Protein 2Q8C (pdb70)

Structure (mmCIF, N/CA/C/O backbone):
data_2Q8C
#
_entry.id   2Q8C
#
_cell.length_a   100.887
_cell.length_b   149.121
_cell.length_c   57.056
_cell.angle_alpha   90.00
_cell.angle_beta   90.00
_cell.angle_gamma   90.00
#
_symmetry.space_group_name_H-M   'P 21 21 2'
#
loop_
_entity.id
_entity.type
_entity.pdbx_description
1 polymer 'JmjC domain-containing histone demethylation protein 3A'
2 polymer 'HISTONE 3 PEPTIDE'
3 non-polymer 'NICKEL (II) ION'
4 non-polymer 'ZINC ION'
5 non-polymer '2-OXOGLUTARIC ACID'
6 water water
#
loop_
_atom_site.group_PDB
_atom_site.id
_atom_site.type_symbol
_atom_site.label_atom_id
_atom_site.label_alt_id
_atom_site.label_comp_id
_atom_site.label_asym_id
_atom_site.label_entity_id
_atom_site.label_seq_id
_atom_site.pdbx_PDB_ins_code
_atom_site.Cartn_x
_atom_site.Cartn_y
_atom_site.Cartn_z
_atom_site.occupancy
_atom_site.B_iso_or_equiv
_atom_site.auth_seq_id
_atom_site.auth_comp_id
_atom_site.auth_asym_id
_atom_site.auth_atom_id
_atom_site.pdbx_PDB_model_num
ATOM 1 N N . SER A 1 5 ? 6.891 39.221 -11.769 1.00 62.20 3 SER A N 1
ATOM 2 C CA . SER A 1 5 ? 6.279 40.523 -11.380 1.00 62.17 3 SER A CA 1
ATOM 3 C C . SER A 1 5 ? 5.562 40.422 -10.030 1.00 62.10 3 SER A C 1
ATOM 4 O O . SER A 1 5 ? 4.658 39.597 -9.854 1.00 62.05 3 SER A O 1
ATOM 7 N N . GLU A 1 6 ? 5.979 41.279 -9.096 1.00 61.96 4 GLU A N 1
ATOM 8 C CA . GLU A 1 6 ? 5.530 41.258 -7.700 1.00 62.03 4 GLU A CA 1
ATOM 9 C C . GLU A 1 6 ? 4.039 41.574 -7.496 1.00 61.95 4 GLU A C 1
ATOM 10 O O . GLU A 1 6 ? 3.371 40.923 -6.680 1.00 62.16 4 GLU A O 1
ATOM 16 N N . SER A 1 7 ? 3.530 42.568 -8.226 1.00 61.43 5 SER A N 1
ATOM 17 C CA . SER A 1 7 ? 2.117 42.952 -8.147 1.00 61.00 5 SER A CA 1
ATOM 18 C C . SER A 1 7 ? 1.177 41.857 -8.653 1.00 60.43 5 SER A C 1
ATOM 19 O O . SER A 1 7 ? 0.073 41.693 -8.126 1.00 60.42 5 SER A O 1
ATOM 22 N N . GLU A 1 8 ? 1.624 41.111 -9.664 1.00 59.72 6 GLU A N 1
ATOM 23 C CA . GLU A 1 8 ? 0.799 40.072 -10.294 1.00 59.06 6 GLU A CA 1
ATOM 24 C C . GLU A 1 8 ? 0.576 38.851 -9.390 1.00 58.24 6 GLU A C 1
ATOM 25 O O . GLU A 1 8 ? -0.438 38.152 -9.527 1.00 57.89 6 GLU A O 1
ATOM 31 N N . THR A 1 9 ? 1.519 38.611 -8.473 1.00 56.71 7 THR A N 1
ATOM 32 C CA . THR A 1 9 ? 1.431 37.507 -7.509 1.00 55.33 7 THR A CA 1
ATOM 33 C C . THR A 1 9 ? 0.418 37.778 -6.378 1.00 53.88 7 THR A C 1
ATOM 34 O O . THR A 1 9 ? -0.124 36.841 -5.790 1.00 54.02 7 THR A O 1
ATOM 38 N N . LEU A 1 10 ? 0.173 39.053 -6.078 1.00 51.82 8 LEU A N 1
ATOM 39 C CA . LEU A 1 10 ? -0.706 39.440 -4.975 1.00 50.07 8 LEU A CA 1
ATOM 40 C C . LEU A 1 10 ? -2.166 39.393 -5.428 1.00 48.65 8 LEU A C 1
ATOM 41 O O . LEU A 1 10 ? -2.491 39.916 -6.493 1.00 48.06 8 LEU A O 1
ATOM 46 N N . ASN A 1 11 ? -3.027 38.780 -4.612 1.00 46.87 9 ASN A N 1
ATOM 47 C CA . ASN A 1 11 ? -4.429 38.531 -4.959 1.00 46.08 9 ASN A CA 1
ATOM 48 C C . ASN A 1 11 ? -4.558 38.051 -6.414 1.00 46.17 9 ASN A C 1
ATOM 49 O O . ASN A 1 11 ? -5.158 38.745 -7.247 1.00 46.22 9 ASN A O 1
ATOM 54 N N . PRO A 1 12 ? -3.990 36.864 -6.723 1.00 46.18 10 PRO A N 1
ATOM 55 C CA . PRO A 1 12 ? -3.907 36.406 -8.110 1.00 46.51 10 PRO A CA 1
ATOM 56 C C . PRO A 1 12 ? -5.266 35.981 -8.677 1.00 46.59 10 PRO A C 1
ATOM 57 O O . PRO A 1 12 ? -5.450 35.971 -9.895 1.00 47.11 10 PRO A O 1
ATOM 61 N N . SER A 1 13 ? -6.197 35.630 -7.793 1.00 46.41 11 SER A N 1
ATOM 62 C CA . SER A 1 13 ? -7.560 35.266 -8.183 1.00 46.00 11 SER A CA 1
ATOM 63 C C . SER A 1 13 ? -8.472 36.490 -8.261 1.00 45.22 11 SER A C 1
ATOM 64 O O . SER A 1 13 ? -9.662 36.366 -8.583 1.00 45.41 11 SER A O 1
ATOM 67 N N . ALA A 1 14 ? -7.911 37.666 -7.967 1.00 44.08 12 ALA A N 1
ATOM 68 C CA . ALA A 1 14 ? -8.640 38.941 -7.985 1.00 42.88 12 ALA A CA 1
ATOM 69 C C . ALA A 1 14 ? -9.945 38.869 -7.186 1.00 42.55 12 ALA A C 1
ATOM 70 O O . ALA A 1 14 ? -11.002 39.375 -7.605 1.00 42.14 12 ALA A O 1
ATOM 72 N N . ARG A 1 15 ? -9.864 38.208 -6.038 1.00 41.75 13 ARG A N 1
ATOM 73 C CA . ARG A 1 15 ? -11.008 38.037 -5.158 1.00 41.22 13 ARG A CA 1
ATOM 74 C C . ARG A 1 15 ? -11.152 39.288 -4.295 1.00 40.17 13 ARG A C 1
ATO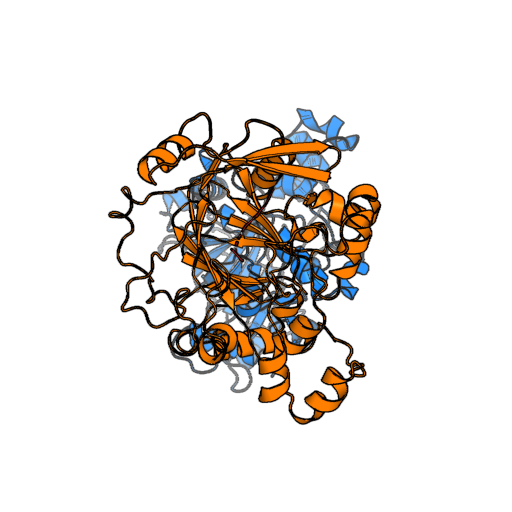M 75 O O . ARG A 1 15 ? -10.148 39.947 -3.981 1.00 39.02 13 ARG A O 1
ATOM 83 N N . ILE A 1 16 ? -12.394 39.617 -3.933 1.00 38.74 14 ILE A N 1
ATOM 84 C CA . ILE A 1 16 ? -12.685 40.742 -3.032 1.00 38.13 14 ILE A CA 1
ATOM 85 C C . ILE A 1 16 ? -12.064 40.462 -1.656 1.00 37.80 14 ILE A C 1
ATOM 86 O O . ILE A 1 16 ? -12.362 39.448 -1.037 1.00 38.06 14 ILE A O 1
ATOM 91 N N . MET A 1 17 ? -11.219 41.374 -1.196 1.00 37.48 15 MET A N 1
ATOM 92 C CA . MET A 1 17 ? -10.526 41.235 0.093 1.00 37.49 15 MET A CA 1
ATOM 93 C C . MET A 1 17 ? -11.243 42.063 1.161 1.00 37.01 15 MET A C 1
ATOM 94 O O . MET A 1 17 ? -11.865 43.080 0.840 1.00 36.09 15 MET A O 1
ATOM 99 N N . THR A 1 18 ? -11.161 41.614 2.413 1.00 35.75 16 THR A N 1
ATOM 100 C CA . THR A 1 18 ? -11.740 42.321 3.566 1.00 35.36 16 THR A CA 1
ATOM 101 C C . THR A 1 18 ? -10.625 42.658 4.570 1.00 35.39 16 THR A C 1
ATOM 102 O O . THR A 1 18 ? -9.825 41.784 4.915 1.00 34.86 16 THR A O 1
ATOM 106 N N . PHE A 1 19 ? -10.576 43.912 5.023 1.00 35.17 17 PHE A N 1
ATOM 107 C CA . PHE A 1 19 ? -9.521 44.386 5.942 1.00 35.52 17 PHE A CA 1
ATOM 108 C C . PHE A 1 19 ? -10.100 44.864 7.268 1.00 35.41 17 PHE A C 1
ATOM 109 O O . PHE A 1 19 ? -11.212 45.403 7.329 1.00 35.69 17 PHE A O 1
ATOM 117 N N . TYR A 1 20 ? -9.331 44.662 8.326 1.00 35.63 18 TYR A N 1
ATOM 118 C CA . TYR A 1 20 ? -9.723 45.054 9.674 1.00 35.90 18 TYR A CA 1
ATOM 119 C C . TYR A 1 20 ? -8.599 45.900 10.261 1.00 35.82 18 TYR A C 1
ATOM 120 O O . TYR A 1 20 ? -7.785 45.376 11.019 1.00 35.48 18 TYR A O 1
ATOM 129 N N . PRO A 1 21 ? -8.535 47.198 9.901 1.00 36.15 19 PRO A N 1
ATOM 130 C CA . PRO A 1 21 ? -7.472 48.042 10.443 1.00 36.26 19 PRO A CA 1
ATOM 131 C C . PRO A 1 21 ? -7.621 48.254 11.942 1.00 37.03 19 PRO A C 1
ATOM 132 O O . PRO A 1 21 ? -8.736 48.279 12.461 1.00 36.70 19 PRO A O 1
ATOM 136 N N . THR A 1 22 ? -6.493 48.393 12.628 1.00 37.68 20 THR A N 1
ATOM 137 C CA . THR A 1 22 ? -6.491 48.960 13.972 1.00 39.07 20 THR A CA 1
ATOM 138 C C . THR A 1 22 ? -6.745 50.475 13.854 1.00 39.77 20 THR A C 1
ATOM 139 O O . THR A 1 22 ? -6.646 51.038 12.764 1.00 39.75 20 THR A O 1
ATOM 143 N N . MET A 1 23 ? -7.058 51.123 14.975 1.00 41.37 21 MET A N 1
ATOM 144 C CA . MET A 1 23 ? -7.303 52.564 15.004 1.00 42.74 21 MET A CA 1
ATOM 145 C C . MET A 1 23 ? -6.113 53.366 14.479 1.00 43.47 21 MET A C 1
ATOM 146 O O . MET A 1 23 ? -6.302 54.392 13.830 1.00 43.77 21 MET A O 1
ATOM 151 N N . GLU A 1 24 ? -4.898 52.897 14.771 1.00 44.11 22 GLU A N 1
ATOM 152 C CA . GLU A 1 24 ? -3.673 53.549 14.308 1.00 44.99 22 GLU A CA 1
ATOM 153 C C . GLU A 1 24 ? -3.559 53.501 12.781 1.00 44.80 22 GLU A C 1
ATOM 154 O O . GLU A 1 24 ? -3.261 54.512 12.148 1.00 44.99 22 GLU A O 1
ATOM 160 N N . GLU A 1 25 ? -3.827 52.333 12.198 1.00 44.52 23 GLU A N 1
ATOM 161 C CA . GLU A 1 25 ? -3.822 52.157 10.743 1.00 44.04 23 GLU A CA 1
ATOM 162 C C . GLU A 1 25 ? -4.938 52.951 10.061 1.00 43.84 23 GLU A C 1
ATOM 163 O O . GLU A 1 25 ? -4.771 53.448 8.952 1.00 43.26 23 GLU A O 1
ATOM 169 N N . PHE A 1 26 ? -6.056 53.084 10.766 1.00 43.73 24 PHE A N 1
ATOM 170 C CA . PHE A 1 26 ? -7.283 53.681 10.250 1.00 43.54 24 PHE A CA 1
ATOM 171 C C . PHE A 1 26 ? -7.205 55.200 10.075 1.00 43.88 24 PHE A C 1
ATOM 172 O O . PHE A 1 26 ? -7.869 55.756 9.200 1.00 43.72 24 PHE A O 1
ATOM 180 N N . ARG A 1 27 ? -6.388 55.862 10.896 1.00 43.93 25 ARG A N 1
ATOM 181 C CA . ARG A 1 27 ? -6.316 57.331 10.919 1.00 44.20 25 ARG A CA 1
ATOM 182 C C . ARG A 1 27 ? -5.883 57.999 9.605 1.00 43.84 25 ARG A C 1
ATOM 183 O O . ARG A 1 27 ? -6.358 59.092 9.279 1.00 43.86 25 ARG A O 1
ATOM 191 N N . ASN A 1 28 ? -4.983 57.353 8.867 1.00 43.52 26 ASN A N 1
ATOM 192 C CA . ASN A 1 28 ? -4.461 57.908 7.614 1.00 43.22 26 ASN A CA 1
ATOM 193 C C . ASN A 1 28 ? -5.133 57.213 6.452 1.00 42.99 26 ASN A C 1
ATOM 194 O O . ASN A 1 28 ? -4.799 56.070 6.120 1.00 42.84 26 ASN A O 1
ATOM 199 N N . PHE A 1 29 ? -6.083 57.911 5.833 1.00 42.64 27 PHE A N 1
ATOM 200 C CA . PHE A 1 29 ? -6.910 57.325 4.801 1.00 42.15 27 PHE A CA 1
ATOM 201 C C . PHE A 1 29 ? -6.105 56.963 3.561 1.00 42.60 27 PHE A C 1
ATOM 202 O O . PHE A 1 29 ? -6.110 55.812 3.124 1.00 42.72 27 PHE A O 1
ATOM 210 N N . SER A 1 30 ? -5.417 57.957 3.001 1.00 43.11 28 SER A N 1
ATOM 211 C CA . SER A 1 30 ? -4.618 57.759 1.798 1.00 43.37 28 SER A CA 1
ATOM 212 C C . SER A 1 30 ? -3.547 56.692 2.036 1.00 43.01 28 SER A C 1
ATOM 213 O O . SER A 1 30 ? -3.277 55.873 1.164 1.00 42.83 28 SER A O 1
ATOM 216 N N . ARG A 1 31 ? -2.961 56.682 3.232 1.00 42.88 29 ARG A N 1
ATOM 217 C CA . ARG A 1 31 ? -1.968 55.665 3.570 1.00 42.75 29 ARG A CA 1
ATOM 218 C C . ARG A 1 31 ? -2.613 54.284 3.559 1.00 42.03 29 ARG A C 1
ATOM 219 O O . ARG A 1 31 ? -2.042 53.336 3.013 1.00 41.93 29 ARG A O 1
ATOM 227 N N . TYR A 1 32 ? -3.796 54.159 4.160 1.00 40.98 30 TYR A N 1
ATOM 228 C CA . TYR A 1 32 ? -4.415 52.840 4.234 1.00 40.08 30 TYR A CA 1
ATOM 229 C C . TYR A 1 32 ? -4.868 52.337 2.867 1.00 39.70 30 TYR A C 1
ATOM 230 O O . TYR A 1 32 ? -4.776 51.140 2.601 1.00 39.26 30 TYR A O 1
ATOM 239 N N . ILE A 1 33 ? -5.342 53.243 2.007 1.00 39.77 31 ILE A N 1
ATOM 240 C CA . ILE A 1 33 ? -5.681 52.869 0.630 1.00 39.63 31 ILE A CA 1
ATOM 241 C C . ILE A 1 33 ? -4.430 52.351 -0.081 1.00 38.97 31 ILE A C 1
ATOM 242 O O . ILE A 1 33 ? -4.474 51.313 -0.733 1.00 38.57 31 ILE A O 1
ATOM 247 N N . ALA A 1 34 ? -3.313 53.059 0.064 1.00 39.11 32 ALA A N 1
ATOM 248 C CA . ALA A 1 34 ? -2.033 52.566 -0.472 1.00 38.81 32 ALA A CA 1
ATOM 249 C C . ALA A 1 34 ? -1.662 51.168 0.074 1.00 38.76 32 ALA A C 1
ATOM 250 O O . ALA A 1 34 ? -1.168 50.312 -0.673 1.00 39.30 32 ALA A O 1
ATOM 252 N N . TYR A 1 35 ? -1.904 50.939 1.369 1.00 37.93 33 TYR A N 1
ATOM 253 C CA . TYR A 1 35 ? -1.650 49.625 1.977 1.00 36.76 33 TYR A CA 1
ATOM 254 C C . TYR A 1 35 ? -2.506 48.508 1.370 1.00 35.89 33 TYR A C 1
ATOM 255 O O . TYR A 1 35 ? -1.996 47.437 1.044 1.00 35.17 33 TYR A O 1
ATOM 264 N N . ILE A 1 36 ? -3.809 48.742 1.228 1.00 35.49 34 ILE A N 1
ATOM 265 C CA . ILE A 1 36 ? -4.668 47.681 0.718 1.00 34.62 34 ILE A CA 1
ATOM 266 C C . ILE A 1 36 ? -4.314 47.364 -0.748 1.00 34.47 34 ILE A C 1
ATOM 267 O O . ILE A 1 36 ? -4.390 46.211 -1.168 1.00 33.92 34 ILE A O 1
ATOM 272 N N . GLU A 1 37 ? -3.868 48.376 -1.490 1.00 34.32 35 GLU A N 1
ATOM 273 C CA . GLU A 1 37 ? -3.312 48.172 -2.844 1.00 35.33 35 GLU A CA 1
ATOM 274 C C . GLU A 1 37 ? -2.002 47.369 -2.863 1.00 35.74 35 GLU A C 1
ATOM 275 O O . GLU A 1 37 ? -1.790 46.544 -3.759 1.00 35.84 35 GLU A O 1
ATOM 281 N N . SER A 1 38 ? -1.141 47.589 -1.867 1.00 36.36 36 SER A N 1
ATOM 282 C CA . SER A 1 38 ? 0.050 46.744 -1.693 1.00 36.59 36 SER A CA 1
ATOM 283 C C . SER A 1 38 ? -0.319 45.268 -1.469 1.00 37.01 36 SER A C 1
ATOM 284 O O . SER A 1 38 ? 0.470 44.391 -1.774 1.00 37.66 36 SER A O 1
ATOM 287 N N . GLN A 1 39 ? -1.520 44.995 -0.953 1.00 37.48 37 GLN A N 1
ATOM 288 C CA . GLN A 1 39 ? -1.994 43.612 -0.785 1.00 37.68 37 GLN A CA 1
ATOM 289 C C . GLN A 1 39 ? -2.785 43.073 -1.992 1.00 37.41 37 GLN A C 1
ATOM 290 O O . GLN A 1 39 ? -3.227 41.926 -1.987 1.00 37.32 37 GLN A O 1
ATOM 296 N N . GLY A 1 40 ? -2.952 43.904 -3.018 1.00 37.69 38 GLY A N 1
ATOM 297 C CA . GLY A 1 40 ? -3.579 43.488 -4.277 1.00 37.16 38 GLY A CA 1
ATOM 298 C C . GLY A 1 40 ? -5.090 43.619 -4.297 1.00 37.25 38 GLY A C 1
ATOM 299 O O . GLY A 1 40 ? -5.755 43.019 -5.156 1.00 36.69 38 GLY A O 1
ATOM 300 N N . ALA A 1 41 ? -5.635 44.395 -3.354 1.00 36.99 39 ALA A N 1
ATOM 301 C CA . ALA A 1 41 ? -7.097 44.519 -3.180 1.00 37.08 39 ALA A CA 1
ATOM 302 C C . ALA A 1 41 ? -7.753 45.136 -4.405 1.00 37.57 39 ALA A C 1
ATOM 303 O O . ALA A 1 41 ? -8.855 44.750 -4.784 1.00 37.84 39 ALA A O 1
ATOM 305 N N . HIS A 1 42 ? -7.063 46.087 -5.024 1.00 37.79 40 HIS A N 1
ATOM 306 C CA . HIS A 1 42 ? -7.576 46.773 -6.210 1.00 38.71 40 HIS A CA 1
ATOM 307 C C . HIS A 1 42 ? -7.840 45.831 -7.376 1.00 39.02 40 HIS A C 1
ATOM 308 O O . HIS A 1 42 ? -8.643 46.150 -8.259 1.00 40.90 40 HIS A O 1
ATOM 315 N N . ARG A 1 43 ? -7.200 44.665 -7.373 1.00 39.03 41 ARG A N 1
ATOM 316 C CA . ARG A 1 43 ? -7.419 43.677 -8.428 1.00 38.78 41 ARG A CA 1
ATOM 317 C C . ARG A 1 43 ? -8.854 43.184 -8.509 1.00 38.97 41 ARG A C 1
ATOM 318 O O . ARG A 1 43 ? -9.309 42.853 -9.599 1.00 39.23 41 ARG A O 1
ATOM 326 N N . ALA A 1 44 ? -9.561 43.144 -7.372 1.00 38.47 42 ALA A N 1
ATOM 327 C CA . ALA A 1 44 ? -10.987 42.799 -7.353 1.00 38.16 42 ALA A CA 1
ATOM 328 C C . ALA A 1 44 ? -11.916 43.867 -7.932 1.00 38.20 42 ALA A C 1
ATOM 329 O O . ALA A 1 44 ? -12.995 43.525 -8.413 1.00 38.55 42 ALA A O 1
ATOM 331 N N . GLY A 1 45 ? -11.513 45.141 -7.859 1.00 38.14 43 GLY A N 1
ATOM 332 C CA . GLY A 1 45 ? -12.408 46.259 -8.173 1.00 37.89 43 GLY A CA 1
ATOM 333 C C . GLY A 1 45 ? -13.185 46.759 -6.949 1.00 37.84 43 GLY A C 1
ATOM 334 O O . GLY A 1 45 ? -13.722 47.858 -6.967 1.00 37.59 43 GLY A O 1
ATOM 335 N N . LEU A 1 46 ? -13.200 45.955 -5.887 1.00 37.11 44 LEU A N 1
ATOM 336 C CA . LEU A 1 46 ? -13.968 46.211 -4.671 1.00 37.85 44 LEU A CA 1
ATOM 337 C C . LEU A 1 46 ? -13.225 45.629 -3.475 1.00 36.85 44 LEU A C 1
ATOM 338 O O . LEU A 1 46 ? -12.725 44.508 -3.550 1.00 36.48 44 LEU A O 1
ATOM 343 N N . ALA A 1 47 ? -13.214 46.364 -2.362 1.00 36.76 45 ALA A N 1
ATOM 344 C CA . ALA A 1 47 ? -12.712 45.844 -1.083 1.00 37.38 45 ALA A CA 1
ATOM 345 C C . ALA A 1 47 ? -13.597 46.319 0.078 1.00 37.58 45 ALA A C 1
ATOM 346 O O . ALA A 1 47 ? -14.193 47.402 0.019 1.00 38.07 45 ALA A O 1
ATOM 348 N N . LYS A 1 48 ? -13.689 45.494 1.112 1.00 36.75 46 LYS A N 1
ATOM 349 C CA . LYS A 1 48 ? -14.398 45.850 2.329 1.00 37.17 46 LYS A CA 1
ATOM 350 C C . LYS A 1 48 ? -13.380 46.250 3.381 1.00 36.98 46 LYS A C 1
ATOM 351 O O . LYS A 1 48 ? -12.373 45.573 3.556 1.00 36.12 46 LYS A O 1
ATOM 357 N N . VAL A 1 49 ? -13.654 47.354 4.068 1.00 37.09 47 VAL A N 1
ATOM 358 C CA . VAL A 1 49 ? -12.849 47.762 5.210 1.00 36.92 47 VAL A CA 1
ATOM 359 C C . VAL A 1 49 ? -13.740 47.861 6.437 1.00 37.13 47 VAL A C 1
ATOM 360 O O . VAL A 1 49 ? -14.671 48.675 6.481 1.00 37.11 47 VAL A O 1
ATOM 364 N N . VAL A 1 50 ? -13.465 47.008 7.424 1.00 37.53 48 VAL A N 1
ATOM 365 C CA . VAL A 1 50 ? -14.212 47.016 8.669 1.00 37.65 48 VAL A CA 1
ATOM 366 C C . VAL A 1 50 ? -13.440 47.889 9.666 1.00 38.38 48 VAL A C 1
ATOM 367 O O . VAL A 1 50 ? -12.302 47.577 10.020 1.00 38.14 48 VAL A O 1
ATOM 371 N N . PRO A 1 51 ? -14.044 49.007 10.097 1.00 39.15 49 PRO A N 1
ATOM 372 C CA . PRO A 1 51 ? -13.320 49.949 10.942 1.00 39.48 49 PRO A CA 1
ATOM 373 C C . PRO A 1 51 ? -13.209 49.427 12.368 1.00 40.07 49 PRO A C 1
ATOM 374 O O . PRO A 1 51 ? -13.943 48.493 12.733 1.00 39.82 49 PRO A O 1
ATOM 378 N N . PRO A 1 52 ? -12.289 50.003 13.172 1.00 40.62 50 PRO A N 1
ATOM 379 C CA . PRO A 1 52 ? -12.160 49.585 14.574 1.00 41.22 50 PRO A CA 1
ATOM 380 C C . PRO A 1 52 ? -13.487 49.735 15.308 1.00 42.05 50 PRO A C 1
ATOM 381 O O . PRO A 1 52 ? -14.202 50.712 15.086 1.00 41.59 50 PRO A O 1
ATOM 385 N N . LYS A 1 53 ? -13.807 48.773 16.175 1.00 43.40 51 LYS A N 1
ATOM 386 C CA . LYS A 1 53 ? -15.082 48.755 16.903 1.00 44.68 51 LYS A CA 1
ATOM 387 C C . LYS A 1 53 ? -15.295 50.031 17.732 1.00 45.66 51 LYS A C 1
ATOM 388 O O . LYS A 1 53 ? -16.428 50.455 17.967 1.00 46.39 51 LYS A O 1
ATOM 390 N N . GLU A 1 54 ? -14.192 50.637 18.154 1.00 46.16 52 GLU A N 1
ATOM 391 C CA . GLU A 1 54 ? -14.203 51.859 18.950 1.00 46.89 52 GLU A CA 1
ATOM 392 C C . GLU A 1 54 ? -14.462 53.131 18.122 1.00 46.69 52 GLU A C 1
ATOM 393 O O . GLU A 1 54 ? -14.540 54.235 18.676 1.00 47.03 52 GLU A O 1
ATOM 399 N N . TRP A 1 55 ? -14.591 52.983 16.807 1.00 46.29 53 TRP A N 1
ATOM 400 C CA . TRP A 1 55 ? -14.844 54.131 15.942 1.00 45.83 53 TRP A CA 1
ATOM 401 C C . TRP A 1 55 ? -16.322 54.267 15.584 1.00 45.61 53 TRP A C 1
ATOM 402 O O . TRP A 1 55 ? -16.994 53.281 15.290 1.00 45.78 53 TRP A O 1
ATOM 413 N N . LYS A 1 56 ? -16.815 55.503 15.622 1.00 45.27 54 LYS A N 1
ATOM 414 C CA . LYS A 1 56 ? -18.199 55.826 15.279 1.00 44.87 54 LYS A CA 1
ATOM 415 C C . LYS A 1 56 ? -18.250 57.209 14.615 1.00 44.48 54 LYS A C 1
ATOM 416 O O . LYS A 1 56 ? -17.632 58.152 15.102 1.00 44.59 54 LYS A O 1
ATOM 418 N N . PRO A 1 57 ? -18.981 57.332 13.493 1.00 44.18 55 PRO A N 1
ATOM 419 C CA . PRO A 1 57 ? -19.092 58.614 12.791 1.00 43.75 55 PRO A CA 1
ATOM 420 C C . PRO A 1 57 ? -20.183 59.535 13.333 1.00 43.48 55 PRO A C 1
ATOM 421 O O . PRO A 1 57 ? -20.209 60.718 12.993 1.00 43.18 55 PRO A O 1
ATOM 425 N N . ARG A 1 58 ? -21.071 58.986 14.162 1.00 43.25 56 ARG A N 1
ATOM 426 C CA . ARG A 1 58 ? -22.233 59.700 14.689 1.00 43.28 56 ARG A CA 1
ATOM 427 C C . ARG A 1 58 ? -22.699 59.013 15.971 1.00 43.00 56 ARG A C 1
ATOM 428 O O . ARG A 1 58 ? -22.691 57.783 16.058 1.00 42.86 56 ARG A O 1
ATOM 436 N N . ALA A 1 59 ? -23.096 59.813 16.958 1.00 43.04 57 ALA A N 1
ATOM 437 C CA . ALA A 1 59 ? -23.582 59.305 18.241 1.00 43.37 57 ALA A CA 1
ATOM 438 C C . ALA A 1 59 ? -24.837 58.439 18.101 1.00 43.49 57 ALA A C 1
ATOM 439 O O . ALA A 1 59 ? -24.877 57.313 18.607 1.00 43.85 57 ALA A O 1
ATOM 441 N N . SER A 1 60 ? -25.854 58.972 17.423 1.00 43.27 58 SER A N 1
ATOM 442 C CA . SER A 1 60 ? -27.091 58.239 17.135 1.00 42.72 58 SER A CA 1
ATOM 443 C C . SER A 1 60 ? -27.786 58.823 15.911 1.00 42.38 58 SER A C 1
ATOM 444 O O . SER A 1 60 ? -27.612 59.998 15.572 1.00 42.28 58 SER A O 1
ATOM 447 N N . TYR A 1 61 ? -28.592 57.989 15.272 1.00 41.76 59 TYR A N 1
ATOM 448 C CA . TYR A 1 61 ? -29.323 58.369 14.072 1.00 41.33 59 TYR A CA 1
ATOM 449 C C . TYR A 1 61 ? -30.809 58.582 14.404 1.00 41.78 59 TYR A C 1
ATOM 450 O O . TYR A 1 61 ? -31.687 58.370 13.567 1.00 41.50 59 TYR A O 1
ATOM 459 N N . ASP A 1 62 ? -31.080 59.021 15.632 1.00 41.60 60 ASP A N 1
ATOM 460 C CA . ASP A 1 62 ? -32.454 59.188 16.100 1.00 41.95 60 ASP A CA 1
ATOM 461 C C . ASP A 1 62 ? -33.016 60.585 15.829 1.00 41.73 60 ASP A C 1
ATOM 462 O O . ASP A 1 62 ? -34.198 60.845 16.061 1.00 41.72 60 ASP A O 1
ATOM 467 N N . ASP A 1 63 ? -32.170 61.463 15.300 1.00 41.43 61 ASP A N 1
ATOM 468 C CA . ASP A 1 63 ? -32.551 62.848 15.029 1.00 41.25 61 ASP A CA 1
ATOM 469 C C . ASP A 1 63 ? -32.780 63.177 13.536 1.00 40.92 61 ASP A C 1
ATOM 470 O O . ASP A 1 63 ? -32.787 64.350 13.151 1.00 41.01 61 ASP A O 1
ATOM 475 N N . ILE A 1 64 ? -32.984 62.163 12.698 1.00 40.31 62 ILE A N 1
ATOM 476 C CA . ILE A 1 64 ? -32.991 62.414 11.244 1.00 39.88 62 ILE A CA 1
ATOM 477 C C . ILE A 1 64 ? -34.334 62.221 10.535 1.00 39.63 62 ILE A C 1
ATOM 478 O O . ILE A 1 64 ? -34.423 62.368 9.308 1.00 38.69 62 ILE A O 1
ATOM 483 N N . ASP A 1 65 ? -35.367 61.894 11.312 1.00 38.95 63 ASP A N 1
ATOM 484 C CA . ASP A 1 65 ? -36.693 61.609 10.768 1.00 39.18 63 ASP A CA 1
ATOM 485 C C . ASP A 1 65 ? -37.237 62.697 9.831 1.00 38.87 63 ASP A C 1
ATOM 486 O O . ASP A 1 65 ? -37.916 62.388 8.843 1.00 38.78 63 ASP A O 1
ATOM 491 N N . ASP A 1 66 ? -36.911 63.956 10.141 1.00 38.58 64 ASP A N 1
ATOM 492 C CA . ASP A 1 66 ? -37.341 65.115 9.352 1.00 38.48 64 ASP A CA 1
ATOM 493 C C . ASP A 1 66 ? -36.424 65.452 8.149 1.00 38.33 64 ASP A C 1
ATOM 494 O O . ASP A 1 66 ? -36.738 66.349 7.363 1.00 38.30 64 ASP A O 1
ATOM 499 N N . LEU A 1 67 ? -35.299 64.754 8.008 1.00 38.04 65 LEU A N 1
ATOM 500 C CA . LEU A 1 67 ? -34.440 64.955 6.837 1.00 38.00 65 LEU A CA 1
ATOM 501 C C . LEU A 1 67 ? -35.227 64.691 5.536 1.00 37.49 65 LEU A C 1
ATOM 502 O O . LEU A 1 67 ? -35.897 63.667 5.392 1.00 37.16 65 LEU A O 1
ATOM 507 N N . VAL A 1 68 ? -35.173 65.653 4.622 1.00 37.34 66 VAL A N 1
ATOM 508 C CA . VAL A 1 68 ? -35.895 65.579 3.353 1.00 37.16 66 VAL A CA 1
ATOM 509 C C . VAL A 1 68 ? -35.084 64.782 2.324 1.00 36.81 66 VAL A C 1
ATOM 510 O O . VAL A 1 68 ? -33.864 64.958 2.199 1.00 36.76 66 VAL A O 1
ATOM 514 N N . ILE A 1 69 ? -35.774 63.874 1.636 1.00 36.42 67 ILE A N 1
ATOM 515 C CA . ILE A 1 69 ? -35.282 63.212 0.415 1.00 35.92 67 ILE A CA 1
ATOM 516 C C . ILE A 1 69 ? -36.034 63.894 -0.728 1.00 36.14 67 ILE A C 1
ATOM 517 O O . ILE A 1 69 ? -37.211 63.593 -0.958 1.00 35.87 67 ILE A O 1
ATOM 522 N N . PRO A 1 70 ? -35.385 64.865 -1.403 1.00 36.29 68 PRO A N 1
ATOM 523 C CA . PRO A 1 70 ? -36.066 65.740 -2.374 1.00 36.83 68 PRO A CA 1
ATOM 524 C C . PRO A 1 70 ? -36.509 65.102 -3.706 1.00 36.54 68 PRO A C 1
ATOM 525 O O . PRO A 1 70 ? -37.420 65.622 -4.365 1.00 36.58 68 PRO A O 1
ATOM 529 N N . ALA A 1 71 ? -35.887 63.991 -4.075 1.00 36.72 69 ALA A N 1
ATOM 530 C CA . ALA A 1 71 ? -36.117 63.351 -5.365 1.00 36.04 69 ALA A CA 1
ATOM 531 C C . ALA A 1 71 ? -36.122 61.832 -5.251 1.00 35.94 69 ALA A C 1
ATOM 532 O O . ALA A 1 71 ? -35.316 61.171 -5.889 1.00 34.54 69 ALA A O 1
ATOM 534 N N . PRO A 1 72 ? -37.068 61.256 -4.490 1.00 35.64 70 PRO A N 1
ATOM 535 C CA . PRO A 1 72 ? -37.068 59.788 -4.457 1.00 35.43 70 PRO A CA 1
ATOM 536 C C . PRO A 1 72 ? -37.389 59.211 -5.841 1.00 35.57 70 PRO A C 1
ATOM 537 O O . PRO A 1 72 ? -38.118 59.831 -6.623 1.00 35.35 70 PRO A O 1
ATOM 541 N N . ILE A 1 73 ? -36.859 58.034 -6.134 1.00 35.99 71 ILE A N 1
ATOM 542 C CA . ILE A 1 73 ? -37.041 57.429 -7.450 1.00 36.87 71 ILE A CA 1
ATOM 543 C C . ILE A 1 73 ? -37.680 56.062 -7.329 1.00 36.17 71 ILE A C 1
ATOM 544 O O . ILE A 1 73 ? -37.200 55.216 -6.570 1.00 36.43 71 ILE A O 1
ATOM 549 N N . GLN A 1 74 ? -38.760 55.846 -8.076 1.00 34.90 72 GLN A N 1
ATOM 550 C CA . GLN A 1 74 ? -39.350 54.527 -8.182 1.00 34.59 72 GLN A CA 1
ATOM 551 C C . GLN A 1 74 ? -38.664 53.742 -9.308 1.00 34.64 72 GLN A C 1
ATOM 552 O O . GLN A 1 74 ? -38.545 54.219 -10.438 1.00 34.58 72 GLN A O 1
ATOM 558 N N . GLN A 1 75 ? -38.190 52.547 -8.981 1.00 34.53 73 GLN A N 1
ATOM 559 C CA . GLN A 1 75 ? -37.332 51.798 -9.892 1.00 34.90 73 GLN A CA 1
ATOM 560 C C . GLN A 1 75 ? -38.128 50.776 -10.689 1.00 34.53 73 GLN A C 1
ATOM 561 O O . GLN A 1 75 ? -38.484 49.700 -10.204 1.00 34.96 73 GLN A O 1
ATOM 567 N N . LEU A 1 76 ? -38.429 51.129 -11.925 1.00 34.80 74 LEU A N 1
ATOM 568 C CA . LEU A 1 76 ? -39.159 50.229 -12.808 1.00 34.87 74 LEU A CA 1
ATOM 569 C C . LEU A 1 76 ? -38.158 49.405 -13.611 1.00 34.91 74 LEU A C 1
ATOM 570 O O . LEU A 1 76 ? -37.315 49.961 -14.303 1.00 35.79 74 LEU A O 1
ATOM 575 N N . VAL A 1 77 ? -38.219 48.084 -13.484 1.00 34.98 75 VAL A N 1
ATOM 576 C CA . VAL A 1 77 ? -37.242 47.204 -14.125 1.00 34.77 75 VAL A CA 1
ATOM 577 C C . VAL A 1 77 ? -37.955 46.361 -15.181 1.00 34.77 75 VAL A C 1
ATOM 578 O O . VAL A 1 77 ? -39.028 45.802 -14.915 1.00 33.22 75 VAL A O 1
ATOM 582 N N . THR A 1 78 ? -37.355 46.310 -16.377 1.00 33.90 76 THR A N 1
ATOM 583 C CA . THR A 1 78 ? -37.884 45.555 -17.491 1.00 33.81 76 THR A CA 1
ATOM 584 C C . THR A 1 78 ? -36.849 44.563 -18.009 1.00 34.84 76 THR A C 1
ATOM 585 O O . THR A 1 78 ? -35.655 44.904 -18.222 1.00 32.99 76 THR A O 1
ATOM 589 N N . GLY A 1 79 ? -37.294 43.328 -18.187 1.00 34.66 77 GLY A N 1
ATOM 590 C CA . GLY A 1 79 ? -36.433 42.325 -18.802 1.00 36.91 77 GLY A CA 1
ATOM 591 C C . GLY A 1 79 ? -36.723 40.917 -18.335 1.00 38.09 77 GLY A C 1
ATOM 592 O O . GLY A 1 79 ? -37.697 40.670 -17.624 1.00 37.20 77 GLY A O 1
ATOM 593 N N . GLN A 1 80 ? -35.849 39.999 -18.728 1.00 39.37 78 GLN A N 1
ATOM 594 C CA . GLN A 1 80 ? -35.942 38.602 -18.328 1.00 41.53 78 GLN A CA 1
ATOM 595 C C . GLN A 1 80 ? -34.609 37.899 -18.561 1.00 42.81 78 GLN A C 1
ATOM 596 O O . GLN A 1 80 ? -33.718 38.426 -19.252 1.00 43.02 78 GLN A O 1
ATOM 602 N N . SER A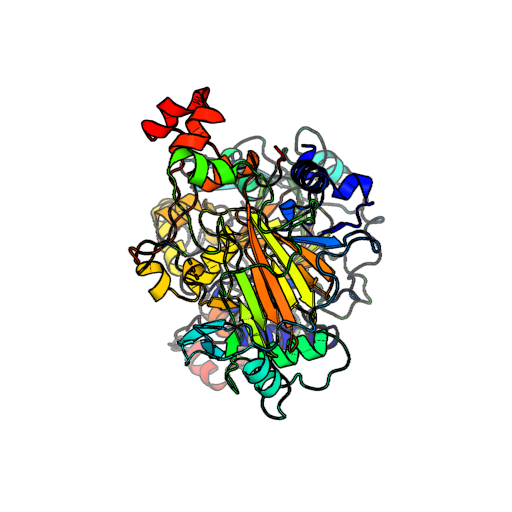 1 81 ? -34.500 36.696 -18.005 1.00 43.94 79 SER A N 1
ATOM 603 C CA . SER A 1 81 ? -33.388 35.787 -18.300 1.00 44.26 79 SER A CA 1
ATOM 604 C C . SER A 1 81 ? -32.056 36.388 -17.900 1.00 43.09 79 SER A C 1
ATOM 605 O O . SER A 1 81 ? -31.081 36.243 -18.627 1.00 44.13 79 SER A O 1
ATOM 608 N N . GLY A 1 82 ? -32.022 37.087 -16.772 1.00 41.82 80 GLY A N 1
ATOM 609 C CA . GLY A 1 82 ? -30.788 37.693 -16.266 1.00 40.53 80 GLY A CA 1
ATOM 610 C C . GLY A 1 82 ? -30.325 39.005 -16.885 1.00 39.19 80 GLY A C 1
ATOM 611 O O . GLY A 1 82 ? -29.250 39.490 -16.537 1.00 39.33 80 GLY A O 1
ATOM 612 N N . LEU A 1 83 ? -31.114 39.577 -17.796 1.00 37.80 81 LEU A N 1
ATOM 613 C CA . LEU A 1 83 ? -30.795 40.866 -18.431 1.00 37.30 81 LEU A CA 1
ATOM 614 C C . LEU A 1 83 ? -31.957 41.854 -18.346 1.00 36.42 81 LEU A C 1
ATOM 615 O O . LEU A 1 83 ? -33.059 41.573 -18.848 1.00 34.85 81 LEU A O 1
ATOM 620 N N . PHE A 1 84 ? -31.678 43.014 -17.760 1.00 35.48 82 PHE A N 1
ATOM 621 C CA . PHE A 1 84 ? -32.719 43.973 -17.368 1.00 35.10 82 PHE A CA 1
ATOM 622 C C . PHE A 1 84 ? -32.257 45.393 -17.648 1.00 35.04 82 PHE A C 1
ATOM 623 O O . PHE A 1 84 ? -31.057 45.681 -17.612 1.00 34.07 82 PHE A O 1
ATOM 631 N N . THR A 1 85 ? -33.223 46.269 -17.944 1.00 34.79 83 THR A N 1
ATOM 632 C CA . THR A 1 85 ? -32.998 47.698 -17.991 1.00 34.46 83 THR A CA 1
ATOM 633 C C . THR A 1 85 ? -33.851 48.353 -16.927 1.00 34.85 83 THR A C 1
ATOM 634 O O . THR A 1 85 ? -35.059 48.105 -16.855 1.00 34.47 83 THR A O 1
ATOM 638 N N . GLN A 1 86 ? -33.214 49.187 -16.105 1.00 34.93 84 GLN A N 1
ATOM 639 C CA . GLN A 1 86 ? -33.907 49.868 -15.018 1.00 36.32 84 GLN A CA 1
ATOM 640 C C . GLN A 1 86 ? -34.255 51.305 -15.382 1.00 36.84 84 GLN A C 1
ATOM 641 O O . GLN A 1 86 ? -33.364 52.091 -15.738 1.00 37.16 84 GLN A O 1
ATOM 647 N N . TYR A 1 87 ? -35.544 51.645 -15.282 1.00 37.16 85 TYR A N 1
ATOM 648 C CA . TYR A 1 87 ? -36.047 52.998 -15.558 1.00 38.63 85 TYR A CA 1
ATOM 649 C C . TYR A 1 87 ? -36.418 53.734 -14.256 1.00 40.32 85 TYR A C 1
ATOM 650 O O . TYR A 1 87 ? -37.036 53.152 -13.362 1.00 40.07 85 TYR A O 1
ATOM 659 N N . ASN A 1 88 ? -36.027 55.001 -14.150 1.00 41.85 86 ASN A N 1
ATOM 660 C CA . ASN A 1 88 ? -36.175 55.727 -12.887 1.00 44.10 86 ASN A CA 1
ATOM 661 C C . ASN A 1 88 ? -37.328 56.693 -12.933 1.00 44.23 86 ASN A C 1
ATOM 662 O O . ASN A 1 88 ? -37.285 57.651 -13.704 1.00 45.90 86 ASN A O 1
ATOM 667 N N . ILE A 1 89 ? -38.362 56.459 -12.130 1.00 43.80 87 ILE A N 1
ATOM 668 C CA . ILE A 1 89 ? -39.488 57.398 -12.085 1.00 43.24 87 ILE A CA 1
ATOM 669 C C . ILE A 1 89 ? -39.400 58.258 -10.822 1.00 43.09 87 ILE A C 1
ATOM 670 O O . ILE A 1 89 ? -39.538 57.757 -9.708 1.00 42.41 87 ILE A O 1
ATOM 675 N N . GLN A 1 90 ? -39.153 59.551 -11.000 1.00 43.18 88 GLN A N 1
ATOM 676 C CA . GLN A 1 90 ? -39.016 60.440 -9.858 1.00 43.33 88 GLN A CA 1
ATOM 677 C C . GLN A 1 90 ? -40.380 60.777 -9.254 1.00 42.80 88 GLN A C 1
ATOM 678 O O . GLN A 1 90 ? -41.323 61.124 -9.962 1.00 42.83 88 GLN A O 1
ATOM 684 N N . LYS A 1 91 ? -40.447 60.634 -7.937 1.00 42.37 89 LYS A N 1
ATOM 685 C CA . LYS A 1 91 ? -41.623 60.883 -7.138 1.00 42.33 89 LYS A CA 1
ATOM 686 C C . LYS A 1 91 ? -41.412 62.177 -6.353 1.00 41.41 89 LYS A C 1
ATOM 687 O O . LYS A 1 91 ? -40.313 62.741 -6.331 1.00 41.09 89 LYS A O 1
ATOM 693 N N . LYS A 1 92 ? -42.464 62.643 -5.699 1.00 40.65 90 LYS A N 1
ATOM 694 C CA . LYS A 1 92 ? -42.381 63.872 -4.911 1.00 39.99 90 LYS A CA 1
ATOM 695 C C . LYS A 1 92 ? -41.504 63.700 -3.672 1.00 39.43 90 LYS A C 1
ATOM 696 O O . LYS A 1 92 ? -41.369 62.596 -3.136 1.00 38.90 90 LYS A O 1
ATOM 699 N N . ALA A 1 93 ? -40.891 64.801 -3.248 1.00 39.56 91 ALA A N 1
ATOM 700 C CA . ALA A 1 93 ? -40.112 64.862 -2.016 1.00 39.65 91 ALA A CA 1
ATOM 701 C C . ALA A 1 93 ? -40.829 64.198 -0.849 1.00 39.73 91 ALA A C 1
ATOM 702 O O . ALA A 1 93 ? -42.052 64.274 -0.736 1.00 39.69 91 ALA A O 1
ATOM 704 N N . MET A 1 94 ? -40.061 63.520 -0.007 1.00 39.80 92 MET A N 1
ATOM 705 C CA . MET A 1 94 ? -40.581 62.925 1.215 1.00 40.42 92 MET A CA 1
ATOM 706 C C . MET A 1 94 ? -39.496 62.923 2.283 1.00 39.12 92 MET A C 1
ATOM 707 O O . MET A 1 94 ? -38.316 63.043 1.972 1.00 38.94 92 MET A O 1
ATOM 712 N N . THR A 1 95 ? -39.920 62.807 3.537 1.00 38.04 93 THR A N 1
ATOM 713 C CA . THR A 1 95 ? -39.031 62.808 4.692 1.00 36.88 93 THR A CA 1
ATOM 714 C C . THR A 1 95 ? -38.547 61.393 4.957 1.00 36.23 93 THR A C 1
ATOM 715 O O . THR A 1 95 ? -39.180 60.429 4.532 1.00 36.36 93 THR A O 1
ATOM 719 N N . VAL A 1 96 ? -37.439 61.261 5.682 1.00 35.84 94 VAL A N 1
ATOM 720 C CA . VAL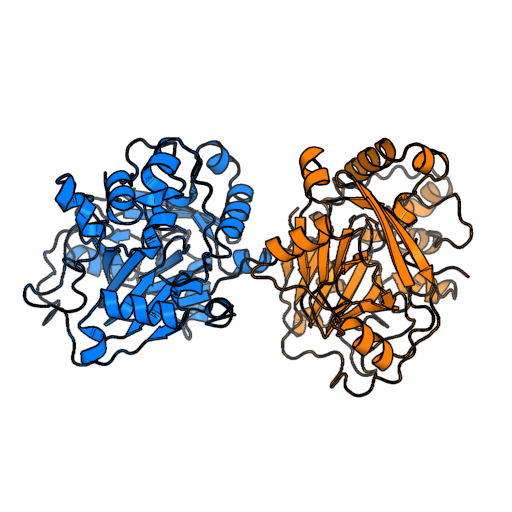 A 1 96 ? -36.969 59.937 6.120 1.00 35.65 94 VAL A CA 1
ATOM 721 C C . VAL A 1 96 ? -38.078 59.144 6.858 1.00 35.67 94 VAL A C 1
ATOM 722 O O . VAL A 1 96 ? -38.192 57.918 6.703 1.00 35.93 94 VAL A O 1
ATOM 726 N N . ARG A 1 97 ? -38.897 59.858 7.637 1.00 35.79 95 ARG A N 1
ATOM 727 C CA . ARG A 1 97 ? -40.009 59.245 8.369 1.00 35.70 95 ARG A CA 1
ATOM 728 C C . ARG A 1 97 ? -41.073 58.651 7.436 1.00 35.82 95 ARG A C 1
ATOM 729 O O . ARG A 1 97 ? -41.549 57.508 7.648 1.00 36.72 95 ARG A O 1
ATOM 730 N N . GLU A 1 98 ? -41.454 59.429 6.414 1.00 35.72 96 GLU A N 1
ATOM 731 C CA . GLU A 1 98 ? -42.370 58.949 5.356 1.00 35.62 96 GLU A CA 1
ATOM 732 C C . GLU A 1 98 ? -41.788 57.778 4.557 1.00 35.21 96 GLU A C 1
ATOM 733 O O . GLU A 1 98 ? -42.524 56.872 4.144 1.00 34.56 96 GLU A O 1
ATOM 739 N N . PHE A 1 99 ? -40.468 57.798 4.347 1.00 35.06 97 PHE A N 1
ATOM 740 C CA . PHE A 1 99 ? -39.786 56.761 3.559 1.00 34.63 97 PHE A CA 1
ATOM 741 C C . PHE A 1 99 ? -39.681 55.436 4.313 1.00 34.75 97 PHE A C 1
ATOM 742 O O . PHE A 1 99 ? -39.971 54.380 3.749 1.00 33.75 97 PHE A O 1
ATOM 750 N N . ARG A 1 100 ? -39.269 55.508 5.592 1.00 35.57 98 ARG A N 1
ATOM 751 C CA . ARG A 1 100 ? -39.104 54.322 6.436 1.00 36.45 98 ARG A CA 1
ATOM 752 C C . ARG A 1 100 ? -40.440 53.559 6.619 1.00 36.79 98 ARG A C 1
ATOM 753 O O . ARG A 1 100 ? -40.458 52.322 6.608 1.00 37.18 98 ARG A O 1
ATOM 761 N N . LYS A 1 101 ? -41.540 54.301 6.751 1.00 36.65 99 LYS A N 1
ATOM 762 C CA . LYS A 1 101 ? -42.892 53.715 6.849 1.00 37.03 99 LYS A CA 1
ATOM 763 C C . LYS A 1 101 ? -43.187 52.879 5.596 1.00 36.83 99 LYS A C 1
ATOM 764 O O . LYS A 1 101 ? -43.498 51.689 5.682 1.00 36.07 99 LYS A O 1
ATOM 770 N N . ILE A 1 102 ? -43.041 53.504 4.430 1.00 37.17 100 ILE A N 1
ATOM 771 C CA . ILE A 1 102 ? -43.135 52.785 3.153 1.00 37.91 100 ILE A CA 1
ATOM 772 C C . ILE A 1 102 ? -42.195 51.564 3.117 1.00 36.97 100 ILE A C 1
ATOM 773 O O . ILE A 1 102 ? -42.637 50.453 2.821 1.00 36.85 100 ILE A O 1
ATOM 778 N N . ALA A 1 103 ? -40.926 51.763 3.472 1.00 37.00 101 ALA A N 1
ATOM 779 C CA . ALA A 1 103 ? -39.907 50.696 3.433 1.00 36.37 101 ALA A CA 1
ATOM 780 C C . ALA A 1 103 ? -40.303 49.444 4.235 1.00 36.87 101 ALA A C 1
ATOM 781 O O . ALA A 1 103 ? -40.110 48.316 3.770 1.00 35.81 101 ALA A O 1
ATOM 783 N N . ASN A 1 104 ? -40.864 49.651 5.434 1.00 37.25 102 ASN A N 1
ATOM 784 C CA . ASN A 1 104 ? -41.232 48.550 6.330 1.00 37.89 102 ASN A CA 1
ATOM 785 C C . ASN A 1 104 ? -42.655 48.038 6.138 1.00 38.54 102 ASN A C 1
ATOM 786 O O . ASN A 1 104 ? -43.040 47.045 6.766 1.00 38.68 102 ASN A O 1
ATOM 791 N N . SER A 1 105 ? -43.436 48.717 5.291 1.00 38.92 103 SER A N 1
ATOM 792 C CA . SER A 1 105 ? -44.840 48.353 5.068 1.00 39.61 103 SER A CA 1
ATOM 793 C C . SER A 1 105 ? -44.929 46.948 4.495 1.00 39.95 103 SER A C 1
ATOM 794 O O . SER A 1 105 ? -43.982 46.477 3.868 1.00 39.79 103 SER A O 1
ATOM 797 N N . ASP A 1 106 ? -46.065 46.292 4.714 1.00 39.98 104 ASP A N 1
ATOM 798 C CA . ASP A 1 106 ? -46.301 44.931 4.224 1.00 40.49 104 ASP A CA 1
ATOM 799 C C . ASP A 1 106 ? -45.961 44.786 2.736 1.00 40.83 104 ASP A C 1
ATOM 800 O O . ASP A 1 106 ? -45.463 43.742 2.302 1.00 40.79 104 ASP A O 1
ATOM 802 N N . LYS A 1 107 ? -46.224 45.850 1.978 1.00 41.36 105 LYS A N 1
ATOM 803 C CA . LYS A 1 107 ? -46.044 45.871 0.529 1.00 42.30 105 LYS A CA 1
ATOM 804 C C . LYS A 1 107 ? -44.577 45.816 0.081 1.00 41.89 105 LYS A C 1
ATOM 805 O O . LYS A 1 107 ? -44.263 45.194 -0.928 1.00 41.81 105 LYS A O 1
ATOM 811 N N . TYR A 1 108 ? -43.683 46.460 0.826 1.00 42.44 106 TYR A N 1
ATOM 812 C CA . TYR A 1 108 ? -42.310 46.682 0.341 1.00 42.55 106 TYR A CA 1
ATOM 813 C C . TYR A 1 108 ? -41.204 45.990 1.145 1.00 42.69 106 TYR A C 1
ATOM 814 O O . TYR A 1 108 ? -40.043 46.001 0.723 1.00 41.94 106 TYR A O 1
ATOM 823 N N . CYS A 1 109 ? -41.546 45.401 2.292 1.00 42.52 107 CYS A N 1
ATOM 824 C CA . CYS A 1 109 ? -40.516 44.864 3.196 1.00 43.20 107 CYS A CA 1
ATOM 825 C C . CYS A 1 109 ? -39.854 43.575 2.689 1.00 42.86 107 CYS A C 1
ATOM 826 O O . CYS A 1 109 ? -40.420 42.862 1.849 1.00 42.43 107 CYS A O 1
ATOM 829 N N . THR A 1 110 ? -38.661 43.295 3.222 1.00 42.72 108 THR A N 1
ATOM 830 C CA . THR A 1 110 ? -37.874 42.094 2.914 1.00 42.97 108 THR A CA 1
ATOM 831 C C . THR A 1 110 ? -38.674 40.799 3.092 1.00 43.88 108 THR A C 1
ATOM 832 O O . THR A 1 110 ? -39.280 40.599 4.145 1.00 43.28 108 THR A O 1
ATOM 836 N N . PRO A 1 111 ? -38.683 39.918 2.065 1.00 44.79 109 PRO A N 1
ATOM 837 C CA . PRO A 1 111 ? -39.285 38.593 2.254 1.00 45.79 109 PRO A CA 1
ATOM 838 C C . PRO A 1 111 ? -38.539 37.783 3.315 1.00 46.89 109 PRO A C 1
ATOM 839 O O . PRO A 1 111 ? -37.363 38.053 3.584 1.00 46.35 109 PRO A O 1
ATOM 843 N N . ARG A 1 112 ? -39.224 36.822 3.935 1.00 47.87 110 ARG A N 1
ATOM 844 C CA . ARG A 1 112 ? -38.539 35.878 4.819 1.00 49.61 110 ARG A CA 1
ATOM 845 C C . ARG A 1 112 ? -37.603 34.996 3.994 1.00 50.18 110 ARG A C 1
ATOM 846 O O . ARG A 1 112 ? -37.917 34.641 2.853 1.00 50.52 110 ARG A O 1
ATOM 854 N N . TYR A 1 113 ? -36.443 34.684 4.566 1.00 51.00 111 TYR A N 1
ATOM 855 C CA . TYR A 1 113 ? -35.431 33.861 3.902 1.00 51.87 111 TYR A CA 1
ATOM 856 C C . TYR A 1 113 ? -34.493 33.213 4.926 1.00 52.58 111 TYR A C 1
ATOM 857 O O . TYR A 1 113 ? -34.342 33.712 6.050 1.00 52.84 111 TYR A O 1
ATOM 866 N N . SER A 1 114 ? -33.865 32.109 4.520 1.00 53.21 112 SER A N 1
ATOM 867 C CA . SER A 1 114 ? -32.924 31.376 5.365 1.00 53.95 112 SER A CA 1
ATOM 868 C C . SER A 1 114 ? -31.506 31.954 5.226 1.00 54.28 112 SER A C 1
ATOM 869 O O . SER A 1 114 ? -31.031 32.704 6.092 1.00 54.65 112 SER A O 1
ATOM 872 N N . GLU A 1 115 ? -30.846 31.613 4.125 1.00 54.20 113 GLU A N 1
ATOM 873 C CA . GLU A 1 115 ? -29.505 32.097 3.836 1.00 54.06 113 GLU A CA 1
ATOM 874 C C . GLU A 1 115 ? -29.574 33.178 2.768 1.00 53.40 113 GLU A C 1
ATOM 875 O O . GLU A 1 115 ? -30.591 33.306 2.084 1.00 53.44 113 GLU A O 1
ATOM 881 N N . PHE A 1 116 ? -28.498 33.954 2.642 1.00 52.35 114 PHE A N 1
ATOM 882 C CA . PHE A 1 116 ? -28.393 35.009 1.631 1.00 51.44 114 PHE A CA 1
ATOM 883 C C . PHE A 1 116 ? -28.667 34.508 0.209 1.00 50.66 114 PHE A C 1
ATOM 884 O O . PHE A 1 116 ? -29.244 35.224 -0.608 1.00 50.52 114 PHE A O 1
ATOM 892 N N . GLU A 1 117 ? -28.223 33.287 -0.070 1.00 49.67 115 GLU A N 1
ATOM 893 C CA . GLU A 1 117 ? -28.428 32.622 -1.347 1.00 49.34 115 GLU A CA 1
ATOM 894 C C . GLU A 1 117 ? -29.907 32.602 -1.743 1.00 47.95 115 GLU A C 1
ATOM 895 O O . GLU A 1 117 ? -30.245 32.814 -2.905 1.00 47.36 115 GLU A O 1
ATOM 901 N N . GLU A 1 118 ? -30.772 32.325 -0.764 1.00 46.57 116 GLU A N 1
ATOM 902 C CA . GLU A 1 118 ? -32.224 32.381 -0.931 1.00 45.25 116 GLU A CA 1
ATOM 903 C C . GLU A 1 118 ? -32.733 33.805 -1.208 1.00 43.80 116 GLU A C 1
ATOM 904 O O . GLU A 1 118 ? -33.601 34.004 -2.060 1.00 42.97 116 GLU A O 1
ATOM 910 N N . LEU A 1 119 ? -32.204 34.788 -0.485 1.00 42.70 117 LEU A N 1
ATOM 911 C CA . LEU A 1 119 ? -32.601 36.181 -0.697 1.00 42.06 117 LEU A CA 1
ATOM 912 C C . LEU A 1 119 ? -32.124 36.708 -2.050 1.00 41.88 117 LEU A C 1
ATOM 913 O O . LEU A 1 119 ? -32.799 37.526 -2.687 1.00 41.63 117 LEU A O 1
ATOM 918 N N . GLU A 1 120 ? -30.960 36.232 -2.480 1.00 41.07 118 GLU A N 1
ATOM 919 C CA . GLU A 1 120 ? -30.419 36.601 -3.774 1.00 41.05 118 GLU A CA 1
ATOM 920 C C . GLU A 1 120 ? -31.282 36.047 -4.907 1.00 40.22 118 GLU A C 1
ATOM 921 O O . GLU A 1 120 ? -31.545 36.753 -5.865 1.00 39.30 118 GLU A O 1
ATOM 927 N N . ARG A 1 121 ? -31.735 34.796 -4.771 1.00 40.47 119 ARG A N 1
ATOM 928 C CA . ARG A 1 121 ? -32.660 34.175 -5.725 1.00 40.23 119 ARG A CA 1
ATOM 929 C C . ARG A 1 121 ? -33.979 34.940 -5.816 1.00 39.63 119 ARG A C 1
ATOM 930 O O . ARG A 1 121 ? -34.486 35.159 -6.912 1.00 39.26 119 ARG A O 1
ATOM 938 N N . LYS A 1 122 ? -34.523 35.337 -4.665 1.00 39.06 120 LYS A N 1
ATOM 939 C CA . LYS A 1 122 ? -35.750 36.136 -4.611 1.00 38.49 120 LYS A CA 1
ATOM 940 C C . LYS A 1 122 ? -35.560 37.507 -5.253 1.00 38.04 120 LYS A C 1
ATOM 941 O O . LYS A 1 122 ? -36.450 37.986 -5.960 1.00 37.92 120 LYS A O 1
ATOM 947 N N . TYR A 1 123 ? -34.400 38.125 -5.034 1.00 36.83 121 TYR A N 1
ATOM 948 C CA . TYR A 1 123 ? -34.090 39.378 -5.721 1.00 36.82 121 TYR A CA 1
ATOM 949 C C . TYR A 1 123 ? -34.139 39.201 -7.246 1.00 36.65 121 TYR A C 1
ATOM 950 O O . TYR A 1 123 ? -34.830 39.947 -7.938 1.00 36.46 121 TYR A O 1
ATOM 959 N N . TRP A 1 124 ? -33.420 38.204 -7.763 1.00 36.73 122 TRP A N 1
ATOM 960 C CA . TRP A 1 124 ? -33.343 38.004 -9.207 1.00 36.85 122 TRP A CA 1
ATOM 961 C C . TRP A 1 124 ? -34.640 37.504 -9.828 1.00 37.51 122 TRP A C 1
ATOM 962 O O . TRP A 1 124 ? -34.840 37.656 -11.039 1.00 38.39 122 TRP A O 1
ATOM 973 N N . LYS A 1 125 ? -35.509 36.912 -9.002 1.00 37.17 123 LYS A N 1
ATOM 974 C CA . LYS A 1 125 ? -36.833 36.432 -9.438 1.00 37.16 123 LYS A CA 1
ATOM 975 C C . LYS A 1 125 ? -37.903 37.546 -9.474 1.00 36.34 123 LYS A C 1
ATOM 976 O O . LYS A 1 125 ? -38.776 37.568 -10.350 1.00 36.27 123 LYS A O 1
ATOM 982 N N . ASN A 1 126 ? -37.795 38.489 -8.549 1.00 36.32 124 ASN A N 1
ATOM 983 C CA . ASN A 1 126 ? -38.861 39.454 -8.309 1.00 36.75 124 ASN A CA 1
ATOM 984 C C . ASN A 1 126 ? -38.536 40.885 -8.689 1.00 36.14 124 ASN A C 1
ATOM 985 O O . ASN A 1 126 ? -39.354 41.768 -8.465 1.00 35.21 124 ASN A O 1
ATOM 990 N N . LEU A 1 127 ? -37.347 41.138 -9.239 1.00 36.16 125 LEU A N 1
ATOM 991 C CA . LEU A 1 127 ? -36.909 42.538 -9.388 1.00 36.06 125 LEU A CA 1
ATOM 992 C C . LEU A 1 127 ? -37.744 43.348 -10.407 1.00 35.44 125 LEU A C 1
ATOM 993 O O . LEU A 1 127 ? -37.770 44.568 -10.317 1.00 35.42 125 LEU A O 1
ATOM 998 N N . THR A 1 128 ? -38.442 42.687 -11.333 1.00 34.51 126 THR A N 1
ATOM 999 C CA . THR A 1 128 ? -39.352 43.399 -12.243 1.00 34.76 126 THR A CA 1
ATOM 1000 C C . THR A 1 128 ? -40.769 43.614 -11.658 1.00 35.48 126 THR A C 1
ATOM 1001 O O . THR A 1 128 ? -41.631 44.231 -12.315 1.00 35.50 126 THR A O 1
ATOM 1005 N N . PHE A 1 129 ? -41.006 43.130 -10.432 1.00 35.31 127 PHE A N 1
ATOM 1006 C CA . PHE A 1 129 ? -42.328 43.230 -9.798 1.00 36.07 127 PHE A CA 1
ATOM 1007 C C . PHE A 1 129 ? -42.299 44.192 -8.610 1.00 36.99 127 PHE A C 1
ATOM 1008 O O . PHE A 1 129 ? -41.241 44.416 -8.002 1.00 37.16 127 PHE A O 1
ATOM 1016 N N . ASN A 1 130 ? -43.450 44.775 -8.291 1.00 38.02 128 ASN A N 1
ATOM 1017 C CA . ASN A 1 130 ? -43.591 45.686 -7.142 1.00 39.36 128 ASN A CA 1
ATOM 1018 C C . ASN A 1 130 ? -42.494 46.770 -7.080 1.00 38.99 128 ASN A C 1
ATOM 1019 O O . ASN A 1 130 ? -41.680 46.794 -6.142 1.00 39.39 128 ASN A O 1
ATOM 1024 N N . PRO A 1 131 ? -42.469 47.681 -8.073 1.00 38.49 129 PRO A N 1
ATOM 1025 C CA . PRO A 1 131 ? -41.327 48.597 -8.137 1.00 37.93 129 PRO A CA 1
ATOM 1026 C C . PRO A 1 131 ? -41.104 49.381 -6.841 1.00 37.00 129 PRO A C 1
ATOM 1027 O O . PRO A 1 131 ? -42.006 50.065 -6.364 1.00 36.59 129 PRO A O 1
ATOM 1031 N N . PRO A 1 132 ? -39.893 49.252 -6.262 1.00 36.18 130 PRO A N 1
ATOM 1032 C CA . PRO A 1 132 ? -39.570 49.915 -5.011 1.00 35.79 130 PRO A CA 1
ATOM 1033 C C . PRO A 1 132 ? -39.193 51.386 -5.227 1.00 36.15 130 PRO A C 1
ATOM 1034 O O . PRO A 1 132 ? -39.001 51.840 -6.354 1.00 36.11 130 PRO A O 1
ATOM 1038 N N . ILE A 1 133 ? -39.073 52.117 -4.132 1.00 36.25 131 ILE A N 1
ATOM 1039 C CA . ILE A 1 133 ? -38.682 53.510 -4.166 1.00 36.01 131 ILE A CA 1
ATOM 1040 C C . ILE A 1 133 ? -37.308 53.594 -3.502 1.00 36.02 131 ILE A C 1
ATOM 1041 O O . ILE A 1 133 ? -37.122 53.056 -2.406 1.00 35.77 131 ILE A O 1
ATOM 1046 N N . TYR A 1 134 ? -36.357 54.243 -4.186 1.00 36.23 132 TYR A N 1
ATOM 1047 C CA . TYR A 1 134 ? -34.992 54.446 -3.694 1.00 36.24 132 TYR A CA 1
ATOM 1048 C C . TYR A 1 134 ? -34.815 55.915 -3.354 1.00 36.22 132 TYR A C 1
ATOM 1049 O O . TYR A 1 134 ? -35.024 56.773 -4.205 1.00 36.20 132 TYR A O 1
ATOM 1058 N N . GLY A 1 135 ? -34.464 56.210 -2.101 1.00 37.12 133 GLY A N 1
ATOM 1059 C CA . GLY A 1 135 ? -34.143 57.582 -1.668 1.00 37.64 133 GLY A CA 1
ATOM 1060 C C . GLY A 1 135 ? -32.697 57.923 -1.993 1.00 37.98 133 GLY A C 1
ATOM 1061 O O . GLY A 1 135 ? -31.886 58.162 -1.108 1.00 38.32 133 GLY A O 1
ATOM 1062 N N . ALA A 1 136 ? -32.382 57.935 -3.283 1.00 38.45 134 ALA A N 1
ATOM 1063 C CA . ALA A 1 136 ? -31.012 58.037 -3.763 1.00 38.56 134 ALA A CA 1
ATOM 1064 C C . ALA A 1 136 ? -30.554 59.481 -3.986 1.00 38.66 134 ALA A C 1
ATOM 1065 O O . ALA A 1 136 ? -31.372 60.379 -4.168 1.00 37.84 134 ALA A O 1
ATOM 1067 N N . ASP A 1 137 ? -29.231 59.684 -3.990 1.00 39.14 135 ASP A N 1
ATOM 1068 C CA . ASP A 1 137 ? -28.608 60.962 -4.404 1.00 39.21 135 ASP A CA 1
ATOM 1069 C C . ASP A 1 137 ? -29.017 62.142 -3.534 1.00 38.38 135 ASP A C 1
ATOM 1070 O O . ASP A 1 137 ? -29.202 63.251 -4.036 1.00 38.53 135 ASP A O 1
ATOM 1075 N N . VAL A 1 138 ? -29.149 61.922 -2.229 1.00 37.88 136 VAL A N 1
ATOM 1076 C CA . VAL A 1 138 ? -29.467 63.037 -1.308 1.00 37.65 136 VAL A CA 1
ATOM 1077 C C . VAL A 1 138 ? -28.161 63.708 -0.890 1.00 37.39 136 VAL A C 1
ATOM 1078 O O . VAL A 1 138 ? -27.245 63.048 -0.374 1.00 36.22 136 VAL A O 1
ATOM 1082 N N . ASN A 1 139 ? -28.065 65.002 -1.179 1.00 37.25 137 ASN A N 1
ATOM 1083 C CA . ASN A 1 139 ? -26.916 65.801 -0.805 1.00 38.08 137 ASN A CA 1
ATOM 1084 C C . ASN A 1 139 ? -26.801 65.883 0.699 1.00 38.12 137 ASN A C 1
ATOM 1085 O O . ASN A 1 139 ? -27.727 66.360 1.348 1.00 37.91 137 ASN A O 1
ATOM 1090 N N . GLY A 1 140 ? -25.685 65.410 1.249 1.00 37.76 138 GLY A N 1
ATOM 1091 C CA . GLY A 1 140 ? -25.430 65.540 2.687 1.00 37.72 138 GLY A CA 1
ATOM 1092 C C . GLY A 1 140 ? -24.543 64.466 3.300 1.00 37.91 138 GLY A C 1
ATOM 1093 O O . GLY A 1 140 ? -24.103 63.531 2.620 1.00 37.02 138 GLY A O 1
ATOM 1094 N N . THR A 1 141 ? -24.293 64.625 4.598 1.00 38.55 139 THR A N 1
ATOM 1095 C CA . THR A 1 141 ? -23.517 63.709 5.433 1.00 39.58 139 THR A CA 1
ATOM 1096 C C . THR A 1 141 ? -24.282 63.415 6.711 1.00 39.49 139 THR A C 1
ATOM 1097 O O . THR A 1 141 ? -25.039 64.258 7.203 1.00 39.34 139 THR A O 1
ATOM 1101 N N . LEU A 1 142 ? -24.038 62.242 7.280 1.00 39.51 140 LEU A N 1
ATOM 1102 C CA . LEU A 1 142 ? -24.470 61.964 8.643 1.00 39.40 140 LEU A CA 1
ATOM 1103 C C . LEU A 1 142 ? -23.295 61.894 9.639 1.00 39.66 140 LEU A C 1
ATOM 1104 O O . LEU A 1 142 ? -23.499 61.615 10.819 1.00 39.47 140 LEU A O 1
ATOM 1109 N N . TYR A 1 143 ? -22.080 62.171 9.164 1.00 40.36 141 TYR A N 1
ATOM 1110 C CA . TYR A 1 143 ? -20.889 62.254 10.026 1.00 40.96 141 TYR A CA 1
ATOM 1111 C C . TYR A 1 143 ? -20.963 63.478 10.919 1.00 41.67 141 TYR A C 1
ATOM 1112 O O . TYR A 1 143 ? -21.345 64.557 10.458 1.00 42.14 141 TYR A O 1
ATOM 1121 N N . GLU A 1 144 ? -20.577 63.324 12.183 1.00 42.09 142 GLU A N 1
ATOM 1122 C CA . GLU A 1 144 ? -20.440 64.478 13.073 1.00 42.89 142 GLU A CA 1
ATOM 1123 C C . GLU A 1 144 ? -19.203 65.299 12.684 1.00 43.06 142 GLU A C 1
ATOM 1124 O O . GLU A 1 144 ? -18.215 64.750 12.187 1.00 42.85 142 GLU A O 1
ATOM 1130 N N . LYS A 1 145 ? -19.282 66.613 12.892 1.00 43.56 143 LYS A N 1
ATOM 1131 C CA . LYS A 1 145 ? -18.306 67.572 12.358 1.00 44.18 143 LYS A CA 1
ATOM 1132 C C . LYS A 1 145 ? -16.847 67.303 12.769 1.00 44.34 143 LYS A C 1
ATOM 1133 O O . LYS A 1 145 ? -15.927 67.506 11.978 1.00 44.53 143 LYS A O 1
ATOM 1135 N N . HIS A 1 146 ? -16.661 66.819 13.992 1.00 44.42 144 HIS A N 1
ATOM 1136 C CA . HIS A 1 146 ? -15.338 66.596 14.587 1.00 44.63 144 HIS A CA 1
ATOM 1137 C C . HIS A 1 146 ? -14.618 65.317 14.108 1.00 43.95 144 HIS A C 1
ATOM 1138 O O . HIS A 1 146 ? -13.414 65.168 14.341 1.00 43.70 144 HIS A O 1
ATOM 1145 N N . VAL A 1 147 ? -15.346 64.400 13.457 1.00 43.18 145 VAL A N 1
ATOM 1146 C CA . VAL A 1 147 ? -14.794 63.088 13.078 1.00 42.27 145 VAL A CA 1
ATOM 1147 C C . VAL A 1 147 ? -13.715 63.212 11.995 1.00 42.12 145 VAL A C 1
ATOM 1148 O O . VAL A 1 147 ? -14.003 63.553 10.841 1.00 41.60 145 VAL A O 1
ATOM 1152 N N . ASP A 1 148 ? -12.473 62.926 12.378 1.00 41.69 146 ASP A N 1
ATOM 1153 C CA . ASP A 1 148 ? -11.319 63.151 11.502 1.00 41.74 146 ASP A CA 1
ATOM 1154 C C . ASP A 1 148 ? -10.922 61.948 10.650 1.00 41.49 146 ASP A C 1
ATOM 1155 O O . ASP A 1 148 ? -10.157 62.091 9.693 1.00 41.49 146 ASP A O 1
ATOM 1160 N N . GLU A 1 149 ? -11.419 60.767 11.009 1.00 41.01 147 GLU A N 1
ATOM 1161 C CA . GLU A 1 149 ? -11.006 59.530 10.354 1.00 40.67 147 GLU A CA 1
ATOM 1162 C C . GLU A 1 149 ? -12.048 59.100 9.337 1.00 40.30 147 GLU A C 1
ATOM 1163 O O . GLU A 1 149 ? -13.227 58.967 9.670 1.00 40.19 147 GLU A O 1
ATOM 1169 N N . TRP A 1 150 ? -11.600 58.905 8.098 1.00 39.67 148 TRP A N 1
ATOM 1170 C CA . TRP A 1 150 ? -12.441 58.395 7.013 1.00 39.33 148 TRP A CA 1
ATOM 1171 C C . TRP A 1 150 ? -13.745 59.166 6.858 1.00 39.35 148 TRP A C 1
ATOM 1172 O O . TRP A 1 150 ? -14.805 58.571 6.596 1.00 40.04 148 TRP A O 1
ATOM 1183 N N . ASN A 1 151 ? -13.659 60.480 7.027 1.00 38.67 149 ASN A N 1
ATOM 1184 C CA . ASN A 1 151 ? -14.806 61.356 6.910 1.00 39.29 149 ASN A CA 1
ATOM 1185 C C . ASN A 1 151 ? -15.087 61.609 5.441 1.00 39.33 149 ASN A C 1
ATOM 1186 O O . ASN A 1 151 ? -14.347 62.322 4.757 1.00 39.26 149 ASN A O 1
ATOM 1191 N N . ILE A 1 152 ? -16.164 60.996 4.969 1.00 39.93 150 ILE A N 1
ATOM 1192 C CA . ILE A 1 152 ? -16.543 61.000 3.553 1.00 40.20 150 ILE A CA 1
ATOM 1193 C C . ILE A 1 152 ? -16.708 62.416 2.961 1.00 40.87 150 ILE A C 1
ATOM 1194 O O . ILE A 1 152 ? -16.506 62.637 1.758 1.00 41.34 150 ILE A O 1
ATOM 1199 N N . GLY A 1 153 ? -17.037 63.373 3.818 1.00 41.80 151 GLY A N 1
ATOM 1200 C CA . GLY A 1 153 ? -17.153 64.782 3.421 1.00 42.81 151 GLY A CA 1
ATOM 1201 C C . GLY A 1 153 ? -15.843 65.557 3.383 1.00 43.29 151 GLY A C 1
ATOM 1202 O O . GLY A 1 153 ? -15.828 66.710 2.961 1.00 43.21 151 GLY A O 1
ATOM 1203 N N . ARG A 1 154 ? -14.742 64.937 3.814 1.00 43.41 152 ARG A N 1
ATOM 1204 C CA . ARG A 1 154 ? -13.421 65.577 3.735 1.00 43.90 152 ARG A CA 1
ATOM 1205 C C . ARG A 1 154 ? -12.289 64.555 3.849 1.00 43.78 152 ARG A C 1
ATOM 1206 O O . ARG A 1 154 ? -11.615 64.456 4.887 1.00 44.15 152 ARG A O 1
ATOM 1214 N N . LEU A 1 155 ? -12.077 63.795 2.780 1.00 43.09 153 LEU A N 1
ATOM 1215 C CA . LEU A 1 155 ? -11.064 62.741 2.789 1.00 42.81 153 LEU A CA 1
ATOM 1216 C C . LEU A 1 155 ? -9.668 63.261 2.467 1.00 42.42 153 LEU A C 1
ATOM 1217 O O . LEU A 1 155 ? -8.684 62.580 2.743 1.00 42.50 153 LEU A O 1
ATOM 1222 N N . ARG A 1 156 ? -9.599 64.453 1.877 1.00 41.73 154 ARG A N 1
ATOM 1223 C CA . ARG A 1 156 ? -8.339 65.157 1.612 1.00 41.70 154 ARG A CA 1
ATOM 1224 C C . ARG A 1 156 ? -7.418 64.485 0.590 1.00 40.74 154 ARG A C 1
ATOM 1225 O O . ARG A 1 156 ? -6.189 64.666 0.635 1.00 40.93 154 ARG A O 1
ATOM 1233 N N . THR A 1 157 ? -8.017 63.757 -0.354 1.00 38.94 155 THR A N 1
ATOM 1234 C CA . THR A 1 157 ? -7.251 63.130 -1.435 1.00 37.05 155 THR A CA 1
ATOM 1235 C C . THR A 1 157 ? -6.950 64.153 -2.544 1.00 36.53 155 THR A C 1
ATOM 1236 O O . THR A 1 157 ? -7.403 65.294 -2.480 1.00 35.75 155 THR A O 1
ATOM 1240 N N . ILE A 1 158 ? -6.203 63.743 -3.566 1.00 35.71 156 ILE A N 1
ATOM 1241 C CA . ILE A 1 158 ? -5.861 64.659 -4.659 1.00 35.24 156 ILE A CA 1
ATOM 1242 C C . ILE A 1 158 ? -7.086 65.062 -5.532 1.00 35.26 156 ILE A C 1
ATOM 1243 O O . ILE A 1 158 ? -6.998 65.983 -6.324 1.00 34.81 156 ILE A O 1
ATOM 1248 N N . LEU A 1 159 ? -8.212 64.375 -5.368 1.00 35.27 157 LEU A N 1
ATOM 1249 C CA . LEU A 1 159 ? -9.465 64.801 -6.020 1.00 36.38 157 LEU A CA 1
ATOM 1250 C C . LEU A 1 159 ? -9.806 66.242 -5.605 1.00 36.13 157 LEU A C 1
ATOM 1251 O O . LEU A 1 159 ? -10.455 66.964 -6.351 1.00 35.80 157 LEU A O 1
ATOM 1256 N N . ASP A 1 160 ? -9.329 66.660 -4.429 1.00 36.97 158 ASP A N 1
ATOM 1257 C CA . ASP A 1 160 ? -9.480 68.054 -3.972 1.00 37.71 158 ASP A CA 1
ATOM 1258 C C . ASP A 1 160 ? -8.895 69.086 -4.918 1.00 37.39 158 ASP A C 1
ATOM 1259 O O . ASP A 1 160 ? -9.272 70.247 -4.842 1.00 37.48 158 ASP A O 1
ATOM 1264 N N . LEU A 1 161 ? -7.981 68.680 -5.803 1.00 37.10 159 LEU A N 1
ATOM 1265 C CA . LEU A 1 161 ? -7.418 69.613 -6.796 1.00 37.31 159 LEU A CA 1
ATOM 1266 C C . LEU A 1 161 ? -8.445 70.180 -7.788 1.00 37.49 159 LEU A C 1
ATOM 1267 O O . LEU A 1 161 ? -8.236 71.240 -8.357 1.00 37.98 159 LEU A O 1
ATOM 1272 N N . VAL A 1 162 ? -9.538 69.463 -8.001 1.00 37.88 160 VAL A N 1
ATOM 1273 C CA . VAL A 1 162 ? -10.605 69.928 -8.899 1.00 38.99 160 VAL A CA 1
ATOM 1274 C C . VAL A 1 162 ? -11.206 71.241 -8.362 1.00 38.83 160 VAL A C 1
ATOM 1275 O O . VAL A 1 162 ? -11.058 72.302 -8.991 1.00 38.62 160 VAL A O 1
ATOM 1279 N N . GLU A 1 163 ? -11.833 71.181 -7.190 1.00 39.15 161 GLU A N 1
ATOM 1280 C CA . GLU A 1 163 ? -12.379 72.382 -6.539 1.00 40.22 161 GLU A CA 1
ATOM 1281 C C . GLU A 1 163 ? -11.279 73.431 -6.284 1.00 40.66 161 GLU A C 1
ATOM 1282 O O . GLU A 1 163 ? -11.442 74.612 -6.629 1.00 40.64 161 GLU A O 1
ATOM 1288 N N . LYS A 1 164 ? -10.147 72.992 -5.725 1.00 41.07 162 LYS A N 1
ATOM 1289 C CA . LYS A 1 164 ? -9.010 73.886 -5.419 1.00 41.70 162 LYS A CA 1
ATOM 1290 C C . LYS A 1 164 ? -8.658 74.791 -6.597 1.00 41.28 162 LYS A C 1
ATOM 1291 O O . LYS A 1 164 ? -8.546 76.015 -6.447 1.00 41.77 162 LYS A O 1
ATOM 1297 N N . GLU A 1 165 ? -8.495 74.188 -7.772 1.00 41.03 163 GLU A N 1
ATOM 1298 C CA . GLU A 1 165 ? -8.041 74.920 -8.959 1.00 40.86 163 GLU A CA 1
ATOM 1299 C C . GLU A 1 165 ? -9.160 75.672 -9.694 1.00 39.97 163 GLU A C 1
ATOM 1300 O O . GLU A 1 165 ? -8.913 76.715 -10.272 1.00 39.41 163 GLU A O 1
ATOM 1306 N N . SER A 1 166 ? -10.377 75.133 -9.679 1.00 39.01 164 SER A N 1
ATOM 1307 C CA . SER A 1 166 ? -11.448 75.651 -10.553 1.00 38.44 164 SER A CA 1
ATOM 1308 C C . SER A 1 166 ? -12.700 76.166 -9.831 1.00 37.85 164 SER A C 1
ATOM 1309 O O . SER A 1 166 ? -13.512 76.889 -10.430 1.00 37.10 164 SER A O 1
ATOM 1312 N N . GLY A 1 167 ? -12.860 75.774 -8.566 1.00 37.13 165 GLY A N 1
ATOM 1313 C CA . GLY A 1 167 ? -14.004 76.192 -7.751 1.00 37.15 165 GLY A CA 1
ATOM 1314 C C . GLY A 1 167 ? -15.184 75.266 -7.963 1.00 37.02 165 GLY A C 1
ATOM 1315 O O . GLY A 1 167 ? -16.234 75.413 -7.330 1.00 36.24 165 GLY A O 1
ATOM 1316 N N . ILE A 1 168 ? -14.990 74.296 -8.852 1.00 37.48 166 ILE A N 1
ATOM 1317 C CA . ILE A 1 168 ? -16.047 73.404 -9.289 1.00 37.76 166 ILE A CA 1
ATOM 1318 C C . ILE A 1 168 ? -16.403 72.321 -8.267 1.00 38.15 166 ILE A C 1
ATOM 1319 O O . ILE A 1 168 ? -15.553 71.527 -7.823 1.00 37.29 166 ILE A O 1
ATOM 1324 N N . THR A 1 169 ? -17.689 72.315 -7.923 1.00 38.13 167 THR A N 1
ATOM 1325 C CA . THR A 1 169 ? -18.313 71.294 -7.108 1.00 39.35 167 THR A CA 1
ATOM 1326 C C . THR A 1 169 ? -19.148 70.410 -8.028 1.00 38.80 167 THR A C 1
ATOM 1327 O O . THR A 1 169 ? -19.896 70.912 -8.874 1.00 37.90 167 THR A O 1
ATOM 1331 N N . ILE A 1 170 ? -18.994 69.099 -7.870 1.00 38.48 168 ILE A N 1
ATOM 1332 C CA . ILE A 1 170 ? -19.745 68.112 -8.636 1.00 38.87 168 ILE A CA 1
ATOM 1333 C C . ILE A 1 170 ? -20.440 67.210 -7.617 1.00 39.00 168 ILE A C 1
ATOM 1334 O O . ILE A 1 170 ? -19.797 66.382 -6.979 1.00 38.34 168 ILE A O 1
ATOM 1339 N N . GLU A 1 171 ? -21.751 67.403 -7.451 1.00 39.45 169 GLU A N 1
ATOM 1340 C CA . GLU A 1 171 ? -22.518 66.734 -6.398 1.00 40.12 169 GLU A CA 1
ATOM 1341 C C . GLU A 1 171 ? -22.369 65.229 -6.473 1.00 39.06 169 GLU A C 1
ATOM 1342 O O . GLU A 1 171 ? -22.495 64.638 -7.550 1.00 39.65 169 GLU A O 1
ATOM 1348 N N . GLY A 1 172 ? -22.033 64.626 -5.329 1.00 38.44 170 GLY A N 1
ATOM 1349 C CA . GLY A 1 172 ? -21.830 63.177 -5.211 1.00 37.24 170 GLY A CA 1
ATOM 1350 C C . GLY A 1 172 ? -20.430 62.711 -5.609 1.00 37.39 170 GLY A C 1
ATOM 1351 O O . GLY A 1 172 ? -20.039 61.583 -5.317 1.00 37.71 170 GLY A O 1
ATOM 1352 N N . VAL A 1 173 ? -19.675 63.581 -6.273 1.00 36.77 171 VAL A N 1
ATOM 1353 C CA . VAL A 1 173 ? -18.338 63.226 -6.771 1.00 36.09 171 VAL A CA 1
ATOM 1354 C C . VAL A 1 173 ? -17.274 63.833 -5.872 1.00 36.27 171 VAL A C 1
ATOM 1355 O O . VAL A 1 173 ? -16.455 63.116 -5.309 1.00 36.13 171 VAL A O 1
ATOM 1359 N N . ASN A 1 174 ? -17.284 65.152 -5.722 1.00 36.32 172 ASN A N 1
ATOM 1360 C CA . ASN A 1 174 ? -16.433 65.747 -4.695 1.00 37.40 172 ASN A CA 1
ATOM 1361 C C . ASN A 1 174 ? -17.259 66.300 -3.525 1.00 37.44 172 ASN A C 1
ATOM 1362 O O . ASN A 1 174 ? -16.778 67.101 -2.747 1.00 37.43 172 ASN A O 1
ATOM 1367 N N . THR A 1 175 ? -18.520 65.865 -3.436 1.00 37.99 173 THR A N 1
ATOM 1368 C CA . THR A 1 175 ? -19.371 66.098 -2.239 1.00 38.20 173 THR A CA 1
ATOM 1369 C C . THR A 1 175 ? -20.120 64.786 -1.891 1.00 38.10 173 THR A C 1
ATOM 1370 O O . THR A 1 175 ? -20.236 63.911 -2.746 1.00 37.34 173 THR A O 1
ATOM 1374 N N . PRO A 1 176 ? -20.623 64.642 -0.639 1.00 38.06 174 PRO A N 1
ATOM 1375 C CA . PRO A 1 176 ? -21.231 63.354 -0.278 1.00 38.21 174 PRO A CA 1
ATOM 1376 C C . PRO A 1 176 ? -22.701 63.208 -0.675 1.00 37.82 174 PRO A C 1
ATOM 1377 O O . PRO A 1 176 ? -23.427 64.196 -0.741 1.00 37.75 174 PRO A O 1
ATOM 1381 N N . TYR A 1 177 ? -23.100 61.970 -0.951 1.00 38.16 175 TYR A N 1
ATOM 1382 C CA . TYR A 1 177 ? -24.488 61.596 -1.193 1.00 37.76 175 TYR A CA 1
ATOM 1383 C C . TYR A 1 177 ? -24.965 60.614 -0.112 1.00 38.13 175 TYR A C 1
ATOM 1384 O O . TYR A 1 177 ? -24.197 59.752 0.348 1.00 37.92 175 TYR A O 1
ATOM 1393 N N . LEU A 1 178 ? -26.236 60.722 0.263 1.00 38.14 176 LEU A N 1
ATOM 1394 C CA . LEU A 1 178 ? -26.889 59.725 1.112 1.00 37.98 176 LEU A CA 1
ATOM 1395 C C . LEU A 1 178 ? -27.850 58.891 0.284 1.00 38.35 176 LEU A C 1
ATOM 1396 O O . LEU A 1 178 ? -28.417 59.374 -0.704 1.00 37.64 176 LEU A O 1
ATOM 1401 N N . TYR A 1 179 ? -28.008 57.628 0.670 1.00 38.68 177 TYR A N 1
ATOM 1402 C CA . TYR A 1 179 ? -28.873 56.710 -0.057 1.00 39.51 177 TYR A CA 1
ATOM 1403 C C . TYR A 1 179 ? -29.695 55.949 0.949 1.00 39.25 177 TYR A C 1
ATOM 1404 O O . TYR A 1 179 ? -29.157 55.151 1.720 1.00 39.48 177 TYR A O 1
ATOM 1413 N N . PHE A 1 180 ? -30.999 56.195 0.932 1.00 38.32 178 PHE A N 1
ATOM 1414 C CA . PHE A 1 180 ? -31.924 55.466 1.765 1.00 37.70 178 PHE A CA 1
ATOM 1415 C C . PHE A 1 180 ? -32.519 54.389 0.903 1.00 37.34 178 PHE A C 1
ATOM 1416 O O . PHE A 1 180 ? -33.205 54.681 -0.082 1.00 37.68 178 PHE A O 1
ATOM 1424 N N . GLY A 1 181 ? -32.213 53.143 1.251 1.00 37.06 179 GLY A N 1
ATOM 1425 C CA . GLY A 1 181 ? -32.683 51.987 0.496 1.00 36.40 179 GLY A CA 1
ATOM 1426 C C . GLY A 1 181 ? -33.877 51.321 1.152 1.00 36.57 179 GLY A C 1
ATOM 1427 O O . GLY A 1 181 ? -34.177 51.565 2.327 1.00 36.68 179 GLY A O 1
ATOM 1428 N N . MET A 1 182 ? -34.589 50.518 0.369 1.00 36.20 180 MET A N 1
ATOM 1429 C CA . MET A 1 182 ? -35.588 49.586 0.888 1.00 35.87 180 MET A CA 1
ATOM 1430 C C . MET A 1 182 ? -35.318 48.288 0.142 1.00 36.25 180 MET A C 1
ATOM 1431 O O . MET A 1 182 ? -34.467 48.269 -0.769 1.00 35.02 180 MET A O 1
ATOM 1436 N N . TRP A 1 183 ? -36.007 47.211 0.516 1.00 35.16 181 TRP A N 1
ATOM 1437 C CA . TRP A 1 183 ? -35.838 45.933 -0.180 1.00 35.76 181 TRP A CA 1
ATOM 1438 C C . TRP A 1 183 ? -35.932 46.091 -1.704 1.00 35.84 181 TRP A C 1
ATOM 1439 O O . TRP A 1 183 ? -36.822 46.777 -2.215 1.00 35.86 181 TRP A O 1
ATOM 1450 N N . LYS A 1 184 ? -34.993 45.465 -2.410 1.00 36.19 182 LYS A N 1
ATOM 1451 C CA . LYS A 1 184 ? -35.057 45.306 -3.871 1.00 36.75 182 LYS A CA 1
ATOM 1452 C C . LYS A 1 184 ? -34.679 46.570 -4.645 1.00 36.48 182 LYS A C 1
ATOM 1453 O O . LYS A 1 184 ? -34.745 46.578 -5.871 1.00 37.73 182 LYS A O 1
ATOM 1459 N N . THR A 1 185 ? -34.294 47.644 -3.953 1.00 35.39 183 THR A N 1
ATOM 1460 C CA . THR A 1 185 ? -33.680 48.798 -4.635 1.00 34.76 183 THR A CA 1
ATOM 1461 C C . THR A 1 185 ? -32.277 48.411 -5.110 1.00 34.73 183 THR A C 1
ATOM 1462 O O . THR A 1 185 ? -31.567 47.676 -4.419 1.00 33.94 183 THR A O 1
ATOM 1466 N N . SER A 1 186 ? -31.914 48.889 -6.296 1.00 34.59 184 SER A N 1
ATOM 1467 C CA . SER A 1 186 ? -30.758 48.380 -7.045 1.00 36.28 184 SER A CA 1
ATOM 1468 C C . SER A 1 186 ? -29.850 49.497 -7.521 1.00 35.88 184 SER A C 1
ATOM 1469 O O . SER A 1 186 ? -30.295 50.612 -7.732 1.00 36.39 184 SER A O 1
ATOM 1472 N N . PHE A 1 187 ? -28.576 49.178 -7.706 1.00 36.46 185 PHE A N 1
ATOM 1473 C CA . PHE A 1 187 ? -27.666 50.048 -8.452 1.00 36.16 185 PHE A CA 1
ATOM 1474 C C . PHE A 1 187 ? -27.099 49.201 -9.577 1.00 35.58 185 PHE A C 1
ATOM 1475 O O . PHE A 1 187 ? -26.634 48.104 -9.345 1.00 34.48 185 PHE A O 1
ATOM 1483 N N . ALA A 1 188 ? -27.273 49.702 -10.801 1.00 34.67 186 ALA A N 1
ATOM 1484 C CA . ALA A 1 188 ? -26.921 49.006 -12.013 1.00 35.43 186 ALA A CA 1
ATOM 1485 C C . ALA A 1 188 ? -25.397 48.896 -12.166 1.00 34.65 186 ALA A C 1
ATOM 1486 O O . ALA A 1 188 ? -24.641 49.576 -11.452 1.00 35.07 186 ALA A O 1
ATOM 1488 N N . TRP A 1 189 ? -24.961 48.027 -13.071 1.00 35.12 187 TRP A N 1
ATOM 1489 C CA . TRP A 1 189 ? -23.533 47.908 -13.432 1.00 35.38 187 TRP A CA 1
ATOM 1490 C C . TRP A 1 189 ? -22.910 49.212 -13.922 1.00 34.44 187 TRP A C 1
ATOM 1491 O O . TRP A 1 189 ? -23.354 49.801 -14.899 1.00 34.58 187 TRP A O 1
ATOM 1502 N N . HIS A 1 190 ? -21.873 49.673 -13.231 1.00 35.38 188 HIS A N 1
ATOM 1503 C CA . HIS A 1 190 ? -21.170 50.877 -13.647 1.00 35.63 188 HIS A CA 1
ATOM 1504 C C . HIS A 1 190 ? -19.738 50.914 -13.085 1.00 35.52 188 HIS A C 1
ATOM 1505 O O . HIS A 1 190 ? -19.422 50.253 -12.076 1.00 34.88 188 HIS A O 1
ATOM 1512 N N . THR A 1 191 ? -18.907 51.740 -13.717 1.00 35.35 189 THR A N 1
ATOM 1513 C CA . THR A 1 191 ? -17.724 52.252 -13.037 1.00 35.84 189 THR A CA 1
ATOM 1514 C C . THR A 1 191 ? -18.030 53.675 -12.592 1.00 36.57 189 THR A C 1
ATOM 1515 O O . THR A 1 191 ? -19.057 54.238 -12.978 1.00 36.01 189 THR A O 1
ATOM 1519 N N . GLU A 1 192 ? -17.162 54.269 -11.771 1.00 36.45 190 GLU A N 1
ATOM 1520 C CA . GLU A 1 192 ? -17.390 55.654 -11.340 1.00 36.21 190 GLU A CA 1
ATOM 1521 C C . GLU A 1 192 ? -17.191 56.657 -12.454 1.00 37.09 190 GLU A C 1
ATOM 1522 O O . GLU A 1 192 ? -16.514 56.370 -13.453 1.00 36.34 190 GLU A O 1
ATOM 1528 N N . ASP A 1 193 ? -17.772 57.846 -12.273 1.00 37.19 191 ASP A N 1
ATOM 1529 C CA . ASP A 1 193 ? -17.475 58.973 -13.150 1.00 37.98 191 ASP A CA 1
ATOM 1530 C C . ASP A 1 193 ? -15.958 59.155 -13.258 1.00 37.82 191 ASP A C 1
ATOM 1531 O O . ASP A 1 193 ? -15.233 59.095 -12.242 1.00 37.05 191 ASP A O 1
ATOM 1536 N N . MET A 1 194 ? -15.479 59.341 -14.490 1.00 37.49 192 MET A N 1
ATOM 1537 C CA . MET A 1 194 ? -14.028 59.505 -14.745 1.00 37.52 192 MET A CA 1
ATOM 1538 C C . MET A 1 194 ? -13.178 58.324 -14.259 1.00 37.24 192 MET A C 1
ATOM 1539 O O . MET A 1 194 ? -11.950 58.447 -14.116 1.00 36.63 192 MET A O 1
ATOM 1544 N N . ASP A 1 195 ? -13.837 57.181 -14.040 1.00 36.17 193 ASP A N 1
ATOM 1545 C CA . ASP A 1 195 ? -13.218 55.959 -13.504 1.00 36.30 193 ASP A CA 1
ATOM 1546 C C . ASP A 1 195 ? -12.456 56.204 -12.194 1.00 35.90 193 ASP A C 1
ATOM 1547 O O . ASP A 1 195 ? -11.410 55.621 -11.962 1.00 35.33 193 ASP A O 1
ATOM 1552 N N . LEU A 1 196 ? -13.018 57.068 -11.350 1.00 34.94 194 LEU A N 1
ATOM 1553 C CA . LEU A 1 196 ? -12.526 57.328 -10.005 1.00 35.07 194 LEU A CA 1
ATOM 1554 C C . LEU A 1 196 ? -12.744 56.144 -9.045 1.00 35.47 194 LEU A C 1
ATOM 1555 O O . LEU A 1 196 ? -13.431 55.142 -9.383 1.00 34.71 194 LEU A O 1
ATOM 1560 N N . TYR A 1 197 ? -12.142 56.255 -7.856 1.00 35.14 195 TYR A N 1
ATOM 1561 C CA . TYR A 1 197 ? -12.459 55.382 -6.729 1.00 34.89 195 TYR A CA 1
ATOM 1562 C C . TYR A 1 197 ? -13.766 55.868 -6.115 1.00 35.64 195 TYR A C 1
ATOM 1563 O O . TYR A 1 197 ? -14.121 57.034 -6.268 1.00 35.86 195 TYR A O 1
ATOM 1572 N N . SER A 1 198 ? -14.472 54.993 -5.397 1.00 36.37 196 SER A N 1
ATOM 1573 C CA . SER A 1 198 ? -15.521 55.476 -4.509 1.00 37.27 196 SER A CA 1
ATOM 1574 C C . SER A 1 198 ? -15.340 54.864 -3.127 1.00 36.70 196 SER A C 1
ATOM 1575 O O . SER A 1 198 ? -14.641 53.875 -2.961 1.00 36.81 196 SER A O 1
ATOM 1578 N N . ILE A 1 199 ? -15.965 55.492 -2.144 1.00 37.57 197 ILE A N 1
ATOM 1579 C CA . ILE A 1 199 ? -16.069 54.976 -0.788 1.00 38.41 197 ILE A CA 1
ATOM 1580 C C . ILE A 1 199 ? -17.558 54.950 -0.435 1.00 38.77 197 ILE A C 1
ATOM 1581 O O . ILE A 1 199 ? -18.262 55.878 -0.754 1.00 39.18 197 ILE A O 1
ATOM 1586 N N . ASN A 1 200 ? -18.029 53.878 0.196 1.00 39.19 198 ASN A N 1
ATOM 1587 C CA . ASN A 1 200 ? -19.442 53.730 0.557 1.00 39.55 198 ASN A CA 1
ATOM 1588 C C . ASN A 1 200 ? -19.517 53.220 1.989 1.00 38.93 198 ASN A C 1
ATOM 1589 O O . ASN A 1 200 ? -19.017 52.138 2.282 1.00 40.29 198 ASN A O 1
ATOM 1594 N N . TYR A 1 201 ? -20.101 54.014 2.879 1.00 37.41 199 TYR A N 1
ATOM 1595 C CA . TYR A 1 201 ? -20.268 53.609 4.261 1.00 37.18 199 TYR A CA 1
ATOM 1596 C C . TYR A 1 201 ? -21.737 53.345 4.564 1.00 36.76 199 TYR A C 1
ATOM 1597 O O . TYR A 1 201 ? -22.570 54.209 4.320 1.00 36.02 199 TYR A O 1
ATOM 1606 N N . LEU A 1 202 ? -22.048 52.157 5.088 1.00 36.59 200 LEU A N 1
ATOM 1607 C CA . LEU A 1 202 ? -23.437 51.839 5.438 1.00 37.26 200 LEU A CA 1
ATOM 1608 C C . LEU A 1 202 ? -23.672 52.252 6.877 1.00 37.03 200 LEU A C 1
ATOM 1609 O O . LEU A 1 202 ? -23.266 51.537 7.804 1.00 37.72 200 LEU A O 1
ATOM 1614 N N . HIS A 1 203 ? -24.303 53.415 7.052 1.00 36.48 201 HIS A N 1
ATOM 1615 C CA . HIS A 1 203 ? -24.623 53.972 8.375 1.00 36.35 201 HIS A CA 1
ATOM 1616 C C . HIS A 1 203 ? -25.454 53.056 9.271 1.00 36.13 201 HIS A C 1
ATOM 1617 O O . HIS A 1 203 ? -25.081 52.811 10.417 1.00 35.81 201 HIS A O 1
ATOM 1624 N N . PHE A 1 204 ? -26.579 52.561 8.758 1.00 35.72 202 PHE A N 1
ATOM 1625 C CA . PHE A 1 204 ? -27.473 51.707 9.553 1.00 35.54 202 PHE A CA 1
ATOM 1626 C C . PHE A 1 204 ? -28.407 50.904 8.661 1.00 36.07 202 PHE A C 1
ATOM 1627 O O . PHE A 1 204 ? -28.565 51.207 7.471 1.00 34.95 202 PHE A O 1
ATOM 1635 N N . GLY A 1 205 ? -29.017 49.880 9.249 1.00 36.40 203 GLY A N 1
ATOM 1636 C CA . GLY A 1 205 ? -30.066 49.139 8.583 1.00 37.01 203 GLY A CA 1
ATOM 1637 C C . GLY A 1 205 ? -29.619 47.825 8.000 1.00 36.93 203 GLY A C 1
ATOM 1638 O O . GLY A 1 205 ? -28.587 47.271 8.370 1.00 37.26 203 GLY A O 1
ATOM 1639 N N . GLU A 1 206 ? -30.431 47.322 7.085 1.00 37.08 204 GLU A N 1
ATOM 1640 C CA . GLU A 1 206 ? -30.209 46.028 6.480 1.00 37.64 204 GLU A CA 1
ATOM 1641 C C . GLU A 1 206 ? -29.036 46.099 5.504 1.00 37.69 204 GLU A C 1
ATOM 1642 O O . GLU A 1 206 ? -28.628 47.197 5.101 1.00 37.25 204 GLU A O 1
ATOM 1648 N N . PRO A 1 207 ? -28.442 44.936 5.182 1.00 38.05 205 PRO A N 1
ATOM 1649 C CA . PRO A 1 207 ? -27.235 44.900 4.350 1.00 37.72 205 PRO A CA 1
ATOM 1650 C C . PRO A 1 207 ? -27.423 45.407 2.913 1.00 38.27 205 PRO A C 1
ATOM 1651 O O . PRO A 1 207 ? -28.546 45.521 2.417 1.00 38.39 205 PRO A O 1
ATOM 1655 N N . LYS A 1 208 ? -26.313 45.732 2.265 1.00 38.56 206 LYS A N 1
ATOM 1656 C CA . LYS A 1 208 ? -26.301 46.069 0.853 1.00 38.23 206 LYS A CA 1
ATOM 1657 C C . LYS A 1 208 ? -25.374 45.038 0.214 1.00 38.38 206 LYS A C 1
ATOM 1658 O O . LYS A 1 208 ? -24.237 44.881 0.649 1.00 38.80 206 LYS A O 1
ATOM 1664 N N . SER A 1 209 ? -25.865 44.301 -0.777 1.00 37.80 207 SER A N 1
ATOM 1665 C CA . SER A 1 209 ? -25.046 43.297 -1.449 1.00 37.57 207 SER A CA 1
ATOM 1666 C C . SER A 1 209 ? -24.433 43.835 -2.742 1.00 37.28 207 SER A C 1
ATOM 1667 O O . SER A 1 209 ? -25.073 44.608 -3.478 1.00 37.13 207 SER A O 1
ATOM 1670 N N . TRP A 1 210 ? -23.195 43.420 -3.004 1.00 36.58 208 TRP A N 1
ATOM 1671 C CA . TRP A 1 210 ? -22.405 43.925 -4.114 1.00 36.26 208 TRP A CA 1
ATOM 1672 C C . TRP A 1 210 ? -21.921 42.806 -5.019 1.00 36.26 208 TRP A C 1
ATOM 1673 O O . TRP A 1 210 ? -21.600 41.720 -4.551 1.00 36.59 208 TRP A O 1
ATOM 1684 N N . TYR A 1 211 ? -21.851 43.103 -6.315 1.00 36.06 209 TYR A N 1
ATOM 1685 C CA . TYR A 1 211 ? -21.150 42.294 -7.299 1.00 35.94 209 TYR A CA 1
ATOM 1686 C C . TYR A 1 211 ? -20.066 43.163 -7.904 1.00 36.42 209 TYR A C 1
ATOM 1687 O O . TYR A 1 211 ? -20.240 44.367 -8.026 1.00 36.48 209 TYR A O 1
ATOM 1696 N N . SER A 1 212 ? -18.965 42.544 -8.319 1.00 37.15 210 SER A N 1
ATOM 1697 C CA . SER A 1 212 ? -17.835 43.305 -8.830 1.00 37.39 210 SER A CA 1
ATOM 1698 C C . SER A 1 212 ? -17.160 42.497 -9.927 1.00 37.22 210 SER A C 1
ATOM 1699 O O . SER A 1 212 ? -17.169 41.268 -9.894 1.00 38.26 210 SER A O 1
ATOM 1703 N N . VAL A 1 213 ? -16.613 43.183 -10.920 1.00 36.22 211 VAL A N 1
ATOM 1704 C CA . VAL A 1 213 ? -15.830 42.518 -11.954 1.00 35.37 211 VAL A CA 1
ATOM 1705 C C . VAL A 1 213 ? -14.417 43.119 -11.890 1.00 35.43 211 VAL A C 1
ATOM 1706 O O . VAL A 1 213 ? -14.278 44.340 -11.866 1.00 36.20 211 VAL A O 1
ATOM 1710 N N . PRO A 1 214 ? -13.373 42.269 -11.852 1.00 35.44 212 PRO A N 1
ATOM 1711 C CA . PRO A 1 214 ? -11.990 42.821 -11.817 1.00 35.53 212 PRO A CA 1
ATOM 1712 C C . PRO A 1 214 ? -11.763 43.818 -12.939 1.00 35.83 212 PRO A C 1
ATOM 1713 O O . PRO A 1 214 ? -12.224 43.583 -14.063 1.00 35.46 212 PRO A O 1
ATOM 1717 N N . PRO A 1 215 ? -11.112 44.960 -12.634 1.00 37.10 213 PRO A N 1
ATOM 1718 C CA . PRO A 1 215 ? -10.747 45.909 -13.687 1.00 37.63 213 PRO A CA 1
ATOM 1719 C C . PRO A 1 215 ? -10.046 45.250 -14.893 1.00 38.53 213 PRO A C 1
ATOM 1720 O O . PRO A 1 215 ? -10.273 45.676 -16.032 1.00 37.76 213 PRO A O 1
ATOM 1724 N N . GLU A 1 216 ? -9.258 44.198 -14.632 1.00 39.02 214 GLU A N 1
ATOM 1725 C CA . GLU A 1 216 ? -8.571 43.389 -15.643 1.00 40.01 214 GLU A CA 1
ATOM 1726 C C . GLU A 1 216 ? -9.542 42.756 -16.637 1.00 39.30 214 GLU A C 1
ATOM 1727 O O . GLU A 1 216 ? -9.142 42.398 -17.748 1.00 39.65 214 GLU A O 1
ATOM 1733 N N . HIS A 1 217 ? -10.793 42.559 -16.219 1.00 38.13 215 HIS A N 1
ATOM 1734 C CA . HIS A 1 217 ? -11.810 41.951 -17.078 1.00 37.38 215 HIS A CA 1
ATOM 1735 C C . HIS A 1 217 ? -12.947 42.915 -17.433 1.00 37.28 215 HIS A C 1
ATOM 1736 O O . HIS A 1 217 ? -13.923 42.499 -18.035 1.00 37.17 215 HIS A O 1
ATOM 1743 N N . GLY A 1 218 ? -12.824 44.189 -17.053 1.00 37.15 216 GLY A N 1
ATOM 1744 C CA . GLY A 1 218 ? -13.886 45.178 -17.329 1.00 37.89 216 GLY A CA 1
ATOM 1745 C C . GLY A 1 218 ? -14.262 45.239 -18.809 1.00 38.18 216 GLY A C 1
ATOM 1746 O O . GLY A 1 218 ? -15.450 45.260 -19.170 1.00 37.78 216 GLY A O 1
ATOM 1747 N N . LYS A 1 219 ? -13.252 45.235 -19.671 1.00 37.88 217 LYS A N 1
ATOM 1748 C CA . LYS A 1 219 ? -13.482 45.260 -21.115 1.00 39.16 217 LYS A CA 1
ATOM 1749 C C . LYS A 1 219 ? -14.303 44.075 -21.607 1.00 39.26 217 LYS A C 1
ATOM 1750 O O . LYS A 1 219 ? -15.075 44.219 -22.555 1.00 39.62 217 LYS A O 1
ATOM 1756 N N . ARG A 1 220 ? -14.157 42.911 -20.971 1.00 38.88 218 ARG A N 1
ATOM 1757 C CA . ARG A 1 220 ? -14.947 41.739 -21.332 1.00 39.14 218 ARG A CA 1
ATOM 1758 C C . ARG A 1 220 ? -16.428 41.898 -20.989 1.00 38.15 218 ARG A C 1
ATOM 1759 O O . ARG A 1 220 ? -17.278 41.474 -21.762 1.00 37.90 218 ARG A O 1
ATOM 1767 N N . LEU A 1 221 ? -16.721 42.482 -19.829 1.00 37.32 219 LEU A N 1
ATOM 1768 C CA . LEU A 1 221 ? -18.080 42.849 -19.462 1.00 37.85 219 LEU A CA 1
ATOM 1769 C C . LEU A 1 221 ? -18.709 43.827 -20.473 1.00 37.29 219 LEU A C 1
ATOM 1770 O O . LEU A 1 221 ? -19.866 43.650 -20.858 1.00 37.65 219 LEU A O 1
ATOM 1775 N N . GLU A 1 222 ? -17.971 44.878 -20.845 1.00 37.38 220 GLU A N 1
ATOM 1776 C CA . GLU A 1 222 ? -18.422 45.839 -21.878 1.00 38.00 220 GLU A CA 1
ATOM 1777 C C . GLU A 1 222 ? -18.782 45.153 -23.207 1.00 37.77 220 GLU A C 1
ATOM 1778 O O . GLU A 1 222 ? -19.820 45.453 -23.778 1.00 36.89 220 GLU A O 1
ATOM 1784 N N . ARG A 1 223 ? -17.913 44.254 -23.692 1.00 37.48 221 ARG A N 1
ATOM 1785 C CA . ARG A 1 223 ? -18.160 43.471 -2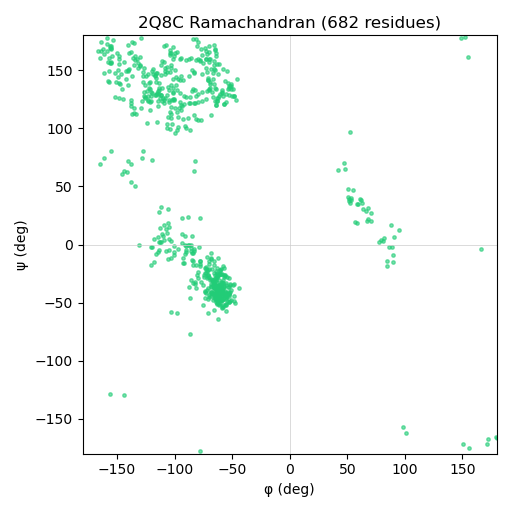4.914 1.00 38.60 221 ARG A CA 1
ATOM 1786 C C . ARG A 1 223 ? -19.460 42.659 -24.835 1.00 38.19 221 ARG A C 1
ATOM 1787 O O . ARG A 1 223 ? -20.239 42.603 -25.805 1.00 37.69 221 ARG A O 1
ATOM 1795 N N . LEU A 1 224 ? -19.693 42.028 -23.684 1.00 37.99 222 LEU A N 1
ATOM 1796 C CA . LEU A 1 224 ? -20.935 41.288 -23.457 1.00 38.74 222 LEU A CA 1
ATOM 1797 C C . LEU A 1 224 ? -22.151 42.208 -23.473 1.00 38.33 222 LEU A C 1
ATOM 1798 O O . LEU A 1 224 ? -23.158 41.916 -24.136 1.00 36.94 222 LEU A O 1
ATOM 1803 N N . ALA A 1 225 ? -22.050 43.300 -22.715 1.00 38.18 223 ALA A N 1
ATOM 1804 C CA . ALA A 1 225 ? -23.114 44.274 -22.586 1.00 39.22 223 ALA A CA 1
ATOM 1805 C C . ALA A 1 225 ? -23.490 44.858 -23.956 1.00 40.05 223 ALA A C 1
ATOM 1806 O O . ALA A 1 225 ? -24.668 44.913 -24.295 1.00 39.20 223 ALA A O 1
ATOM 1808 N N . LYS A 1 226 ? -22.480 45.271 -24.732 1.00 41.25 224 LYS A N 1
ATOM 1809 C CA . LYS A 1 226 ? -22.668 45.791 -26.090 1.00 43.23 224 LYS A CA 1
ATOM 1810 C C . LYS A 1 226 ? -23.358 44.778 -26.998 1.00 43.93 224 LYS A C 1
ATOM 1811 O O . LYS A 1 226 ? -24.130 45.154 -27.884 1.00 44.32 224 LYS A O 1
ATOM 1817 N N . GLY A 1 227 ? -23.087 43.496 -26.762 1.00 44.42 225 GLY A N 1
ATOM 1818 C CA . GLY A 1 227 ? -23.729 42.409 -27.479 1.00 45.40 225 GLY A CA 1
ATOM 1819 C C . GLY A 1 227 ? -25.168 42.212 -27.053 1.00 46.53 225 GLY A C 1
ATOM 1820 O O . GLY A 1 227 ? -26.013 41.938 -27.894 1.00 46.53 225 GLY A O 1
ATOM 1821 N N . PHE A 1 228 ? -25.440 42.337 -25.754 1.00 47.41 226 PHE A N 1
ATOM 1822 C CA . PHE A 1 228 ? -26.802 42.233 -25.195 1.00 49.33 226 PHE A CA 1
ATOM 1823 C C . PHE A 1 228 ? -27.690 43.440 -25.500 1.00 49.96 226 PHE A C 1
ATOM 1824 O O . PHE A 1 228 ? -28.911 43.341 -25.390 1.00 50.65 226 PHE A O 1
ATOM 1832 N N . PHE A 1 229 ? -27.076 44.580 -25.812 1.00 50.02 227 PHE A N 1
ATOM 1833 C CA . PHE A 1 229 ? -27.799 45.832 -26.058 1.00 50.49 227 PHE A CA 1
ATOM 1834 C C . PHE A 1 229 ? -27.144 46.567 -27.227 1.00 50.80 227 PHE A C 1
ATOM 1835 O O . PHE A 1 229 ? -26.470 47.582 -27.023 1.00 50.88 227 PHE A O 1
ATOM 1843 N N . PRO A 1 230 ? -27.323 46.049 -28.460 1.00 51.27 228 PRO A N 1
ATOM 1844 C CA . PRO A 1 230 ? -26.672 46.625 -29.637 1.00 51.87 228 PRO A CA 1
ATOM 1845 C C . PRO A 1 230 ? -27.165 48.048 -29.947 1.00 52.50 228 PRO A C 1
ATOM 1846 O O . PRO A 1 230 ? -26.402 48.873 -30.484 1.00 52.43 228 PRO A O 1
ATOM 1850 N N . GLY A 1 231 ? -28.428 48.319 -29.617 1.00 52.48 229 GLY A N 1
ATOM 1851 C CA . GLY A 1 231 ? -29.028 49.628 -29.863 1.00 52.97 229 GLY A CA 1
ATOM 1852 C C . GLY A 1 231 ? -28.398 50.714 -29.013 1.00 52.94 229 GLY A C 1
ATOM 1853 O O . GLY A 1 231 ? -28.031 51.773 -29.526 1.00 52.94 229 GLY A O 1
ATOM 1854 N N . SER A 1 232 ? -28.265 50.438 -27.716 1.00 53.25 230 SER A N 1
ATOM 1855 C CA . SER A 1 232 ? -27.616 51.355 -26.766 1.00 53.59 230 SER A CA 1
ATOM 1856 C C . SER A 1 232 ? -26.141 51.617 -27.093 1.00 54.03 230 SER A C 1
ATOM 1857 O O . SER A 1 232 ? -25.646 52.743 -26.917 1.00 54.64 230 SER A O 1
ATOM 1860 N N . ALA A 1 233 ? -25.444 50.577 -27.549 1.00 53.87 231 ALA A N 1
ATOM 1861 C CA . ALA A 1 233 ? -24.035 50.677 -27.933 1.00 54.20 231 ALA A CA 1
ATOM 1862 C C . ALA A 1 233 ? -23.811 51.657 -29.090 1.00 54.10 231 ALA A C 1
ATOM 1863 O O . ALA A 1 233 ? -22.866 52.449 -29.070 1.00 54.43 231 ALA A O 1
ATOM 1865 N N . GLN A 1 234 ? -24.680 51.603 -30.096 1.00 53.90 232 GLN A N 1
ATOM 1866 C CA . GLN A 1 234 ? -24.570 52.491 -31.261 1.00 53.38 232 GLN A CA 1
ATOM 1867 C C . GLN A 1 234 ? -24.858 53.957 -30.913 1.00 52.99 232 GLN A C 1
ATOM 1868 O O . GLN A 1 234 ? -24.313 54.868 -31.539 1.00 53.07 232 GLN A O 1
ATOM 1869 N N . SER A 1 235 ? -25.712 54.165 -29.915 1.00 52.49 233 SER A N 1
ATOM 1870 C CA . SER A 1 235 ? -26.161 55.496 -29.500 1.00 52.49 233 SER A CA 1
ATOM 1871 C C . SER A 1 235 ? -25.181 56.246 -28.596 1.00 52.23 233 SER A C 1
ATOM 1872 O O . SER A 1 235 ? -25.189 57.485 -28.559 1.00 52.32 233 SER A O 1
ATOM 1875 N N . CYS A 1 236 ? -24.360 55.501 -27.861 1.00 50.86 234 CYS A N 1
ATOM 1876 C CA . CYS A 1 236 ? -23.477 56.092 -26.882 1.00 50.53 234 CYS A CA 1
ATOM 1877 C C . CYS A 1 236 ? -22.198 55.253 -26.750 1.00 50.23 234 CYS A C 1
ATOM 1878 O O . CYS A 1 236 ? -22.242 54.027 -26.830 1.00 50.21 234 CYS A O 1
ATOM 1881 N N . GLU A 1 237 ? -21.065 55.920 -26.541 1.00 49.57 235 GLU A N 1
ATOM 1882 C CA . GLU A 1 237 ? -19.770 55.232 -26.486 1.00 48.70 235 GLU A CA 1
ATOM 1883 C C . GLU A 1 237 ? -19.541 54.522 -25.146 1.00 47.85 235 GLU A C 1
ATOM 1884 O O . GLU A 1 237 ? -18.669 53.646 -25.030 1.00 48.46 235 GLU A O 1
ATOM 1886 N N . ALA A 1 238 ? -20.327 54.887 -24.139 1.00 45.31 236 ALA A N 1
ATOM 1887 C CA . ALA A 1 238 ? -20.168 54.312 -22.810 1.00 43.52 236 ALA A CA 1
ATOM 1888 C C . ALA A 1 238 ? -21.553 54.196 -22.146 1.00 41.89 236 ALA A C 1
ATOM 1889 O O . ALA A 1 238 ? -21.808 54.798 -21.099 1.00 41.07 236 ALA A O 1
ATOM 1891 N N . PHE A 1 239 ? -22.435 53.417 -22.772 1.00 40.39 237 PHE A N 1
ATOM 1892 C CA . PHE A 1 239 ? -23.842 53.338 -22.335 1.00 39.85 237 PHE A CA 1
ATOM 1893 C C . PHE A 1 239 ? -24.039 52.818 -20.917 1.00 39.04 237 PHE A C 1
ATOM 1894 O O . PHE A 1 239 ? -25.020 53.179 -20.267 1.00 39.46 237 PHE A O 1
ATOM 1902 N N . LEU A 1 240 ? -23.096 52.024 -20.405 1.00 37.72 238 LEU A N 1
ATOM 1903 C CA . LEU A 1 240 ? -23.168 51.580 -18.999 1.00 37.17 238 LEU A CA 1
ATOM 1904 C C . LEU A 1 240 ? -23.159 52.751 -18.011 1.00 37.40 238 LEU A C 1
ATOM 1905 O O . LEU A 1 240 ? -23.644 52.629 -16.886 1.00 37.18 238 LEU A O 1
ATOM 1910 N N . ARG A 1 241 ? -22.662 53.909 -18.447 1.00 37.13 239 ARG A N 1
ATOM 1911 C CA . ARG A 1 241 ? -22.644 55.096 -17.581 1.00 37.84 239 ARG A CA 1
ATOM 1912 C C . ARG A 1 241 ? -24.065 55.644 -17.339 1.00 38.28 239 ARG A C 1
ATOM 1913 O O . ARG A 1 241 ? -24.261 56.433 -16.415 1.00 37.23 239 ARG A O 1
ATOM 1921 N N . HIS A 1 242 ? -25.034 55.231 -18.163 1.00 37.94 240 HIS A N 1
ATOM 1922 C CA . HIS A 1 242 ? -26.433 55.586 -17.885 1.00 39.15 240 HIS A CA 1
ATOM 1923 C C . HIS A 1 242 ? -26.932 54.940 -16.608 1.00 38.96 240 HIS A C 1
ATOM 1924 O O . HIS A 1 242 ? -27.981 55.338 -16.085 1.00 39.98 240 HIS A O 1
ATOM 1931 N N . LYS A 1 243 ? -26.181 53.948 -16.112 1.00 38.93 241 LYS A N 1
ATOM 1932 C CA . LYS A 1 243 ? -26.533 53.163 -14.921 1.00 39.10 241 LYS A CA 1
ATOM 1933 C C . LYS A 1 243 ? -27.963 52.606 -14.998 1.00 38.61 241 LYS A C 1
ATOM 1934 O O . LYS A 1 243 ? -28.744 52.700 -14.031 1.00 39.57 241 LYS A O 1
ATOM 1940 N N . MET A 1 244 ? -28.289 52.017 -16.138 1.00 37.49 242 MET A N 1
ATOM 1941 C CA . MET A 1 244 ? -29.605 51.405 -16.353 1.00 38.77 242 MET A CA 1
ATOM 1942 C C . MET A 1 244 ? -29.545 49.891 -16.537 1.00 37.35 242 MET A C 1
ATOM 1943 O O . MET A 1 244 ? -30.579 49.232 -16.632 1.00 37.21 242 MET A O 1
ATOM 1948 N N . THR A 1 245 ? -28.339 49.338 -16.606 1.00 36.32 243 THR A N 1
ATOM 1949 C CA . THR A 1 245 ? -28.173 47.959 -17.073 1.00 35.95 243 THR A CA 1
ATOM 1950 C C . THR A 1 245 ? -27.932 46.992 -15.895 1.00 36.40 243 THR A C 1
ATOM 1951 O O . THR A 1 245 ? -26.946 47.121 -15.163 1.00 36.03 243 THR A O 1
ATOM 1955 N N . LEU A 1 246 ? -28.838 46.030 -15.721 1.00 35.93 244 LEU A N 1
ATOM 1956 C CA . LEU A 1 246 ? -28.700 45.023 -14.667 1.00 36.45 244 LEU A CA 1
ATOM 1957 C C . LEU A 1 246 ? -28.417 43.685 -15.321 1.00 36.59 244 LEU A C 1
ATOM 1958 O O . LEU A 1 246 ? -29.053 43.334 -16.306 1.00 36.09 244 LEU A O 1
ATOM 1963 N N . ILE A 1 247 ? -27.436 42.954 -14.787 1.00 37.04 245 ILE A N 1
ATOM 1964 C CA . ILE A 1 247 ? -27.047 41.653 -15.326 1.00 37.22 245 ILE A CA 1
ATOM 1965 C C . ILE A 1 247 ? -26.806 40.688 -14.170 1.00 36.60 245 ILE A C 1
ATOM 1966 O O . ILE A 1 247 ? -25.956 40.948 -13.315 1.00 37.51 245 ILE A O 1
ATOM 1971 N N . SER A 1 248 ? -27.530 39.574 -14.146 1.00 36.72 246 SER A N 1
ATOM 1972 C CA . SER A 1 248 ? -27.457 38.622 -13.028 1.00 36.96 246 SER A CA 1
ATOM 1973 C C . SER A 1 248 ? -26.114 37.887 -13.000 1.00 37.51 246 SER A C 1
ATOM 1974 O O . SER A 1 248 ? -25.458 37.785 -14.031 1.00 36.92 246 SER A O 1
ATOM 1977 N N . PRO A 1 249 ? -25.715 37.369 -11.820 1.00 37.73 247 PRO A N 1
ATOM 1978 C CA . PRO A 1 249 ? -24.511 36.562 -11.698 1.00 37.74 247 PRO A CA 1
ATOM 1979 C C . PRO A 1 249 ? -24.560 35.295 -12.564 1.00 37.34 247 PRO A C 1
ATOM 1980 O O . PRO A 1 249 ? -23.543 34.917 -13.144 1.00 37.30 247 PRO A O 1
ATOM 1984 N N . LEU A 1 250 ? -25.731 34.686 -12.701 1.00 36.85 248 LEU A N 1
ATOM 1985 C CA . LEU A 1 250 ? -25.874 33.528 -13.577 1.00 36.81 248 LEU A CA 1
ATOM 1986 C C . LEU A 1 250 ? -25.573 33.815 -15.067 1.00 36.68 248 LEU A C 1
ATOM 1987 O O . LEU A 1 250 ? -25.007 32.954 -15.776 1.00 36.30 248 LEU A O 1
ATOM 1992 N N . MET A 1 251 ? -25.976 34.998 -15.528 1.00 36.31 249 MET A N 1
ATOM 1993 C CA . MET A 1 251 ? -25.641 35.483 -16.876 1.00 37.46 249 MET A CA 1
ATOM 1994 C C . MET A 1 251 ? -24.115 35.697 -17.026 1.00 36.34 249 MET A C 1
ATOM 1995 O O . MET A 1 251 ? -23.520 35.283 -18.020 1.00 36.63 249 MET A O 1
ATOM 2000 N N . LEU A 1 252 ? -23.492 36.331 -16.035 1.00 35.15 250 LEU A N 1
ATOM 2001 C CA . LEU A 1 252 ? -22.026 36.490 -16.039 1.00 35.79 250 LEU A CA 1
ATOM 2002 C C . LEU A 1 252 ? -21.292 35.150 -16.077 1.00 35.08 250 LEU A C 1
ATOM 2003 O O . LEU A 1 252 ? -20.332 34.997 -16.827 1.00 33.94 250 LEU A O 1
ATOM 2008 N N . LYS A 1 253 ? -21.771 34.172 -15.306 1.00 34.73 251 LYS A N 1
ATOM 2009 C CA . LYS A 1 253 ? -21.178 32.819 -15.304 1.00 35.30 251 LYS A CA 1
ATOM 2010 C C . LYS A 1 253 ? -21.301 32.148 -16.673 1.00 34.61 251 LYS A C 1
ATOM 2011 O O . LYS A 1 253 ? -20.333 31.556 -17.184 1.00 33.02 251 LYS A O 1
ATOM 2017 N N . LYS A 1 254 ? -22.508 32.234 -17.245 1.00 34.03 252 LYS A N 1
ATOM 2018 C CA . LYS A 1 254 ? -22.828 31.647 -18.547 1.00 34.54 252 LYS A CA 1
ATOM 2019 C C . LYS A 1 254 ? -21.866 32.148 -19.630 1.00 33.95 252 LYS A C 1
ATOM 2020 O O . LYS A 1 254 ? -21.500 31.400 -20.516 1.00 34.65 252 LYS A O 1
ATOM 2026 N N . TYR A 1 255 ? -21.446 33.399 -19.531 1.00 34.57 253 TYR A N 1
ATOM 2027 C CA . TYR A 1 255 ? -20.537 33.982 -20.520 1.00 35.64 253 TYR A CA 1
ATOM 2028 C C . TYR A 1 255 ? -19.091 34.137 -20.040 1.00 36.04 253 TYR A C 1
ATOM 2029 O O . TYR A 1 255 ? -18.295 34.822 -20.679 1.00 36.07 253 TYR A O 1
ATOM 2038 N N . GLY A 1 256 ? -18.755 33.456 -18.945 1.00 36.22 254 GLY A N 1
ATOM 2039 C CA . GLY A 1 256 ? -17.376 33.355 -18.472 1.00 36.40 254 GLY A CA 1
ATOM 2040 C C . GLY A 1 256 ? -16.756 34.675 -18.061 1.00 37.57 254 GLY A C 1
ATOM 2041 O O . GLY A 1 256 ? -15.552 34.866 -18.200 1.00 37.37 254 GLY A O 1
ATOM 2042 N N . ILE A 1 257 ? -17.576 35.596 -17.571 1.00 37.09 255 ILE A N 1
ATOM 2043 C CA . ILE A 1 257 ? -17.053 36.828 -17.003 1.00 38.34 255 ILE A CA 1
ATOM 2044 C C . ILE A 1 257 ? -16.726 36.623 -15.509 1.00 38.20 255 ILE A C 1
ATOM 2045 O O . ILE A 1 257 ? -17.621 36.272 -14.711 1.00 37.55 255 ILE A O 1
ATOM 2050 N N . PRO A 1 258 ? -15.448 36.850 -15.127 1.00 38.37 256 PRO A N 1
ATOM 2051 C CA . PRO A 1 258 ? -15.094 36.664 -13.725 1.00 38.10 256 PRO A CA 1
ATOM 2052 C C . PRO A 1 258 ? -15.721 37.770 -12.903 1.00 37.37 256 PRO A C 1
ATOM 2053 O O . PRO A 1 258 ? -15.776 38.920 -13.345 1.00 37.93 256 PRO A O 1
ATOM 2057 N N . PHE A 1 259 ? -16.193 37.420 -11.718 1.00 36.74 257 PHE A N 1
ATOM 2058 C CA . PHE A 1 259 ? -16.808 38.385 -10.823 1.00 36.63 257 PHE A CA 1
ATOM 2059 C C . PHE A 1 259 ? -16.759 37.811 -9.404 1.00 36.86 257 PHE A C 1
ATOM 2060 O O . PHE A 1 259 ? -16.526 36.630 -9.217 1.00 35.94 257 PHE A O 1
ATOM 2068 N N . ASP A 1 260 ? -17.021 38.648 -8.417 1.00 37.07 258 ASP A N 1
ATOM 2069 C CA . ASP A 1 260 ? -17.094 38.169 -7.050 1.00 38.14 258 ASP A CA 1
ATOM 2070 C C . ASP A 1 260 ? -18.287 38.866 -6.410 1.00 38.29 258 ASP A C 1
ATOM 2071 O O . ASP A 1 260 ? -18.832 39.802 -6.979 1.00 37.96 258 ASP A O 1
ATOM 2076 N N . LYS A 1 261 ? -18.735 38.376 -5.262 1.00 38.82 259 LYS A N 1
ATOM 2077 C CA . LYS A 1 261 ? -19.787 39.065 -4.518 1.00 40.53 259 LYS A CA 1
ATOM 2078 C C . LYS A 1 261 ? -19.420 39.248 -3.058 1.00 39.73 259 LYS A C 1
ATOM 2079 O O . LYS A 1 261 ? -18.640 38.483 -2.511 1.00 39.30 259 LYS A O 1
ATOM 2085 N N . VAL A 1 262 ? -19.999 40.270 -2.442 1.00 39.63 260 VAL A N 1
ATOM 2086 C CA . VAL A 1 262 ? -19.792 40.554 -1.017 1.00 39.39 260 VAL A CA 1
ATOM 2087 C C . VAL A 1 262 ? -21.040 41.259 -0.502 1.00 39.21 260 VAL A C 1
ATOM 2088 O O . VAL A 1 262 ? -21.723 41.982 -1.250 1.00 38.34 260 VAL A O 1
ATOM 2092 N N . THR A 1 263 ? -21.356 41.010 0.759 1.00 38.87 261 THR A N 1
ATOM 2093 C CA . THR A 1 263 ? -22.454 41.681 1.415 1.00 39.14 261 THR A CA 1
ATOM 2094 C C . THR A 1 263 ? -21.891 42.650 2.445 1.00 38.99 261 THR A C 1
ATOM 2095 O O . THR A 1 263 ? -21.134 42.252 3.342 1.00 39.23 261 THR A O 1
ATOM 2099 N N . GLN A 1 264 ? -22.273 43.915 2.317 1.00 38.88 262 GLN A N 1
ATOM 2100 C CA . GLN A 1 264 ? -21.852 44.960 3.253 1.00 38.33 262 GLN A CA 1
ATOM 2101 C C . GLN A 1 264 ? -22.867 45.084 4.410 1.00 38.88 262 GLN A C 1
ATOM 2102 O O . GLN A 1 264 ? -24.065 45.244 4.167 1.00 38.55 262 GLN A O 1
ATOM 2108 N N . GLU A 1 265 ? -22.390 45.015 5.657 1.00 38.99 263 GLU A N 1
ATOM 2109 C CA . GLU A 1 265 ? -23.265 45.154 6.833 1.00 39.64 263 GLU A CA 1
ATOM 2110 C C . GLU A 1 265 ? -23.133 46.564 7.411 1.00 39.08 263 GLU A C 1
ATOM 2111 O O . GLU A 1 265 ? -22.147 47.253 7.144 1.00 38.71 263 GLU A O 1
ATOM 2117 N N . ALA A 1 266 ? -24.127 46.992 8.190 1.00 38.56 264 ALA A N 1
ATOM 2118 C CA . ALA A 1 266 ? -24.094 48.294 8.852 1.00 38.31 264 ALA A CA 1
ATOM 2119 C C . ALA A 1 266 ? -22.773 48.450 9.594 1.00 38.31 264 ALA A C 1
ATOM 2120 O O . ALA A 1 266 ? -22.299 47.506 10.216 1.00 38.53 264 ALA A O 1
ATOM 2122 N N . GLY A 1 267 ? -22.172 49.632 9.510 1.00 38.55 265 GLY A N 1
ATOM 2123 C CA . GLY A 1 267 ? -20.868 49.879 10.133 1.00 38.48 265 GLY A CA 1
ATOM 2124 C C . GLY A 1 267 ? -19.647 49.572 9.273 1.00 38.84 265 GLY A C 1
ATOM 2125 O O . GLY A 1 267 ? -18.528 49.800 9.705 1.00 38.65 265 GLY A O 1
ATOM 2126 N N . GLU A 1 268 ? -19.843 49.071 8.056 1.00 38.45 266 GLU A N 1
ATOM 2127 C CA . GLU A 1 268 ? -18.714 48.686 7.186 1.00 38.76 266 GLU A CA 1
ATOM 2128 C C . GLU A 1 268 ? -18.561 49.590 5.948 1.00 38.32 266 GLU A C 1
ATOM 2129 O O . GLU A 1 268 ? -19.564 50.062 5.391 1.00 38.24 266 GLU A O 1
ATOM 2135 N N . PHE A 1 269 ? -17.305 49.813 5.535 1.00 37.96 267 PHE A N 1
ATOM 2136 C CA . PHE A 1 269 ? -16.961 50.540 4.306 1.00 37.69 267 PHE A CA 1
ATOM 2137 C C . PHE A 1 269 ? -16.724 49.621 3.117 1.00 37.86 267 PHE A C 1
ATOM 2138 O O . PHE A 1 269 ? -16.098 48.564 3.240 1.00 38.20 267 PHE A O 1
ATOM 2146 N N . MET A 1 270 ? -17.183 50.057 1.951 1.00 37.76 268 MET A N 1
ATOM 2147 C CA . MET A 1 270 ? -16.750 49.448 0.696 1.00 37.52 268 MET A CA 1
ATOM 2148 C C . MET A 1 270 ? -15.956 50.484 -0.059 1.00 37.48 268 MET A C 1
ATOM 2149 O O . MET A 1 270 ? -16.316 51.664 -0.058 1.00 37.34 268 MET A O 1
ATOM 2154 N N . ILE A 1 271 ? -14.865 50.035 -0.671 1.00 36.82 269 ILE A N 1
ATOM 2155 C CA . ILE A 1 271 ? -14.052 50.875 -1.537 1.00 36.73 269 ILE A CA 1
ATOM 2156 C C . ILE A 1 271 ? -14.136 50.292 -2.940 1.00 36.94 269 ILE A C 1
ATOM 2157 O O . ILE A 1 271 ? -13.950 49.083 -3.125 1.00 37.89 269 ILE A O 1
ATOM 2162 N N . THR A 1 272 ? -14.446 51.132 -3.920 1.00 36.93 270 THR A N 1
ATOM 2163 C CA . THR A 1 272 ? -14.391 50.675 -5.303 1.00 37.14 270 THR A CA 1
ATOM 2164 C C . THR A 1 272 ? -13.184 51.334 -5.967 1.00 36.43 270 THR A C 1
ATOM 2165 O O . THR A 1 272 ? -12.844 52.460 -5.649 1.00 36.15 270 THR A O 1
ATOM 2169 N N . PHE A 1 273 ? -12.552 50.616 -6.891 1.00 36.31 271 PHE A N 1
ATOM 2170 C CA . PHE A 1 273 ? -11.275 51.007 -7.447 1.00 36.35 271 PHE A CA 1
ATOM 2171 C C . PHE A 1 273 ? -11.474 51.451 -8.900 1.00 36.76 271 PHE A C 1
ATOM 2172 O O . PHE A 1 273 ? -12.477 51.067 -9.523 1.00 37.08 271 PHE A O 1
ATOM 2180 N N . PRO A 1 274 ? -10.541 52.277 -9.437 1.00 36.09 272 PRO A N 1
ATOM 2181 C CA . PRO A 1 274 ? -10.653 52.741 -10.802 1.00 35.61 272 PRO A CA 1
ATOM 2182 C C . PRO A 1 274 ? -10.947 51.626 -11.793 1.00 35.20 272 PRO A C 1
ATOM 2183 O O . PRO A 1 274 ? -10.262 50.626 -11.815 1.00 34.21 272 PRO A O 1
ATOM 2187 N N . TYR A 1 275 ? -11.988 51.826 -12.600 1.00 34.90 273 TYR A N 1
ATOM 2188 C CA . TYR A 1 275 ? -12.381 50.864 -13.636 1.00 35.38 273 TYR A CA 1
ATOM 2189 C C . TYR A 1 275 ? -12.895 49.534 -13.067 1.00 35.02 273 TYR A C 1
ATOM 2190 O O . TYR A 1 275 ? -12.950 48.514 -13.755 1.00 35.29 273 TYR A O 1
ATOM 2199 N N . GLY A 1 276 ? -13.314 49.557 -11.809 1.00 35.04 274 GLY A N 1
ATOM 2200 C CA . GLY A 1 276 ? -13.918 48.387 -11.206 1.00 35.25 274 GLY A CA 1
ATOM 2201 C C . GLY A 1 276 ? -15.435 48.481 -11.397 1.00 34.93 274 GLY A C 1
ATOM 2202 O O . GLY A 1 276 ? -16.085 49.302 -10.761 1.00 35.58 274 GLY A O 1
ATOM 2203 N N . TYR A 1 277 ? -15.982 47.651 -12.279 1.00 35.14 275 TYR A N 1
ATOM 2204 C CA . TYR A 1 277 ? -17.443 47.570 -12.479 1.00 35.70 275 TYR A CA 1
ATOM 2205 C C . TYR A 1 277 ? -18.107 46.939 -11.265 1.00 34.70 275 TYR A C 1
ATOM 2206 O O . TYR A 1 277 ? -17.650 45.910 -10.776 1.00 34.54 275 TYR A O 1
ATOM 2215 N N . HIS A 1 278 ? -19.190 47.558 -10.783 1.00 35.17 276 HIS A N 1
ATOM 2216 C CA . HIS A 1 278 ? -19.942 47.043 -9.651 1.00 34.66 276 HIS A CA 1
ATOM 2217 C C . HIS A 1 278 ? -21.462 47.301 -9.829 1.00 35.19 276 HIS A C 1
ATOM 2218 O O . HIS A 1 278 ? -21.877 48.185 -10.588 1.00 34.44 276 HIS A O 1
ATOM 2225 N N . ALA A 1 279 ? -22.254 46.490 -9.141 1.00 35.20 277 ALA A N 1
ATOM 2226 C CA . ALA A 1 279 ? -23.718 46.540 -9.184 1.00 35.67 277 ALA A CA 1
ATOM 2227 C C . ALA A 1 279 ? -24.154 45.924 -7.880 1.00 35.87 277 ALA A C 1
ATOM 2228 O O . ALA A 1 279 ? -23.337 45.316 -7.182 1.00 36.27 277 ALA A O 1
ATOM 2230 N N . GLY A 1 280 ? -25.443 46.045 -7.553 1.00 35.46 278 GLY A N 1
ATOM 2231 C CA . GLY A 1 280 ? -25.893 45.504 -6.291 1.00 35.40 278 GLY A CA 1
ATOM 2232 C C . GLY A 1 280 ? -27.320 45.878 -5.941 1.00 35.84 278 GLY A C 1
ATOM 2233 O O . GLY A 1 280 ? -28.062 46.439 -6.767 1.00 35.80 278 GLY A O 1
ATOM 2234 N N . PHE A 1 281 ? -27.696 45.542 -4.715 1.00 35.74 279 PHE A N 1
ATOM 2235 C CA . PHE A 1 281 ? -29.056 45.742 -4.230 1.00 35.61 279 PHE A CA 1
ATOM 2236 C C . PHE A 1 281 ? -29.100 45.864 -2.708 1.00 35.62 279 PHE A C 1
ATOM 2237 O O . PHE A 1 281 ? -28.198 45.408 -1.993 1.00 35.15 279 PHE A O 1
ATOM 2245 N N . ASN A 1 282 ? -30.150 46.517 -2.215 1.00 35.95 280 ASN A N 1
ATOM 2246 C CA . ASN A 1 282 ? -30.377 46.595 -0.780 1.00 36.51 280 ASN A CA 1
ATOM 2247 C C . ASN A 1 282 ? -31.323 45.514 -0.276 1.00 36.90 280 ASN A C 1
ATOM 2248 O O . ASN A 1 282 ? -32.261 45.118 -0.986 1.00 35.72 280 ASN A O 1
ATOM 2253 N N . HIS A 1 283 ? -31.041 45.033 0.946 1.00 37.23 281 HIS A N 1
ATOM 2254 C CA . HIS A 1 283 ? -31.806 43.966 1.592 1.00 37.40 281 HIS A CA 1
ATOM 2255 C C . HIS A 1 283 ? -33.098 44.480 2.221 1.00 37.84 281 HIS A C 1
ATOM 2256 O O . HIS A 1 283 ? -34.062 43.744 2.366 1.00 37.06 281 HIS A O 1
ATOM 2263 N N . GLY A 1 284 ? -33.090 45.739 2.632 1.00 37.95 282 GLY A N 1
ATOM 2264 C CA . GLY A 1 284 ? -34.213 46.299 3.349 1.00 38.29 282 GLY A CA 1
ATOM 2265 C C . GLY A 1 284 ? -33.854 47.726 3.649 1.00 38.34 282 GLY A C 1
ATOM 2266 O O . GLY A 1 284 ? -32.887 48.254 3.075 1.00 38.30 282 GLY A O 1
ATOM 2267 N N . PHE A 1 285 ? -34.627 48.337 4.548 1.00 38.09 283 PHE A N 1
ATOM 2268 C CA . PHE A 1 285 ? -34.426 49.725 4.957 1.00 38.07 283 PHE A CA 1
ATOM 2269 C C . PHE A 1 285 ? -33.016 49.927 5.507 1.00 37.74 283 PHE A C 1
ATOM 2270 O O . PHE A 1 285 ? -32.603 49.263 6.447 1.00 37.25 283 PHE A O 1
ATOM 2278 N N . ASN A 1 286 ? -32.271 50.824 4.875 1.00 38.25 284 ASN A N 1
ATOM 2279 C CA . ASN A 1 286 ? -30.907 51.135 5.290 1.00 38.08 284 ASN A CA 1
ATOM 2280 C C . ASN A 1 286 ? -30.563 52.543 4.876 1.00 38.99 284 ASN A C 1
ATOM 2281 O O . ASN A 1 286 ? -31.374 53.221 4.235 1.00 39.11 284 ASN A O 1
ATOM 2286 N N . CYS A 1 287 ? -29.376 52.997 5.258 1.00 39.95 285 CYS A N 1
ATOM 2287 C CA . CYS A 1 287 ? -28.889 54.288 4.814 1.00 40.37 285 CYS A CA 1
ATOM 2288 C C . CYS A 1 287 ? -27.385 54.230 4.605 1.00 40.00 285 CYS A C 1
ATOM 2289 O O . CYS A 1 287 ? -26.646 53.827 5.506 1.00 40.17 285 CYS A O 1
ATOM 2292 N N . ALA A 1 288 ? -26.956 54.613 3.406 1.00 39.55 286 ALA A N 1
ATOM 2293 C CA . ALA A 1 288 ? -25.539 54.632 3.027 1.00 39.64 286 ALA A CA 1
ATOM 2294 C C . ALA A 1 288 ? -25.084 56.040 2.676 1.00 39.61 286 ALA A C 1
ATOM 2295 O O . ALA A 1 288 ? -25.888 56.867 2.226 1.00 39.91 286 ALA A O 1
ATOM 2297 N N . GLU A 1 289 ? -23.800 56.314 2.897 1.00 39.07 287 GLU A N 1
ATOM 2298 C CA . GLU A 1 289 ? -23.199 57.575 2.491 1.00 38.98 287 GLU A CA 1
ATOM 2299 C C . GLU A 1 289 ? -22.005 57.281 1.552 1.00 39.14 287 GLU A C 1
ATOM 2300 O O . GLU A 1 289 ? -21.211 56.381 1.828 1.00 39.31 287 GLU A O 1
ATOM 2306 N N . SER A 1 290 ? -21.892 58.000 0.435 1.00 39.51 288 SER A N 1
ATOM 2307 C CA . SER A 1 290 ? -20.749 57.802 -0.463 1.00 39.88 288 SER A CA 1
ATOM 2308 C C . SER A 1 290 ? -20.286 59.039 -1.207 1.00 38.96 288 SER A C 1
ATOM 2309 O O . SER A 1 290 ? -21.015 60.027 -1.332 1.00 39.15 288 SER A O 1
ATOM 2312 N N . THR A 1 291 ? -19.060 58.947 -1.721 1.00 37.90 289 THR A N 1
ATOM 2313 C CA . THR A 1 291 ? -18.467 59.990 -2.536 1.00 36.96 289 THR A CA 1
ATOM 2314 C C . THR A 1 291 ? -17.340 59.375 -3.363 1.00 36.65 289 THR A C 1
ATOM 2315 O O . THR A 1 291 ? -17.009 58.195 -3.186 1.00 36.78 289 THR A O 1
ATOM 2319 N N . ASN A 1 292 ? -16.770 60.154 -4.284 1.00 35.66 290 ASN A N 1
ATOM 2320 C CA . ASN A 1 292 ? -15.597 59.669 -5.014 1.00 35.00 290 ASN A CA 1
ATOM 2321 C C . ASN A 1 292 ? -14.317 60.204 -4.399 1.00 34.62 290 ASN A C 1
ATOM 2322 O O . ASN A 1 292 ? -14.352 61.121 -3.569 1.00 34.33 290 ASN A O 1
ATOM 2327 N N . PHE A 1 293 ? -13.197 59.597 -4.786 1.00 34.56 291 PHE A N 1
ATOM 2328 C CA . PHE A 1 293 ? -11.899 60.080 -4.401 1.00 34.15 291 PHE A CA 1
ATOM 2329 C C . PHE A 1 293 ? -10.849 59.628 -5.420 1.00 34.00 291 PHE A C 1
ATOM 2330 O O . PHE A 1 293 ? -11.110 58.803 -6.297 1.00 34.15 291 PHE A O 1
ATOM 2338 N N . ALA A 1 294 ? -9.654 60.170 -5.282 1.00 33.88 292 ALA A N 1
ATOM 2339 C CA . ALA A 1 294 ? -8.591 59.918 -6.226 1.00 34.16 292 ALA A CA 1
ATOM 2340 C C . ALA A 1 294 ? -7.285 59.613 -5.502 1.00 35.00 292 ALA A C 1
ATOM 2341 O O . ALA A 1 294 ? -7.111 59.932 -4.323 1.00 35.97 292 ALA A O 1
ATOM 2343 N N . THR A 1 295 ? -6.385 58.960 -6.223 1.00 35.18 293 THR A N 1
ATOM 2344 C CA . THR A 1 295 ? -5.011 58.757 -5.811 1.00 34.31 293 THR A CA 1
ATOM 2345 C C . THR A 1 295 ? -4.208 58.942 -7.087 1.00 34.13 293 THR A C 1
ATOM 2346 O O . THR A 1 295 ? -4.779 59.061 -8.182 1.00 32.76 293 THR A O 1
ATOM 2350 N N . ARG A 1 296 ? -2.884 58.973 -6.954 1.00 33.56 294 ARG A N 1
ATOM 2351 C CA . ARG A 1 296 ? -2.006 59.166 -8.104 1.00 33.02 294 ARG A CA 1
ATOM 2352 C C . ARG A 1 296 ? -2.182 58.089 -9.158 1.00 32.49 294 ARG A C 1
ATOM 2353 O O . ARG A 1 296 ? -2.093 58.372 -10.354 1.00 33.28 294 ARG A O 1
ATOM 2361 N N . ARG A 1 297 ? -2.425 56.861 -8.707 1.00 32.32 295 ARG A N 1
ATOM 2362 C CA . ARG A 1 297 ? -2.669 55.716 -9.584 1.00 32.62 295 ARG A CA 1
ATOM 2363 C C . ARG A 1 297 ? -3.958 55.905 -10.430 1.00 33.31 295 ARG A C 1
ATOM 2364 O O . ARG A 1 297 ? -4.055 55.367 -11.537 1.00 33.65 295 ARG A O 1
ATOM 2372 N N . TRP A 1 298 ? -4.928 56.675 -9.925 1.00 33.10 296 TRP A N 1
ATOM 2373 C CA . TRP A 1 298 ? -6.122 57.019 -10.736 1.00 33.35 296 TRP A CA 1
ATOM 2374 C C . TRP A 1 298 ? -5.807 57.850 -11.985 1.00 33.41 296 TRP A C 1
ATOM 2375 O O . TRP A 1 298 ? -6.515 57.756 -12.985 1.00 33.76 296 TRP A O 1
ATOM 2386 N N . ILE A 1 299 ? -4.735 58.643 -11.950 1.00 33.36 297 ILE A N 1
ATOM 2387 C CA . ILE A 1 299 ? -4.512 59.648 -12.988 1.00 33.05 297 ILE A CA 1
ATOM 2388 C C . ILE A 1 299 ? -4.567 59.081 -14.398 1.00 33.37 297 ILE A C 1
ATOM 2389 O O . ILE A 1 299 ? -5.271 59.637 -15.235 1.00 33.09 297 ILE A O 1
ATOM 2394 N N . GLU A 1 300 ? -3.851 57.988 -14.668 1.00 32.99 298 GLU A N 1
ATOM 2395 C CA . GLU A 1 300 ? -3.896 57.382 -16.000 1.00 33.84 298 GLU A CA 1
ATOM 2396 C C . GLU A 1 300 ? -5.318 56.890 -16.380 1.00 34.24 298 GLU A C 1
ATOM 2397 O O . GLU A 1 300 ? -5.731 56.990 -17.538 1.00 34.65 298 GLU A O 1
ATOM 2403 N N . TYR A 1 301 ? -6.044 56.341 -15.416 1.00 34.05 299 TYR A N 1
ATOM 2404 C CA . TYR A 1 301 ? -7.444 55.953 -15.645 1.00 34.59 299 TYR A CA 1
ATOM 2405 C C . TYR A 1 301 ? -8.290 57.176 -16.054 1.00 34.61 299 TYR A C 1
ATOM 2406 O O . TYR A 1 301 ? -9.079 57.115 -17.003 1.00 35.68 299 TYR A O 1
ATOM 2415 N N . GLY A 1 302 ? -8.121 58.280 -15.334 1.00 34.74 300 GLY A N 1
ATOM 2416 C CA . GLY A 1 302 ? -8.845 59.520 -15.626 1.00 34.11 300 GLY A CA 1
ATOM 2417 C C . GLY A 1 302 ? -8.540 59.974 -17.033 1.00 34.57 300 GLY A C 1
ATOM 2418 O O . GLY A 1 302 ? -9.441 60.383 -17.769 1.00 33.87 300 GLY A O 1
ATOM 2419 N N . LYS A 1 303 ? -7.268 59.866 -17.422 1.00 33.76 301 LYS A N 1
ATOM 2420 C CA . LYS A 1 303 ? -6.849 60.278 -18.754 1.00 34.58 301 LYS A CA 1
ATOM 2421 C C . LYS A 1 303 ? -7.496 59.446 -19.862 1.00 34.96 301 LYS A C 1
ATOM 2422 O O . LYS A 1 303 ? -7.760 59.951 -20.944 1.00 34.83 301 LYS A O 1
ATOM 2428 N N . GLN A 1 304 ? -7.705 58.167 -19.597 1.00 35.76 302 GLN A N 1
ATOM 2429 C CA . GLN A 1 304 ? -8.210 57.257 -20.624 1.00 37.22 302 GLN A CA 1
ATOM 2430 C C . GLN A 1 304 ? -9.694 56.901 -20.441 1.00 37.54 302 GLN A C 1
ATOM 2431 O O . GLN A 1 304 ? -10.215 56.072 -21.173 1.00 38.07 302 GLN A O 1
ATOM 2437 N N . ALA A 1 305 ? -10.375 57.505 -19.473 1.00 37.55 303 ALA A N 1
ATOM 2438 C CA . ALA A 1 305 ? -11.785 57.121 -19.231 1.00 38.63 303 ALA A CA 1
ATOM 2439 C C . ALA A 1 305 ? -12.647 57.458 -20.449 1.00 39.04 303 ALA A C 1
ATOM 2440 O O . ALA A 1 305 ? -12.512 58.535 -21.055 1.00 38.54 303 ALA A O 1
ATOM 2442 N N . VAL A 1 306 ? -13.481 56.500 -20.846 1.00 40.37 304 VAL A N 1
ATOM 2443 C CA . VAL A 1 306 ? -14.357 56.681 -22.007 1.00 41.39 304 VAL A CA 1
ATOM 2444 C C . VAL A 1 306 ? -15.705 57.181 -21.488 1.00 42.67 304 VAL A C 1
ATOM 2445 O O . VAL A 1 306 ? -16.363 56.502 -20.692 1.00 41.38 304 VAL A O 1
ATOM 2449 N N . LEU A 1 307 ? -16.111 58.365 -21.942 1.00 43.98 305 LEU A N 1
ATOM 2450 C CA . LEU A 1 307 ? -17.237 59.066 -21.329 1.00 46.74 305 LEU A CA 1
ATOM 2451 C C . LEU A 1 307 ? -18.532 58.968 -22.154 1.00 48.34 305 LEU A C 1
ATOM 2452 O O . LEU A 1 307 ? -18.476 58.771 -23.367 1.00 47.89 305 LEU A O 1
ATOM 2457 N N . CYS A 1 308 ? -19.682 59.092 -21.484 1.00 50.84 306 CYS A N 1
ATOM 2458 C CA . CYS A 1 308 ? -20.975 59.068 -22.167 1.00 52.68 306 CYS A CA 1
ATOM 2459 C C . CYS A 1 308 ? -21.050 60.219 -23.168 1.00 54.19 306 CYS A C 1
ATOM 2460 O O . CYS A 1 308 ? -20.755 61.376 -22.832 1.00 54.74 306 CYS A O 1
ATOM 2463 N N . SER A 1 309 ? -21.423 59.873 -24.402 1.00 55.67 307 SER A N 1
ATOM 2464 C CA . SER A 1 309 ? -21.329 60.770 -25.554 1.00 57.17 307 SER A CA 1
ATOM 2465 C C . SER A 1 309 ? -22.675 61.265 -26.095 1.00 57.91 307 SER A C 1
ATOM 2466 O O . SER A 1 309 ? -22.724 61.914 -27.141 1.00 58.05 307 SER A O 1
ATOM 2469 N N . CYS A 1 310 ? -23.761 60.962 -25.390 1.00 58.83 308 CYS A N 1
ATOM 2470 C CA . CYS A 1 310 ? -25.101 61.277 -25.883 1.00 59.82 308 CYS A CA 1
ATOM 2471 C C . CYS A 1 310 ? -25.844 62.221 -24.946 1.00 61.07 308 CYS A C 1
ATOM 2472 O O . CYS A 1 310 ? -26.983 62.608 -25.227 1.00 61.47 308 CYS A O 1
ATOM 2475 N N . ARG A 1 311 ? -25.204 62.564 -23.829 1.00 62.00 309 ARG A N 1
ATOM 2476 C CA . ARG A 1 311 ? -25.750 63.514 -22.863 1.00 63.39 309 ARG A CA 1
ATOM 2477 C C . ARG A 1 311 ? -24.724 64.617 -22.608 1.00 63.48 309 ARG A C 1
ATOM 2478 O O . ARG A 1 311 ? -23.549 64.323 -22.348 1.00 63.87 309 ARG A O 1
ATOM 2486 N N . LYS A 1 312 ? -25.171 65.876 -22.678 1.00 63.58 310 LYS A N 1
ATOM 2487 C CA . LYS A 1 312 ? -24.314 67.047 -22.396 1.00 63.42 310 LYS A CA 1
ATOM 2488 C C . LYS A 1 312 ? -24.298 67.454 -20.909 1.00 63.09 310 LYS A C 1
ATOM 2489 O O . LYS A 1 312 ? -23.992 68.603 -20.568 1.00 63.37 310 LYS A O 1
ATOM 2490 N N . ASP A 1 313 ? -24.610 66.495 -20.042 1.00 62.53 311 ASP A N 1
ATOM 2491 C CA . ASP A 1 313 ? -24.794 66.715 -18.606 1.00 61.99 311 ASP A CA 1
ATOM 2492 C C . ASP A 1 313 ? -24.001 65.697 -17.770 1.00 60.86 311 ASP A C 1
ATOM 2493 O O . ASP A 1 313 ? -24.043 65.723 -16.529 1.00 60.88 311 ASP A O 1
ATOM 2498 N N . MET A 1 314 ? -23.298 64.792 -18.451 1.00 59.11 312 MET A N 1
ATOM 2499 C CA . MET A 1 314 ? -22.510 63.769 -17.778 1.00 57.40 312 MET A CA 1
ATOM 2500 C C . MET A 1 314 ? -21.263 64.398 -17.138 1.00 54.98 312 MET A C 1
ATOM 2501 O O . MET A 1 314 ? -20.893 65.529 -17.469 1.00 54.90 312 MET A O 1
ATOM 2506 N N . VAL A 1 315 ? -20.619 63.669 -16.228 1.00 52.04 313 VAL A N 1
ATOM 2507 C CA . VAL A 1 315 ? -19.475 64.209 -15.472 1.00 48.99 313 VAL A CA 1
ATOM 2508 C C . VAL A 1 315 ? -18.137 64.112 -16.244 1.00 47.46 313 VAL A C 1
ATOM 2509 O O . VAL A 1 315 ? -17.689 63.031 -16.625 1.00 45.62 313 VAL A O 1
ATOM 2513 N N . LYS A 1 316 ? -17.512 65.266 -16.440 1.00 45.89 314 LYS A N 1
ATOM 2514 C CA . LYS A 1 316 ? -16.267 65.382 -17.169 1.00 44.93 314 LYS A CA 1
ATOM 2515 C C . LYS A 1 316 ? -15.326 66.271 -16.369 1.00 43.63 314 LYS A C 1
ATOM 2516 O O . LYS A 1 316 ? -15.562 67.472 -16.225 1.00 43.23 314 LYS A O 1
ATOM 2522 N N . ILE A 1 317 ? -14.256 65.675 -15.856 1.00 41.74 315 ILE A N 1
ATOM 2523 C CA . ILE A 1 317 ? -13.258 66.401 -15.084 1.00 40.35 315 ILE A CA 1
ATOM 2524 C C . ILE A 1 317 ? -12.053 66.665 -15.994 1.00 39.71 315 ILE A C 1
ATOM 2525 O O . ILE A 1 317 ? -11.577 65.745 -16.667 1.00 39.46 315 ILE A O 1
ATOM 2530 N N . SER A 1 318 ? -11.594 67.920 -16.030 1.00 38.36 316 SER A N 1
ATOM 2531 C CA . SER A 1 318 ? -10.392 68.306 -16.761 1.00 38.26 316 SER A CA 1
ATOM 2532 C C . SER A 1 318 ? -9.173 67.622 -16.131 1.00 37.55 316 SER A C 1
ATOM 2533 O O . SER A 1 318 ? -8.936 67.754 -14.926 1.00 37.28 316 SER A O 1
ATOM 2536 N N . MET A 1 319 ? -8.432 66.872 -16.942 1.00 37.02 317 MET A N 1
ATOM 2537 C CA . MET A 1 319 ? -7.260 66.129 -16.454 1.00 37.05 317 MET A CA 1
ATOM 2538 C C . MET A 1 319 ? -6.001 66.979 -16.399 1.00 37.43 317 MET A C 1
ATOM 2539 O O . MET A 1 319 ? -5.026 66.605 -15.744 1.00 37.66 317 MET A O 1
ATOM 2544 N N . ASP A 1 320 ? -6.044 68.136 -17.058 1.00 37.24 318 ASP A N 1
ATOM 2545 C CA . ASP A 1 320 ? -4.868 68.983 -17.257 1.00 38.41 318 ASP A CA 1
ATOM 2546 C C . ASP A 1 320 ? -4.068 69.235 -15.973 1.00 38.04 318 ASP A C 1
ATOM 2547 O O . ASP A 1 320 ? -2.839 69.138 -15.977 1.00 37.52 318 ASP A O 1
ATOM 2552 N N . VAL A 1 321 ? -4.771 69.527 -14.877 1.00 37.88 319 VAL A N 1
ATOM 2553 C CA . VAL A 1 321 ? -4.119 69.871 -13.611 1.00 37.78 319 VAL A CA 1
ATOM 2554 C C . VAL A 1 321 ? -3.332 68.704 -13.016 1.00 37.08 319 VAL A C 1
ATOM 2555 O O . VAL A 1 321 ? -2.255 68.903 -12.467 1.00 36.84 319 VAL A O 1
ATOM 2559 N N . PHE A 1 322 ? -3.869 67.493 -13.167 1.00 35.92 320 PHE A N 1
ATOM 2560 C CA . PHE A 1 322 ? -3.259 66.287 -12.629 1.00 35.34 320 PHE A CA 1
ATOM 2561 C C . PHE A 1 322 ? -2.040 65.875 -13.417 1.00 34.99 320 PHE A C 1
ATOM 2562 O O . PHE A 1 322 ? -1.050 65.450 -12.827 1.00 35.04 320 PHE A O 1
ATOM 2570 N N . VAL A 1 323 ? -2.125 65.976 -14.743 1.00 34.81 321 VAL A N 1
ATOM 2571 C CA . VAL A 1 323 ? -1.015 65.590 -15.627 1.00 35.01 321 VAL A CA 1
ATOM 2572 C C . VAL A 1 323 ? 0.153 66.557 -15.460 1.00 35.94 321 VAL A C 1
ATOM 2573 O O . VAL A 1 323 ? 1.309 66.143 -15.442 1.00 36.31 321 VAL A O 1
ATOM 2577 N N . ARG A 1 324 ? -0.155 67.847 -15.349 1.00 36.36 322 ARG A N 1
ATOM 2578 C CA . ARG A 1 324 ? 0.859 68.867 -15.134 1.00 37.77 322 ARG A CA 1
ATOM 2579 C C . ARG A 1 324 ? 1.586 68.664 -13.799 1.00 37.75 322 ARG A C 1
ATOM 2580 O O . ARG A 1 324 ? 2.821 68.634 -13.743 1.00 37.98 322 ARG A O 1
ATOM 2588 N N . LYS A 1 325 ? 0.811 68.522 -12.732 1.00 38.08 323 LYS A N 1
ATOM 2589 C CA . LYS A 1 325 ? 1.363 68.372 -11.395 1.00 38.50 323 LYS A CA 1
ATOM 2590 C C . LYS A 1 325 ? 2.055 67.019 -11.184 1.00 38.48 323 LYS A C 1
ATOM 2591 O O . LYS A 1 325 ? 3.173 66.976 -10.660 1.00 38.41 323 LYS A O 1
ATOM 2597 N N . PHE A 1 326 ? 1.428 65.925 -11.613 1.00 38.12 324 PHE A N 1
ATOM 2598 C CA . PHE A 1 326 ? 1.958 64.589 -11.286 1.00 38.32 324 PHE A CA 1
ATOM 2599 C C . PHE A 1 326 ? 2.601 63.811 -12.428 1.00 38.22 324 PHE A C 1
ATOM 2600 O O . PHE A 1 326 ? 3.154 62.735 -12.195 1.00 38.47 324 PHE A O 1
ATOM 2608 N N . GLN A 1 327 ? 2.529 64.336 -13.650 1.00 38.62 325 GLN A N 1
ATOM 2609 C CA . GLN A 1 327 ? 3.199 63.711 -14.812 1.00 38.73 325 GLN A CA 1
ATOM 2610 C C . GLN A 1 327 ? 3.880 64.732 -15.718 1.00 38.86 325 GLN A C 1
ATOM 2611 O O . GLN A 1 327 ? 3.634 64.736 -16.930 1.00 38.25 325 GLN A O 1
ATOM 2617 N N . PRO A 1 328 ? 4.761 65.592 -15.154 1.00 39.61 326 PRO A N 1
ATOM 2618 C CA . PRO A 1 328 ? 5.346 66.675 -15.954 1.00 39.89 326 PRO A CA 1
ATOM 2619 C C . PRO A 1 328 ? 6.059 66.222 -17.240 1.00 40.53 326 PRO A C 1
ATOM 2620 O O . PRO A 1 328 ? 6.041 66.953 -18.234 1.00 40.40 326 PRO A O 1
ATOM 2624 N N . GLU A 1 329 ? 6.672 65.037 -17.216 1.00 41.39 327 GLU A N 1
ATOM 2625 C CA . GLU A 1 329 ? 7.419 64.506 -18.375 1.00 42.37 327 GLU A CA 1
ATOM 2626 C C . GLU A 1 329 ? 6.506 64.344 -19.575 1.00 42.33 327 GLU A C 1
ATOM 2627 O O . GLU A 1 329 ? 6.908 64.567 -20.715 1.00 42.17 327 GLU A O 1
ATOM 2633 N N . ARG A 1 330 ? 5.269 63.952 -19.292 1.00 42.45 328 ARG A N 1
ATOM 2634 C CA . ARG A 1 330 ? 4.357 63.483 -20.316 1.00 42.75 328 ARG A CA 1
ATOM 2635 C C . ARG A 1 330 ? 3.343 64.533 -20.765 1.00 42.48 328 ARG A C 1
ATOM 2636 O O . ARG A 1 330 ? 2.615 64.314 -21.736 1.00 42.43 328 ARG A O 1
ATOM 2644 N N . TYR A 1 331 ? 3.324 65.679 -20.085 1.00 42.22 329 TYR A N 1
ATOM 2645 C CA . TYR A 1 331 ? 2.328 66.711 -20.358 1.00 41.81 329 TYR A CA 1
ATOM 2646 C C . TYR A 1 331 ? 2.287 67.160 -21.830 1.00 41.66 329 TYR A C 1
ATOM 2647 O O . TYR A 1 331 ? 1.215 67.168 -22.438 1.00 41.04 329 TYR A O 1
ATOM 2656 N N . LYS A 1 332 ? 3.440 67.522 -22.394 1.00 41.86 330 LYS A N 1
ATOM 2657 C CA . LYS A 1 332 ? 3.514 67.975 -23.791 1.00 42.17 330 LYS A CA 1
ATOM 2658 C C . LYS A 1 332 ? 3.093 66.859 -24.752 1.00 42.36 330 LYS A C 1
ATOM 2659 O O . LYS A 1 332 ? 2.339 67.096 -25.700 1.00 42.17 330 LYS A O 1
ATOM 2665 N N . LEU A 1 333 ? 3.567 65.643 -24.477 1.00 42.72 331 LEU A N 1
ATOM 2666 C CA . LEU A 1 333 ? 3.211 64.454 -25.254 1.00 42.84 331 LEU A CA 1
ATOM 2667 C C . LEU A 1 333 ? 1.706 64.177 -25.247 1.00 42.43 331 LEU A C 1
ATOM 2668 O O . LEU A 1 333 ? 1.130 63.823 -26.273 1.00 42.41 331 LEU A O 1
ATOM 2673 N N . TRP A 1 334 ? 1.091 64.347 -24.081 1.00 42.07 332 TRP A N 1
ATOM 2674 C CA . TRP A 1 334 ? -0.331 64.096 -23.876 1.00 41.88 332 TRP A CA 1
ATOM 2675 C C . TRP A 1 334 ? -1.175 65.162 -24.571 1.00 42.16 332 TRP A C 1
ATOM 2676 O O . TRP A 1 334 ? -2.144 64.852 -25.263 1.00 42.32 332 TRP A O 1
ATOM 2687 N N . LYS A 1 335 ? -0.796 66.416 -24.376 1.00 42.36 333 LYS A N 1
ATOM 2688 C CA . LYS A 1 335 ? -1.471 67.544 -24.992 1.00 43.13 333 LYS A CA 1
ATOM 2689 C C . LYS A 1 335 ? -1.443 67.445 -26.527 1.00 43.52 333 LYS A C 1
ATOM 2690 O O . LYS A 1 335 ? -2.397 67.835 -27.192 1.00 43.67 333 LYS A O 1
ATOM 2696 N N . ALA A 1 336 ? -0.353 66.907 -27.070 1.00 43.97 334 ALA A N 1
ATOM 2697 C CA . ALA A 1 336 ? -0.205 66.696 -28.514 1.00 44.56 334 ALA A CA 1
ATOM 2698 C C . ALA A 1 336 ? -0.836 65.375 -28.997 1.00 45.01 334 ALA A C 1
ATOM 2699 O O . ALA A 1 336 ? -0.659 64.979 -30.156 1.00 45.37 334 ALA A O 1
ATOM 2701 N N . GLY A 1 337 ? -1.551 64.695 -28.105 1.00 45.30 335 GLY A N 1
ATOM 2702 C CA . GLY A 1 337 ? -2.255 63.451 -28.434 1.00 46.08 335 GLY A CA 1
ATOM 2703 C C . GLY A 1 337 ? -1.400 62.215 -28.694 1.00 46.21 335 GLY A C 1
ATOM 2704 O O . GLY A 1 337 ? -1.876 61.252 -29.303 1.00 46.44 335 GLY A O 1
ATOM 2705 N N . LYS A 1 338 ? -0.152 62.230 -28.219 1.00 46.13 336 LYS A N 1
ATOM 2706 C CA . LYS A 1 338 ? 0.813 61.150 -28.489 1.00 45.77 336 LYS A CA 1
ATOM 2707 C C . LYS A 1 338 ? 1.219 60.313 -27.256 1.00 45.60 336 LYS A C 1
ATOM 2708 O O . LYS A 1 338 ? 2.204 59.567 -27.307 1.00 45.67 336 LYS A O 1
ATOM 2710 N N . ASP A 1 339 ? 0.478 60.436 -26.158 1.00 44.98 337 ASP A N 1
ATOM 2711 C CA . ASP A 1 339 ? 0.800 59.682 -24.943 1.00 44.86 337 ASP A CA 1
ATOM 2712 C C . ASP A 1 339 ? 0.131 58.302 -24.992 1.00 45.16 337 ASP A C 1
ATOM 2713 O O . ASP A 1 339 ? -1.054 58.150 -24.679 1.00 45.31 337 ASP A O 1
ATOM 2718 N N . ASN A 1 340 ? 0.917 57.300 -25.379 1.00 45.39 338 ASN A N 1
ATOM 2719 C CA . ASN A 1 340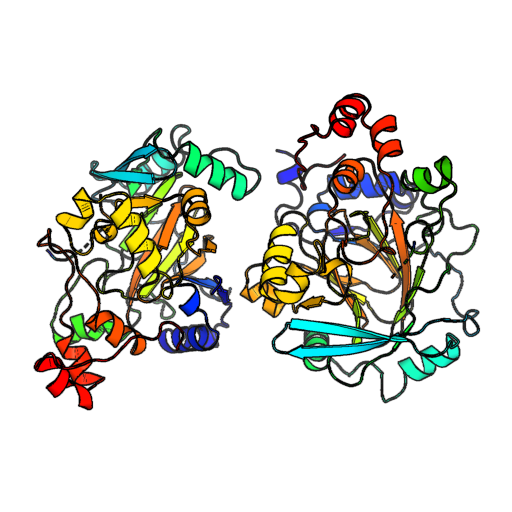 ? 0.413 55.946 -25.615 1.00 45.29 338 ASN A CA 1
ATOM 2720 C C . ASN A 1 340 ? 0.532 55.016 -24.405 1.00 45.09 338 ASN A C 1
ATOM 2721 O O . ASN A 1 340 ? 0.543 53.791 -24.566 1.00 45.48 338 ASN A O 1
ATOM 2726 N N . THR A 1 341 ? 0.609 55.587 -23.201 1.00 44.51 339 THR A N 1
ATOM 2727 C CA . THR A 1 341 ? 0.714 54.798 -21.960 1.00 43.91 339 THR A CA 1
ATOM 2728 C C . THR A 1 341 ? -0.365 53.711 -21.858 1.00 43.76 339 THR A C 1
ATOM 2729 O O . THR A 1 341 ? -1.543 53.947 -22.160 1.00 43.68 339 THR A O 1
ATOM 2733 N N . VAL A 1 342 ? 0.057 52.520 -21.437 1.00 43.35 340 VAL A N 1
ATOM 2734 C CA . VAL A 1 342 ? -0.836 51.373 -21.288 1.00 43.17 340 VAL A CA 1
ATOM 2735 C C . VAL A 1 342 ? -1.031 51.099 -19.793 1.00 43.10 340 VAL A C 1
ATOM 2736 O O . VAL A 1 342 ? -0.058 50.937 -19.049 1.00 43.45 340 VAL A O 1
ATOM 2740 N N . ILE A 1 343 ? -2.280 51.044 -19.356 1.00 43.21 341 ILE A N 1
ATOM 2741 C CA . ILE A 1 343 ? -2.576 50.761 -17.954 1.00 43.00 341 ILE A CA 1
ATOM 2742 C C . ILE A 1 343 ? -2.320 49.294 -17.594 1.00 43.92 341 ILE A C 1
ATOM 2743 O O . ILE A 1 343 ? -2.817 48.385 -18.266 1.00 44.74 341 ILE A O 1
ATOM 2748 N N . ASP A 1 344 ? -1.503 49.081 -16.561 1.00 44.44 342 ASP A N 1
ATOM 2749 C CA . ASP A 1 344 ? -1.362 47.783 -15.889 1.00 44.83 342 ASP A CA 1
ATOM 2750 C C . ASP A 1 344 ? -2.265 47.803 -14.648 1.00 45.20 342 ASP A C 1
ATOM 2751 O O . ASP A 1 344 ? -1.974 48.502 -13.673 1.00 44.87 342 ASP A O 1
ATOM 2756 N N . HIS A 1 345 ? -3.353 47.031 -14.686 1.00 45.56 343 HIS A N 1
ATOM 2757 C CA . HIS A 1 345 ? -4.349 47.024 -13.610 1.00 46.71 343 HIS A CA 1
ATOM 2758 C C . HIS A 1 345 ? -3.871 46.386 -12.298 1.00 47.72 343 HIS A C 1
ATOM 2759 O O . HIS A 1 345 ? -4.522 46.544 -11.261 1.00 47.38 343 HIS A O 1
ATOM 2766 N N . THR A 1 346 ? -2.758 45.655 -12.352 1.00 49.20 344 THR A N 1
ATOM 2767 C CA . THR A 1 346 ? -2.223 44.960 -11.171 1.00 50.77 344 THR A CA 1
ATOM 2768 C C . THR A 1 346 ? -1.319 45.858 -10.325 1.00 52.08 344 THR A C 1
ATOM 2769 O O . THR A 1 346 ? -1.226 45.687 -9.104 1.00 52.91 344 THR A O 1
ATOM 2773 N N . LEU A 1 347 ? -0.641 46.791 -10.987 1.00 53.28 345 LEU A N 1
ATOM 2774 C CA . LEU A 1 347 ? 0.404 47.600 -10.369 1.00 54.96 345 LEU A CA 1
ATOM 2775 C C . LEU A 1 347 ? -0.132 48.602 -9.333 1.00 55.90 345 LEU A C 1
ATOM 2776 O O . LEU A 1 347 ? -1.150 49.242 -9.575 1.00 55.97 345 LEU A O 1
ATOM 2781 N N . PRO A 1 348 ? 0.528 48.700 -8.157 1.00 56.89 346 PRO A N 1
ATOM 2782 C CA . PRO A 1 348 ? 0.309 49.818 -7.230 1.00 57.80 346 PRO A CA 1
ATOM 2783 C C . PRO A 1 348 ? 1.021 51.131 -7.649 1.00 58.37 346 PRO A C 1
ATOM 2784 O O . PRO A 1 348 ? 1.669 51.178 -8.697 1.00 58.55 346 PRO A O 1
ATOM 2788 N N . THR A 1 349 ? 0.900 52.170 -6.818 1.00 59.38 347 THR A N 1
ATOM 2789 C CA . THR A 1 349 ? 1.284 53.566 -7.144 1.00 60.41 347 THR A CA 1
ATOM 2790 C C . THR A 1 349 ? 0.773 54.023 -8.529 1.00 60.98 347 THR A C 1
ATOM 2791 O O . THR A 1 349 ? 0.559 55.219 -8.788 1.00 61.20 347 THR A O 1
ATOM 2795 N N . ALA B 1 14 ? -24.435 33.963 -30.465 1.00 47.97 12 ALA B N 1
ATOM 2796 C CA . ALA B 1 14 ? -23.496 32.912 -30.954 1.00 46.99 12 ALA B CA 1
ATOM 2797 C C . ALA B 1 14 ? -22.119 33.080 -30.303 1.00 46.67 12 ALA B C 1
ATOM 2798 O O . ALA B 1 14 ? -21.087 32.939 -30.966 1.00 47.84 12 ALA B O 1
ATOM 2800 N N . ARG B 1 15 ? -22.103 33.413 -29.011 1.00 45.17 13 ARG B N 1
ATOM 2801 C CA . ARG B 1 15 ? -20.854 33.538 -28.252 1.00 42.65 13 ARG B CA 1
ATOM 2802 C C . ARG B 1 15 ? -20.701 32.310 -27.384 1.00 40.78 13 ARG B C 1
ATOM 2803 O O . ARG B 1 15 ? -21.695 31.679 -27.006 1.00 40.20 13 ARG B O 1
ATOM 2811 N N . ILE B 1 16 ? -19.456 31.963 -27.091 1.00 38.40 14 ILE B N 1
ATOM 2812 C CA . ILE B 1 16 ? -19.127 30.735 -26.357 1.00 36.98 14 ILE B CA 1
ATOM 2813 C C . ILE B 1 16 ? -19.710 30.785 -24.945 1.00 36.51 14 ILE B C 1
ATOM 2814 O O . ILE B 1 16 ? -19.480 31.737 -24.199 1.00 35.77 14 ILE B O 1
ATOM 2819 N N . MET B 1 17 ? -20.482 29.758 -24.600 1.00 35.60 15 MET B N 1
ATOM 2820 C CA . MET B 1 17 ? -21.134 29.696 -23.296 1.00 35.78 15 MET B CA 1
ATOM 2821 C C . MET B 1 17 ? -20.454 28.671 -22.404 1.00 35.18 15 MET B C 1
ATOM 2822 O O . MET B 1 17 ? -19.882 27.684 -22.893 1.00 34.55 15 MET B O 1
ATOM 2827 N N . THR B 1 18 ? -20.559 28.904 -21.098 1.00 34.68 16 THR B N 1
ATOM 2828 C CA . THR B 1 18 ? -19.997 28.030 -20.083 1.00 34.30 16 THR B CA 1
ATOM 2829 C C . THR B 1 18 ? -21.133 27.571 -19.175 1.00 33.97 16 THR B C 1
ATOM 2830 O O . THR B 1 18 ? -21.994 28.360 -18.806 1.00 32.32 16 THR B O 1
ATOM 2834 N N . PHE B 1 19 ? -21.091 26.290 -18.816 1.00 33.86 17 PHE B N 1
ATOM 2835 C CA . PHE B 1 19 ? -22.147 25.632 -18.053 1.00 34.22 17 PHE B CA 1
ATOM 2836 C C . PHE B 1 19 ? -21.545 24.949 -16.846 1.00 33.85 17 PHE B C 1
ATOM 2837 O O . PHE B 1 19 ? -20.406 24.471 -16.881 1.00 33.05 17 PHE B O 1
ATOM 2845 N N . TYR B 1 20 ? -22.328 24.895 -15.782 1.00 34.50 18 TYR B N 1
ATOM 2846 C CA . TYR B 1 20 ? -21.895 24.359 -14.502 1.00 35.08 18 TYR B CA 1
ATOM 2847 C C . TYR B 1 20 ? -22.903 23.302 -14.005 1.00 35.67 18 TYR B C 1
ATOM 2848 O O . TYR B 1 20 ? -23.683 23.577 -13.102 1.00 35.15 18 TYR B O 1
ATOM 2857 N N . PRO B 1 21 ? -22.908 22.092 -14.607 1.00 36.41 19 PRO B N 1
ATOM 2858 C CA . PRO B 1 21 ? -23.890 21.082 -14.142 1.00 37.10 19 PRO B CA 1
ATOM 2859 C C . PRO B 1 21 ? -23.727 20.657 -12.684 1.00 37.80 19 PRO B C 1
ATOM 2860 O O . PRO B 1 21 ? -22.605 20.599 -12.185 1.00 37.91 19 PRO B O 1
ATOM 2864 N N . THR B 1 22 ? -24.842 20.343 -12.018 1.00 38.88 20 THR B N 1
ATOM 2865 C CA . THR B 1 22 ? -24.800 19.652 -10.733 1.00 39.44 20 THR B CA 1
ATOM 2866 C C . THR B 1 22 ? -24.419 18.199 -11.023 1.00 40.38 20 THR B C 1
ATOM 2867 O O . THR B 1 22 ? -24.424 17.785 -12.187 1.00 40.02 20 THR B O 1
ATOM 2871 N N . MET B 1 23 ? -24.101 17.426 -9.983 1.00 41.53 21 MET B N 1
ATOM 2872 C CA . MET B 1 23 ? -23.803 15.996 -10.155 1.00 42.88 21 MET B CA 1
ATOM 2873 C C . MET B 1 23 ? -24.955 15.217 -10.795 1.00 43.23 21 MET B C 1
ATOM 2874 O O . MET B 1 23 ? -24.727 14.315 -11.604 1.00 43.21 21 MET B O 1
ATOM 2879 N N . GLU B 1 24 ? -26.182 15.586 -10.434 1.00 43.77 22 GLU B N 1
ATOM 2880 C CA . GLU B 1 24 ? -27.395 15.037 -11.035 1.00 44.42 22 GLU B CA 1
ATOM 2881 C C . GLU B 1 24 ? -27.448 15.253 -12.548 1.00 44.26 22 GLU B C 1
ATOM 2882 O O . GLU B 1 24 ? -27.637 14.306 -13.312 1.00 44.44 22 GLU B O 1
ATOM 2888 N N . GLU B 1 25 ? -27.285 16.500 -12.977 1.00 44.53 23 GLU B N 1
ATOM 2889 C CA . GLU B 1 25 ? -27.309 16.833 -14.404 1.00 44.69 23 GLU B CA 1
ATOM 2890 C C . GLU B 1 25 ? -26.155 16.179 -15.162 1.00 44.54 23 GLU B C 1
ATOM 2891 O O . GLU B 1 25 ? -26.278 15.838 -16.340 1.00 44.78 23 GLU B O 1
ATOM 2897 N N . PHE B 1 26 ? -25.044 15.984 -14.459 1.00 44.32 24 PHE B N 1
ATOM 2898 C CA . PHE B 1 26 ? -23.807 15.470 -15.036 1.00 43.99 24 PHE B CA 1
ATOM 2899 C C . PHE B 1 26 ? -23.832 13.968 -15.358 1.00 44.20 24 PHE B C 1
ATOM 2900 O O . PHE B 1 26 ? -23.028 13.483 -16.155 1.00 44.57 24 PHE B O 1
ATOM 2908 N N . ARG B 1 27 ? -24.745 13.234 -14.740 1.00 43.97 25 ARG B N 1
ATOM 2909 C CA . ARG B 1 27 ? -24.759 11.784 -14.883 1.00 44.00 25 ARG B CA 1
ATOM 2910 C C . ARG B 1 27 ? -25.275 11.290 -16.232 1.00 43.27 25 ARG B C 1
ATOM 2911 O O . ARG B 1 27 ? -24.892 10.209 -16.681 1.00 43.55 25 ARG B O 1
ATOM 2919 N N . ASN B 1 28 ? -26.145 12.059 -16.875 1.00 42.35 26 ASN B N 1
ATOM 2920 C CA . ASN B 1 28 ? -26.616 11.670 -18.202 1.00 41.77 26 ASN B CA 1
ATOM 2921 C C . ASN B 1 28 ? -25.993 12.558 -19.275 1.00 40.92 26 ASN B C 1
ATOM 2922 O O . ASN B 1 28 ? -26.446 13.672 -19.505 1.00 40.39 26 ASN B O 1
ATOM 2927 N N . PHE B 1 29 ? -24.964 12.034 -19.934 1.00 40.67 27 PHE B N 1
ATOM 2928 C CA . PHE B 1 29 ? -24.198 12.795 -20.915 1.00 40.67 27 PHE B CA 1
ATOM 2929 C C . PHE B 1 29 ? -25.073 13.380 -22.024 1.00 40.69 27 PHE B C 1
ATOM 2930 O O . PHE B 1 29 ? -25.101 14.595 -22.198 1.00 40.74 27 PHE B O 1
ATOM 2938 N N . SER B 1 30 ? -25.814 12.524 -22.735 1.00 40.59 28 SER B N 1
ATOM 2939 C CA . SER B 1 30 ? -26.592 12.974 -23.906 1.00 40.50 28 SER B CA 1
ATOM 2940 C C . SER B 1 30 ? -27.724 13.934 -23.544 1.00 40.20 28 SER B C 1
ATOM 2941 O O . SER B 1 30 ? -28.038 14.855 -24.302 1.00 40.31 28 SER B O 1
ATOM 2944 N N . ARG B 1 31 ? -28.327 13.713 -22.382 1.00 39.96 29 ARG B N 1
ATOM 2945 C CA . ARG B 1 31 ? -29.334 14.621 -21.859 1.00 40.22 29 ARG B CA 1
ATOM 2946 C C . ARG B 1 31 ? -28.745 16.015 -21.589 1.00 39.43 29 ARG B C 1
ATOM 2947 O O . ARG B 1 31 ? -29.380 17.015 -21.912 1.00 39.27 29 ARG B O 1
ATOM 2955 N N . TYR B 1 32 ? -27.539 16.089 -21.025 1.00 38.94 30 TYR B N 1
ATOM 2956 C CA . TYR B 1 32 ? -26.956 17.399 -20.737 1.00 38.56 30 TYR B CA 1
ATOM 2957 C C . TYR B 1 32 ? -26.531 18.122 -22.010 1.00 38.02 30 TYR B C 1
ATOM 2958 O O . TYR B 1 32 ? -26.693 19.333 -22.105 1.00 38.03 30 TYR B O 1
ATOM 2967 N N . ILE B 1 33 ? -26.006 17.381 -22.984 1.00 37.95 31 ILE B N 1
ATOM 2968 C CA . ILE B 1 33 ? -25.742 17.954 -24.303 1.00 38.12 31 ILE B CA 1
ATOM 2969 C C . ILE B 1 33 ? -27.040 18.524 -24.893 1.00 38.24 31 ILE B C 1
ATOM 2970 O O . ILE B 1 33 ? -27.058 19.648 -25.368 1.00 38.57 31 ILE B O 1
ATOM 2975 N N . ALA B 1 34 ? -28.127 17.761 -24.827 1.00 38.49 32 ALA B N 1
ATOM 2976 C CA . ALA B 1 34 ? -29.428 18.254 -25.275 1.00 38.45 32 ALA B CA 1
ATOM 2977 C C . ALA B 1 34 ? -29.856 19.517 -24.501 1.00 38.33 32 ALA B C 1
ATOM 2978 O O . ALA B 1 34 ? -30.387 20.446 -25.094 1.00 37.88 32 ALA B O 1
ATOM 2980 N N . TYR B 1 35 ? -29.588 19.552 -23.196 1.00 38.05 33 TYR B N 1
ATOM 2981 C CA . TYR B 1 35 ? -29.860 20.740 -22.389 1.00 38.81 33 TYR B CA 1
ATOM 2982 C C . TYR B 1 35 ? -29.073 21.979 -22.828 1.00 38.37 33 TYR B C 1
ATOM 2983 O O . TYR B 1 35 ? -29.656 23.046 -23.032 1.00 38.30 33 TYR B O 1
ATOM 2992 N N . ILE B 1 36 ? -27.754 21.853 -22.973 1.00 38.44 34 ILE B N 1
ATOM 2993 C CA . ILE B 1 36 ? -26.950 23.021 -23.330 1.00 38.02 34 ILE B CA 1
ATOM 2994 C C . ILE B 1 36 ? -27.339 23.560 -24.706 1.00 37.62 34 ILE B C 1
ATOM 2995 O O . ILE B 1 36 ? -27.316 24.756 -24.907 1.00 37.64 34 ILE B O 1
ATOM 3000 N N . GLU B 1 37 ? -27.744 22.682 -25.627 1.00 37.28 35 GLU B N 1
ATOM 3001 C CA . GLU B 1 37 ? -28.233 23.122 -26.934 1.00 37.66 35 GLU B CA 1
ATOM 3002 C C . GLU B 1 37 ? -29.569 23.895 -26.828 1.00 37.55 35 GLU B C 1
ATOM 3003 O O . GLU B 1 37 ? -29.789 24.860 -27.560 1.00 37.58 35 GLU B O 1
ATOM 3009 N N . SER B 1 38 ? -30.440 23.488 -25.900 1.00 37.23 36 SER B N 1
ATOM 3010 C CA . SER B 1 38 ? -31.677 24.243 -25.619 1.00 37.41 36 SER B CA 1
ATOM 3011 C C . SER B 1 38 ? -31.388 25.664 -25.110 1.00 37.54 36 SER B C 1
ATOM 3012 O O . SER B 1 38 ? -32.207 26.561 -25.267 1.00 37.84 36 SER B O 1
ATOM 3015 N N . GLN B 1 39 ? -30.218 25.841 -24.495 1.00 37.57 37 GLN B N 1
ATOM 3016 C CA . GLN B 1 39 ? -29.731 27.135 -24.014 1.00 37.58 37 GLN B CA 1
ATOM 3017 C C . GLN B 1 39 ? -28.907 27.902 -25.078 1.00 37.66 37 GLN B C 1
ATOM 3018 O O . GLN B 1 39 ? -28.428 29.020 -24.826 1.00 37.54 37 GLN B O 1
ATOM 3024 N N . GLY B 1 40 ? -28.726 27.285 -26.245 1.00 36.96 38 GLY B N 1
ATOM 3025 C CA . GLY B 1 40 ? -28.146 27.958 -27.403 1.00 36.82 38 GLY B CA 1
ATOM 3026 C C . GLY B 1 40 ? -26.648 27.757 -27.570 1.00 36.52 38 GLY B C 1
ATOM 3027 O O . GLY B 1 40 ? -26.013 28.463 -28.355 1.00 36.47 38 GLY B O 1
ATOM 3028 N N . ALA B 1 41 ? -26.091 26.807 -26.827 1.00 36.44 39 ALA B N 1
ATOM 3029 C CA . ALA B 1 41 ? -24.632 26.568 -26.801 1.00 37.18 39 ALA B CA 1
ATOM 3030 C C . ALA B 1 41 ? -24.032 26.211 -28.166 1.00 37.71 39 ALA B C 1
ATOM 3031 O O . ALA B 1 41 ? -22.884 26.571 -28.468 1.00 37.39 39 ALA B O 1
ATOM 3033 N N . HIS B 1 42 ? -24.813 25.513 -28.989 1.00 37.62 40 HIS B N 1
ATOM 3034 C CA . HIS B 1 42 ? -24.347 25.061 -30.307 1.00 38.22 40 HIS B CA 1
ATOM 3035 C C . HIS B 1 42 ? -24.058 26.187 -31.289 1.00 38.48 40 HIS B C 1
ATOM 3036 O O . HIS B 1 42 ? -23.270 26.000 -32.216 1.00 38.49 40 HIS B O 1
ATOM 3043 N N . ARG B 1 43 ? -24.693 27.342 -31.075 1.00 38.80 41 ARG B N 1
ATOM 3044 C CA . ARG B 1 43 ? -24.589 28.491 -31.963 1.00 39.46 41 ARG B CA 1
ATOM 3045 C C . ARG B 1 43 ? -23.148 28.964 -32.148 1.00 39.34 41 ARG B C 1
ATOM 3046 O O . ARG B 1 43 ? -22.756 29.323 -33.257 1.00 39.07 41 ARG B O 1
ATOM 3054 N N . ALA B 1 44 ? -22.379 28.964 -31.060 1.00 39.16 42 ALA B N 1
ATOM 3055 C CA . ALA B 1 44 ? -20.972 29.367 -31.078 1.00 38.95 42 ALA B CA 1
ATOM 3056 C C . ALA B 1 44 ? -20.065 28.346 -31.735 1.00 39.32 42 ALA B C 1
ATOM 3057 O O . ALA B 1 44 ? -18.972 28.697 -32.162 1.00 40.36 42 ALA B O 1
ATOM 3059 N N . GLY B 1 45 ? -20.490 27.081 -31.753 1.00 38.99 43 GLY B N 1
ATOM 3060 C CA . GLY B 1 45 ? -19.678 25.977 -32.280 1.00 38.79 43 GLY B CA 1
ATOM 3061 C C . GLY B 1 45 ? -18.786 25.329 -31.244 1.00 38.60 43 GLY B C 1
ATOM 3062 O O . GLY B 1 45 ? -18.192 24.287 -31.508 1.00 38.52 43 GLY B O 1
ATOM 3063 N N . LEU B 1 46 ? -18.708 25.952 -30.063 1.00 38.49 44 LEU B N 1
ATOM 3064 C CA . LEU B 1 46 ? -17.842 25.525 -28.956 1.00 39.24 44 LEU B CA 1
ATOM 3065 C C . LEU B 1 46 ? -18.509 25.942 -27.655 1.00 37.91 44 LEU B C 1
ATOM 3066 O O . LEU B 1 46 ? -19.053 27.022 -27.589 1.00 38.05 44 LEU B O 1
ATOM 3071 N N . ALA B 1 47 ? -18.462 25.086 -26.638 1.00 37.76 45 ALA B N 1
ATOM 3072 C CA . ALA B 1 47 ? -19.005 25.405 -25.318 1.00 37.11 45 ALA B CA 1
ATOM 3073 C C . ALA B 1 47 ? -18.098 24.811 -24.252 1.00 37.57 45 ALA B C 1
ATOM 3074 O O . ALA B 1 47 ? -17.470 23.767 -24.472 1.00 37.76 45 ALA B O 1
ATOM 3076 N N . LYS B 1 48 ? -18.034 25.467 -23.100 1.00 37.26 46 LYS B N 1
ATOM 3077 C CA . LYS B 1 48 ? -17.278 24.938 -21.966 1.00 37.01 46 LYS B CA 1
ATOM 3078 C C . LYS B 1 48 ? -18.222 24.337 -20.952 1.00 36.38 46 LYS B C 1
ATOM 3079 O O . LYS B 1 48 ? -19.274 24.887 -20.656 1.00 36.29 46 LYS B O 1
ATOM 3085 N N . VAL B 1 49 ? -17.840 23.177 -20.437 1.00 35.83 47 VAL B N 1
ATOM 3086 C CA . VAL B 1 49 ? -18.562 22.554 -19.347 1.00 35.94 47 VAL B CA 1
ATOM 3087 C C . VAL B 1 49 ? -17.600 22.368 -18.175 1.00 35.11 47 VAL B C 1
ATOM 3088 O O . VAL B 1 49 ? -16.556 21.734 -18.320 1.00 34.19 47 VAL B O 1
ATOM 3092 N N . VAL B 1 50 ? -17.949 22.943 -17.025 1.00 34.75 48 VAL B N 1
ATOM 3093 C CA . VAL B 1 50 ? -17.162 22.776 -15.802 1.00 35.07 48 VAL B CA 1
ATOM 3094 C C . VAL B 1 50 ? -17.855 21.709 -14.957 1.00 35.77 48 VAL B C 1
ATOM 3095 O O . VAL B 1 50 ? -19.017 21.876 -14.578 1.00 35.17 48 VAL B O 1
ATOM 3099 N N . PRO B 1 51 ? -17.163 20.581 -14.708 1.00 36.90 49 PRO B N 1
ATOM 3100 C CA . PRO B 1 51 ? -17.754 19.465 -13.966 1.00 37.50 49 PRO B CA 1
ATOM 3101 C C . PRO B 1 51 ? -17.965 19.796 -12.488 1.00 38.21 49 PRO B C 1
ATOM 3102 O O . PRO B 1 51 ? -17.340 20.722 -11.974 1.00 38.15 49 PRO B O 1
ATOM 3106 N N . PRO B 1 52 ? -18.853 19.048 -11.810 1.00 38.97 50 PRO B N 1
ATOM 3107 C CA . PRO B 1 52 ? -19.047 19.243 -10.375 1.00 39.75 50 PRO B CA 1
ATOM 3108 C C . PRO B 1 52 ? -17.736 19.046 -9.616 1.00 40.66 50 PRO B C 1
ATOM 3109 O O . PRO B 1 52 ? -16.870 18.294 -10.063 1.00 40.38 50 PRO B O 1
ATOM 3113 N N . LYS B 1 53 ? -17.598 19.732 -8.485 1.00 42.05 51 LYS B N 1
ATOM 3114 C CA . LYS B 1 53 ? -16.405 19.630 -7.633 1.00 43.51 51 LYS B CA 1
ATOM 3115 C C . LYS B 1 53 ? -16.152 18.215 -7.104 1.00 44.20 51 LYS B C 1
ATOM 3116 O O . LYS B 1 53 ? -15.013 17.856 -6.800 1.00 44.77 51 LYS B O 1
ATOM 3119 N N . GLU B 1 54 ? -17.217 17.420 -7.005 1.00 44.98 52 GLU B N 1
ATOM 3120 C CA . GLU B 1 54 ? -17.156 16.065 -6.444 1.00 45.59 52 GLU B CA 1
ATOM 3121 C C . GLU B 1 54 ? -16.583 15.045 -7.435 1.00 45.32 52 GLU B C 1
ATOM 3122 O O . GLU B 1 54 ? -16.230 13.921 -7.053 1.00 45.24 52 GLU B O 1
ATOM 3128 N N . TRP B 1 55 ? -16.499 15.439 -8.706 1.00 44.70 53 TRP B N 1
ATOM 3129 C CA . TRP B 1 55 ? -16.129 14.524 -9.778 1.00 44.29 53 TRP B CA 1
ATOM 3130 C C . TRP B 1 55 ? -14.642 14.625 -10.142 1.00 44.08 53 TRP B C 1
ATOM 3131 O O . TRP B 1 55 ? -14.110 15.722 -10.290 1.00 44.35 53 TRP B O 1
ATOM 3142 N N . LYS B 1 56 ? -13.981 13.472 -10.267 1.00 43.88 54 LYS B N 1
ATOM 3143 C CA . LYS B 1 56 ? -12.607 13.376 -10.787 1.00 43.61 54 LYS B CA 1
ATOM 3144 C C . LYS B 1 56 ? -12.509 12.130 -11.673 1.00 43.07 54 LYS B C 1
ATOM 3145 O O . LYS B 1 56 ? -13.039 11.085 -11.322 1.00 43.47 54 LYS B O 1
ATOM 3148 N N . PRO B 1 57 ? -11.849 12.236 -12.836 1.00 42.67 55 PRO B N 1
ATOM 3149 C CA . PRO B 1 57 ? -11.694 11.062 -13.698 1.00 41.90 55 PRO B CA 1
ATOM 3150 C C . PRO B 1 57 ? -10.605 10.087 -13.233 1.00 41.63 55 PRO B C 1
ATOM 3151 O O . PRO B 1 57 ? -10.583 8.927 -13.662 1.00 41.07 55 PRO B O 1
ATOM 3155 N N . ARG B 1 58 ? -9.710 10.571 -12.379 1.00 41.08 56 ARG B N 1
ATOM 3156 C CA . ARG B 1 58 ? -8.543 9.831 -11.946 1.00 40.74 56 ARG B CA 1
ATOM 3157 C C . ARG B 1 58 ? -8.089 10.395 -10.608 1.00 40.94 56 ARG B C 1
ATOM 3158 O O . ARG B 1 58 ? -8.091 11.608 -10.408 1.00 40.63 56 ARG B O 1
ATOM 3166 N N . ALA B 1 59 ? -7.687 9.507 -9.702 1.00 41.18 57 ALA B N 1
ATOM 3167 C CA . ALA B 1 59 ? -7.237 9.917 -8.377 1.00 41.61 57 ALA B CA 1
ATOM 3168 C C . ALA B 1 59 ? -5.949 10.747 -8.436 1.00 41.91 57 ALA B C 1
ATOM 3169 O O . ALA B 1 59 ? -5.794 11.710 -7.689 1.00 42.33 57 ALA B O 1
ATOM 3171 N N . SER B 1 60 ? -5.045 10.387 -9.347 1.00 41.79 58 SER B N 1
ATOM 3172 C CA . SER B 1 60 ? -3.693 10.947 -9.365 1.00 41.29 58 SER B CA 1
ATOM 3173 C C . SER B 1 60 ? -3.076 10.721 -10.728 1.00 40.90 58 SER B C 1
ATOM 3174 O O . SER B 1 60 ? -3.361 9.714 -11.362 1.00 40.54 58 SER B O 1
ATOM 3177 N N . TYR B 1 61 ? -2.227 11.654 -11.158 1.00 40.75 59 TYR B N 1
ATOM 3178 C CA . TYR B 1 61 ? -1.482 11.530 -12.412 1.00 41.12 59 TYR B CA 1
ATOM 3179 C C . TYR B 1 61 ? 0.019 11.360 -12.155 1.00 41.99 59 TYR B C 1
ATOM 3180 O O . TYR B 1 61 ? 0.846 11.813 -12.951 1.00 42.24 59 TYR B O 1
ATOM 3189 N N . ASP B 1 62 ? 0.356 10.704 -11.043 1.00 42.47 60 ASP B N 1
ATOM 3190 C CA . ASP B 1 62 ? 1.750 10.492 -10.643 1.00 43.19 60 ASP B CA 1
ATOM 3191 C C . ASP B 1 62 ? 2.336 9.175 -11.182 1.00 43.17 60 ASP B C 1
ATOM 3192 O O . ASP B 1 62 ? 3.544 8.933 -11.066 1.00 42.99 60 ASP B O 1
ATOM 3197 N N . ASP B 1 63 ? 1.481 8.347 -11.782 1.00 43.05 61 ASP B N 1
ATOM 3198 C CA . ASP B 1 63 ? 1.873 7.017 -12.250 1.00 43.03 61 ASP B CA 1
ATOM 3199 C C . ASP B 1 63 ? 1.845 6.846 -13.775 1.00 42.81 61 ASP B C 1
ATOM 3200 O O . ASP B 1 63 ? 1.641 5.734 -14.273 1.00 42.90 61 ASP B O 1
ATOM 3205 N N . ILE B 1 64 ? 2.054 7.935 -14.5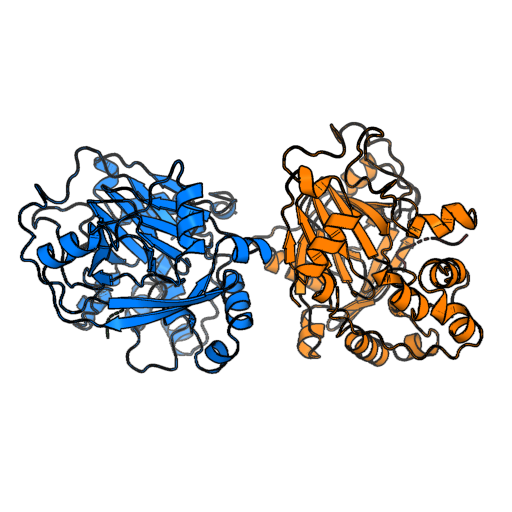12 1.00 42.54 62 ILE B N 1
ATOM 3206 C CA . ILE B 1 64 ? 1.934 7.901 -15.978 1.00 42.29 62 ILE B CA 1
ATOM 3207 C C . ILE B 1 64 ? 3.240 8.231 -16.710 1.00 42.25 62 ILE B C 1
ATOM 3208 O O . ILE B 1 64 ? 3.266 8.329 -17.935 1.00 42.00 62 ILE B O 1
ATOM 3213 N N . ASP B 1 65 ? 4.317 8.404 -15.953 1.00 42.05 63 ASP B N 1
ATOM 3214 C CA . ASP B 1 65 ? 5.601 8.828 -16.511 1.00 42.20 63 ASP B CA 1
ATOM 3215 C C . ASP B 1 65 ? 6.221 7.827 -17.483 1.00 41.98 63 ASP B C 1
ATOM 3216 O O . ASP B 1 65 ? 7.041 8.202 -18.322 1.00 41.92 63 ASP B O 1
ATOM 3221 N N . ASP B 1 66 ? 5.833 6.559 -17.361 1.00 41.82 64 ASP B N 1
ATOM 3222 C CA . ASP B 1 66 ? 6.298 5.529 -18.284 1.00 41.85 64 ASP B CA 1
ATOM 3223 C C . ASP B 1 66 ? 5.470 5.458 -19.575 1.00 41.46 64 ASP B C 1
ATOM 3224 O O . ASP B 1 66 ? 5.839 4.734 -20.503 1.00 41.89 64 ASP B O 1
ATOM 3229 N N . LEU B 1 67 ? 4.367 6.206 -19.639 1.00 40.95 65 LEU B N 1
ATOM 3230 C CA . LEU B 1 67 ? 3.503 6.202 -20.823 1.00 40.57 65 LEU B CA 1
ATOM 3231 C C . LEU B 1 67 ? 4.293 6.626 -22.057 1.00 39.63 65 LEU B C 1
ATOM 3232 O O . LEU B 1 67 ? 5.058 7.584 -22.025 1.00 39.48 65 LEU B O 1
ATOM 3237 N N . VAL B 1 68 ? 4.132 5.867 -23.131 1.00 39.18 66 VAL B N 1
ATOM 3238 C CA . VAL B 1 68 ? 4.863 6.116 -24.366 1.00 38.27 66 VAL B CA 1
ATOM 3239 C C . VAL B 1 68 ? 4.005 6.956 -25.299 1.00 37.42 66 VAL B C 1
ATOM 3240 O O . VAL B 1 68 ? 2.827 6.671 -25.495 1.00 37.53 66 VAL B O 1
ATOM 3244 N N . ILE B 1 69 ? 4.611 8.021 -25.813 1.00 36.92 67 ILE B N 1
ATOM 3245 C CA . ILE B 1 69 ? 4.080 8.845 -26.907 1.00 36.55 67 ILE B CA 1
ATOM 3246 C C . ILE B 1 69 ? 4.795 8.321 -28.161 1.00 36.59 67 ILE B C 1
ATOM 3247 O O . ILE B 1 69 ? 5.974 8.638 -28.397 1.00 36.46 67 ILE B O 1
ATOM 3252 N N . PRO B 1 70 ? 4.118 7.439 -28.921 1.00 36.44 68 PRO B N 1
ATOM 3253 C CA . PRO B 1 70 ? 4.867 6.695 -29.936 1.00 36.78 68 PRO B CA 1
ATOM 3254 C C . PRO B 1 70 ? 5.274 7.506 -31.159 1.00 36.75 68 PRO B C 1
ATOM 3255 O O . PRO B 1 70 ? 6.268 7.167 -31.811 1.00 37.08 68 PRO B O 1
ATOM 3259 N N . ALA B 1 71 ? 4.541 8.577 -31.442 1.00 36.91 69 ALA B N 1
ATOM 3260 C CA . ALA B 1 71 ? 4.829 9.416 -32.602 1.00 37.28 69 ALA B CA 1
ATOM 3261 C C . ALA B 1 71 ? 4.713 10.917 -32.310 1.00 36.63 69 ALA B C 1
ATOM 3262 O O . ALA B 1 71 ? 3.838 11.564 -32.854 1.00 36.62 69 ALA B O 1
ATOM 3264 N N . PRO B 1 72 ? 5.631 11.489 -31.495 1.00 36.72 70 PRO B N 1
ATOM 3265 C CA . PRO B 1 72 ? 5.545 12.938 -31.243 1.00 36.53 70 PRO B CA 1
ATOM 3266 C C . PRO B 1 72 ? 5.813 13.688 -32.546 1.00 37.20 70 PRO B C 1
ATOM 3267 O O . PRO B 1 72 ? 6.492 13.162 -33.428 1.00 36.96 70 PRO B O 1
ATOM 3271 N N . ILE B 1 73 ? 5.287 14.898 -32.668 1.00 37.53 71 ILE B N 1
ATOM 3272 C CA . ILE B 1 73 ? 5.427 15.667 -33.908 1.00 37.97 71 ILE B CA 1
ATOM 3273 C C . ILE B 1 73 ? 6.032 17.042 -33.632 1.00 37.25 71 ILE B C 1
ATOM 3274 O O . ILE B 1 73 ? 5.521 17.793 -32.797 1.00 36.99 71 ILE B O 1
ATOM 3279 N N . GLN B 1 74 ? 7.099 17.373 -34.348 1.00 36.20 72 GLN B N 1
ATOM 3280 C CA . GLN B 1 74 ? 7.589 18.747 -34.395 1.00 35.69 72 GLN B CA 1
ATOM 3281 C C . GLN B 1 74 ? 6.787 19.590 -35.392 1.00 35.46 72 GLN B C 1
ATOM 3282 O O . GLN B 1 74 ? 6.663 19.231 -36.574 1.00 35.32 72 GLN B O 1
ATOM 3288 N N . GLN B 1 75 ? 6.287 20.733 -34.919 1.00 34.66 73 GLN B N 1
ATOM 3289 C CA . GLN B 1 75 ? 5.384 21.578 -35.699 1.00 34.18 73 GLN B CA 1
ATOM 3290 C C . GLN B 1 75 ? 6.111 22.756 -36.349 1.00 33.58 73 GLN B C 1
ATOM 3291 O O . GLN B 1 75 ? 6.308 23.802 -35.731 1.00 33.91 73 GLN B O 1
ATOM 3297 N N . LEU B 1 76 ? 6.486 22.575 -37.607 1.00 32.68 74 LEU B N 1
ATOM 3298 C CA . LEU B 1 76 ? 7.047 23.656 -38.403 1.00 33.00 74 LEU B CA 1
ATOM 3299 C C . LEU B 1 76 ? 5.945 24.480 -39.039 1.00 32.79 74 LEU B C 1
ATOM 3300 O O . LEU B 1 76 ? 4.984 23.923 -39.549 1.00 32.87 74 LEU B O 1
ATOM 3305 N N . VAL B 1 77 ? 6.047 25.802 -38.918 1.00 32.76 75 VAL B N 1
ATOM 3306 C CA . VAL B 1 77 ? 5.002 26.721 -39.396 1.00 32.13 75 VAL B CA 1
ATOM 3307 C C . VAL B 1 77 ? 5.687 27.731 -40.313 1.00 31.69 75 VAL B C 1
ATOM 3308 O O . VAL B 1 77 ? 6.716 28.305 -39.938 1.00 31.65 75 VAL B O 1
ATOM 3312 N N . THR B 1 78 ? 5.146 27.895 -41.523 1.00 29.72 76 THR B N 1
ATOM 3313 C CA . THR B 1 78 ? 5.613 28.896 -42.470 1.00 30.24 76 THR B CA 1
ATOM 3314 C C . THR B 1 78 ? 4.452 29.830 -42.831 1.00 30.83 76 THR B C 1
ATOM 3315 O O . THR B 1 78 ? 3.311 29.388 -42.995 1.00 29.69 76 THR B O 1
ATOM 3319 N N . GLY B 1 79 ? 4.734 31.120 -42.947 1.00 31.65 77 GLY B N 1
ATOM 3320 C CA . GLY B 1 79 ? 3.686 32.085 -43.308 1.00 32.77 77 GLY B CA 1
ATOM 3321 C C . GLY B 1 79 ? 4.003 33.499 -42.843 1.00 33.73 77 GLY B C 1
ATOM 3322 O O . GLY B 1 79 ? 5.068 33.763 -42.284 1.00 31.89 77 GLY B O 1
ATOM 3323 N N . GLN B 1 80 ? 3.035 34.391 -43.060 1.00 34.15 78 GLN B N 1
ATOM 3324 C CA . GLN B 1 80 ? 3.156 35.820 -42.792 1.00 34.83 78 GLN B CA 1
ATOM 3325 C C . GLN B 1 80 ? 1.753 36.442 -42.836 1.00 34.74 78 GLN B C 1
ATOM 3326 O O . GLN B 1 80 ? 0.815 35.817 -43.330 1.00 34.59 78 GLN B O 1
ATOM 3332 N N . SER B 1 81 ? 1.635 37.677 -42.344 1.00 35.34 79 SER B N 1
ATOM 3333 C CA . SER B 1 81 ? 0.393 38.465 -42.393 1.00 35.70 79 SER B CA 1
ATOM 3334 C C . SER B 1 81 ? -0.825 37.721 -41.838 1.00 35.29 79 SER B C 1
ATOM 3335 O O . SER B 1 81 ? -1.939 37.874 -42.364 1.00 36.55 79 SER B O 1
ATOM 3338 N N . GLY B 1 82 ? -0.608 36.915 -40.799 1.00 34.36 80 GLY B N 1
ATOM 3339 C CA . GLY B 1 82 ? -1.678 36.178 -40.114 1.00 34.60 80 GLY B CA 1
ATOM 3340 C C . GLY B 1 82 ? -2.142 34.863 -40.734 1.00 34.11 80 GLY B C 1
ATOM 3341 O O . GLY B 1 82 ? -3.094 34.263 -40.262 1.00 34.01 80 GLY B O 1
ATOM 3342 N N . LEU B 1 83 ? -1.467 34.419 -41.791 1.00 34.14 81 LEU B N 1
ATOM 3343 C CA . LEU B 1 83 ? -1.835 33.206 -42.518 1.00 34.33 81 LEU B CA 1
ATOM 3344 C C . LEU B 1 83 ? -0.676 32.229 -42.544 1.00 33.91 81 LEU B C 1
ATOM 3345 O O . LEU B 1 83 ? 0.367 32.555 -43.071 1.00 32.66 81 LEU B O 1
ATOM 3350 N N . PHE B 1 84 ? -0.879 31.014 -42.059 1.00 33.99 82 PHE B N 1
ATOM 3351 C CA . PHE B 1 84 ? 0.250 30.098 -41.918 1.00 33.96 82 PHE B CA 1
ATOM 3352 C C . PHE B 1 84 ? -0.151 28.694 -42.316 1.00 33.96 82 PHE B C 1
ATOM 3353 O O . PHE B 1 84 ? -1.326 28.306 -42.213 1.00 33.54 82 PHE B O 1
ATOM 3361 N N . THR B 1 85 ? 0.835 27.943 -42.800 1.00 33.93 83 THR B N 1
ATOM 3362 C CA . THR B 1 85 ? 0.695 26.512 -43.010 1.00 34.24 83 THR B CA 1
ATOM 3363 C C . THR B 1 85 ? 1.610 25.775 -42.047 1.00 34.67 83 THR B C 1
ATOM 3364 O O . THR B 1 85 ? 2.791 26.126 -41.901 1.00 32.85 83 THR B O 1
ATOM 3368 N N . GLN B 1 86 ? 1.045 24.760 -41.399 1.00 34.63 84 GLN B N 1
ATOM 3369 C CA . GLN B 1 86 ? 1.740 23.973 -40.412 1.00 35.91 84 GLN B CA 1
ATOM 3370 C C . GLN B 1 86 ? 2.128 22.603 -40.959 1.00 36.94 84 GLN B C 1
ATOM 3371 O O . GLN B 1 86 ? 1.267 21.854 -41.444 1.00 36.23 84 GLN B O 1
ATOM 3377 N N . TYR B 1 87 ? 3.423 22.287 -40.881 1.00 37.67 85 TYR B N 1
ATOM 3378 C CA . TYR B 1 87 ? 3.958 21.015 -41.351 1.00 39.38 85 TYR B CA 1
ATOM 3379 C C . TYR B 1 87 ? 4.398 20.193 -40.143 1.00 40.81 85 TYR B C 1
ATOM 3380 O O . TYR B 1 87 ? 5.239 20.627 -39.350 1.00 41.45 85 TYR B O 1
ATOM 3389 N N . ASN B 1 88 ? 3.847 18.995 -40.021 1.00 42.19 86 ASN B N 1
ATOM 3390 C CA . ASN B 1 88 ? 3.958 18.228 -38.790 1.00 43.48 86 ASN B CA 1
ATOM 3391 C C . ASN B 1 88 ? 4.923 17.065 -38.975 1.00 44.01 86 ASN B C 1
ATOM 3392 O O . ASN B 1 88 ? 4.541 16.075 -39.595 1.00 45.01 86 ASN B O 1
ATOM 3397 N N . ILE B 1 89 ? 6.154 17.201 -38.439 1.00 43.76 87 ILE B N 1
ATOM 3398 C CA . ILE B 1 89 ? 7.294 16.266 -38.646 1.00 44.01 87 ILE B CA 1
ATOM 3399 C C . ILE B 1 89 ? 7.441 15.236 -37.528 1.00 43.58 87 ILE B C 1
ATOM 3400 O O . ILE B 1 89 ? 7.725 15.590 -36.382 1.00 42.83 87 ILE B O 1
ATOM 3405 N N . GLN B 1 90 ? 7.293 13.961 -37.877 1.00 43.60 88 GLN B N 1
ATOM 3406 C CA . GLN B 1 90 ? 7.328 12.897 -36.886 1.00 43.51 88 GLN B CA 1
ATOM 3407 C C . GLN B 1 90 ? 8.717 12.741 -36.273 1.00 42.55 88 GLN B C 1
ATOM 3408 O O . GLN B 1 90 ? 9.721 12.710 -36.977 1.00 42.39 88 GLN B O 1
ATOM 3414 N N . LYS B 1 91 ? 8.755 12.690 -34.947 1.00 41.92 89 LYS B N 1
ATOM 3415 C CA . LYS B 1 91 ? 9.992 12.450 -34.214 1.00 41.46 89 LYS B CA 1
ATOM 3416 C C . LYS B 1 91 ? 9.941 11.060 -33.599 1.00 40.70 89 LYS B C 1
ATOM 3417 O O . LYS B 1 91 ? 8.904 10.390 -33.637 1.00 40.36 89 LYS B O 1
ATOM 3420 N N . LYS B 1 92 ? 11.068 10.617 -33.049 1.00 40.15 90 LYS B N 1
ATOM 3421 C CA . LYS B 1 92 ? 11.146 9.313 -32.403 1.00 39.52 90 LYS B CA 1
ATOM 3422 C C . LYS B 1 92 ? 10.270 9.252 -31.151 1.00 39.06 90 LYS B C 1
ATOM 3423 O O . LYS B 1 92 ? 10.032 10.280 -30.496 1.00 38.32 90 LYS B O 1
ATOM 3429 N N . ALA B 1 93 ? 9.790 8.044 -30.850 1.00 38.77 91 ALA B N 1
ATOM 3430 C CA . ALA B 1 93 ? 8.966 7.770 -29.676 1.00 38.67 91 ALA B CA 1
ATOM 3431 C C . ALA B 1 93 ? 9.651 8.233 -28.406 1.00 38.67 91 ALA B C 1
ATOM 3432 O O . ALA B 1 93 ? 10.874 8.263 -28.331 1.00 38.48 91 ALA B O 1
ATOM 3434 N N . MET B 1 94 ? 8.846 8.626 -27.421 1.00 38.62 92 MET B N 1
ATOM 3435 C CA . MET B 1 94 ? 9.366 9.025 -26.125 1.00 39.15 92 MET B CA 1
ATOM 3436 C C . MET B 1 94 ? 8.306 8.820 -25.049 1.00 38.24 92 MET B C 1
ATOM 3437 O O . MET B 1 94 ? 7.120 8.667 -25.345 1.00 38.03 92 MET B O 1
ATOM 3442 N N . THR B 1 95 ? 8.755 8.794 -23.800 1.00 37.62 93 THR B N 1
ATOM 3443 C CA . THR B 1 95 ? 7.870 8.683 -22.645 1.00 36.47 93 THR B CA 1
ATOM 3444 C C . THR B 1 95 ? 7.367 10.077 -22.240 1.00 36.28 93 THR B C 1
ATOM 3445 O O . THR B 1 95 ? 7.973 11.089 -22.593 1.00 36.10 93 THR B O 1
ATOM 3449 N N . VAL B 1 96 ? 6.273 10.111 -21.481 1.00 36.12 94 VAL B N 1
ATOM 3450 C CA . VAL B 1 96 ? 5.767 11.338 -20.865 1.00 36.01 94 VAL B CA 1
ATOM 3451 C C . VAL B 1 96 ? 6.867 12.054 -20.056 1.00 36.27 94 VAL B C 1
ATOM 3452 O O . VAL B 1 96 ? 7.014 13.272 -20.141 1.00 36.31 94 VAL B O 1
ATOM 3456 N N . ARG B 1 97 ? 7.655 11.291 -19.297 1.00 36.75 95 ARG B N 1
ATOM 3457 C CA . ARG B 1 97 ? 8.741 11.876 -18.518 1.00 37.21 95 ARG B CA 1
ATOM 3458 C C . ARG B 1 97 ? 9.709 12.686 -19.383 1.00 36.70 95 ARG B C 1
ATOM 3459 O O . ARG B 1 97 ? 9.998 13.848 -19.081 1.00 36.59 95 ARG B O 1
ATOM 3467 N N . GLU B 1 98 ? 10.191 12.072 -20.462 1.00 36.24 96 GLU B N 1
ATOM 3468 C CA . GLU B 1 98 ? 11.104 12.737 -21.389 1.00 36.24 96 GLU B CA 1
ATOM 3469 C C . GLU B 1 98 ? 10.449 13.948 -22.064 1.00 35.97 96 GLU B C 1
ATOM 3470 O O . GLU B 1 98 ? 11.093 14.982 -22.272 1.00 35.28 96 GLU B O 1
ATOM 3476 N N . PHE B 1 99 ? 9.169 13.814 -22.414 1.00 36.31 97 PHE B N 1
ATOM 3477 C CA . PHE B 1 99 ? 8.433 14.914 -23.029 1.00 36.95 97 PHE B CA 1
ATOM 3478 C C . PHE B 1 99 ? 8.317 16.112 -22.063 1.00 37.86 97 PHE B C 1
ATOM 3479 O O . PHE B 1 99 ? 8.642 17.260 -22.431 1.00 36.94 97 PHE B O 1
ATOM 3487 N N . ARG B 1 100 ? 7.880 15.831 -20.828 1.00 39.01 98 ARG B N 1
ATOM 3488 C CA . ARG B 1 100 ? 7.736 16.868 -19.792 1.00 40.69 98 ARG B CA 1
ATOM 3489 C C . ARG B 1 100 ? 9.036 17.652 -19.593 1.00 40.20 98 ARG B C 1
ATOM 3490 O O . ARG B 1 100 ? 9.012 18.881 -19.528 1.00 40.38 98 ARG B O 1
ATOM 3498 N N . LYS B 1 101 ? 10.158 16.935 -19.522 1.00 40.11 99 LYS B N 1
ATOM 3499 C CA . LYS B 1 101 ? 11.483 17.550 -19.397 1.00 40.34 99 LYS B CA 1
ATOM 3500 C C . LYS B 1 101 ? 11.774 18.523 -20.532 1.00 40.17 99 LYS B C 1
ATOM 3501 O O . LYS B 1 101 ? 12.267 19.625 -20.297 1.00 40.55 99 LYS B O 1
ATOM 3507 N N . ILE B 1 102 ? 11.489 18.107 -21.762 1.00 39.79 100 ILE B N 1
ATOM 3508 C CA . ILE B 1 102 ? 11.637 18.992 -22.914 1.00 39.93 100 ILE B CA 1
ATOM 3509 C C . ILE B 1 102 ? 10.678 20.198 -22.796 1.00 39.82 100 ILE B C 1
ATOM 3510 O O . ILE B 1 102 ? 11.089 21.353 -22.966 1.00 39.87 100 ILE B O 1
ATOM 3515 N N . ALA B 1 103 ? 9.418 19.915 -22.477 1.00 39.18 101 ALA B N 1
ATOM 3516 C CA . ALA B 1 103 ? 8.378 20.954 -22.367 1.00 39.76 101 ALA B CA 1
ATOM 3517 C C . ALA B 1 103 ? 8.709 22.001 -21.303 1.00 40.11 101 ALA B C 1
ATOM 3518 O O . ALA B 1 103 ? 8.450 23.185 -21.502 1.00 40.24 101 ALA B O 1
ATOM 3520 N N . ASN B 1 104 ? 9.286 21.551 -20.185 1.00 40.32 102 ASN B N 1
ATOM 3521 C CA . ASN B 1 104 ? 9.624 22.426 -19.056 1.00 41.13 102 ASN B CA 1
ATOM 3522 C C . ASN B 1 104 ? 11.051 22.976 -19.075 1.00 41.64 102 ASN B C 1
ATOM 3523 O O . ASN B 1 104 ? 11.452 23.694 -18.142 1.00 41.18 102 ASN B O 1
ATOM 3528 N N . SER B 1 105 ? 11.817 22.638 -20.114 1.00 41.94 103 SER B N 1
ATOM 3529 C CA . SER B 1 105 ? 13.167 23.177 -20.267 1.00 43.37 103 SER B CA 1
ATOM 3530 C C . SER B 1 105 ? 13.125 24.624 -20.745 1.00 43.86 103 SER B C 1
ATOM 3531 O O . SER B 1 105 ? 12.152 25.044 -21.361 1.00 43.42 103 SER B O 1
ATOM 3534 N N . ASP B 1 106 ? 14.194 25.374 -20.462 1.00 44.93 104 ASP B N 1
ATOM 3535 C CA . ASP B 1 106 ? 14.312 26.793 -20.855 1.00 45.86 104 ASP B CA 1
ATOM 3536 C C . ASP B 1 106 ? 14.029 27.013 -22.349 1.00 46.48 104 ASP B C 1
ATOM 3537 O O . ASP B 1 106 ? 13.477 28.044 -22.745 1.00 46.65 104 ASP B O 1
ATOM 3539 N N . LYS B 1 107 ? 14.406 26.027 -23.159 1.00 47.04 105 LYS B N 1
ATOM 3540 C CA . LYS B 1 107 ? 14.240 26.073 -24.615 1.00 47.75 105 LYS B CA 1
ATOM 3541 C C . LYS B 1 107 ? 12.764 26.172 -25.048 1.00 47.68 105 LYS B C 1
ATOM 3542 O O . LYS B 1 107 ? 12.427 26.903 -25.986 1.00 47.72 105 LYS B O 1
ATOM 3548 N N . TYR B 1 108 ? 11.889 25.454 -24.352 1.00 47.46 106 TYR B N 1
ATOM 3549 C CA . TYR B 1 108 ? 10.515 25.295 -24.810 1.00 47.25 106 TYR B CA 1
ATOM 3550 C C . TYR B 1 108 ? 9.448 25.853 -23.878 1.00 47.37 106 TYR B C 1
ATOM 3551 O O . TYR B 1 108 ? 8.310 26.016 -24.295 1.00 46.20 106 TYR B O 1
ATOM 3560 N N . CYS B 1 109 ? 9.797 26.142 -22.624 1.00 47.23 107 CYS B N 1
ATOM 3561 C CA . CYS B 1 109 ? 8.771 26.528 -21.650 1.00 48.13 107 CYS B CA 1
ATOM 3562 C C . CYS B 1 109 ? 8.049 27.842 -21.997 1.00 47.53 107 CYS B C 1
ATOM 3563 O O . CYS B 1 109 ? 8.512 28.631 -22.824 1.00 47.05 107 CYS B O 1
ATOM 3566 N N . THR B 1 110 ? 6.918 28.059 -21.336 1.00 48.09 108 THR B N 1
ATOM 3567 C CA . THR B 1 110 ? 6.086 29.257 -21.501 1.00 48.71 108 THR B CA 1
ATOM 3568 C C . THR B 1 110 ? 6.858 30.536 -21.182 1.00 49.48 108 THR B C 1
ATOM 3569 O O . THR B 1 110 ? 7.510 30.622 -20.137 1.00 49.60 108 THR B O 1
ATOM 3573 N N . PRO B 1 111 ? 6.781 31.540 -22.075 1.00 50.27 109 PRO B N 1
ATOM 3574 C CA . PRO B 1 111 ? 7.339 32.866 -21.783 1.00 51.03 109 PRO B CA 1
ATOM 3575 C C . PRO B 1 111 ? 6.627 33.581 -20.621 1.00 52.02 109 PRO B C 1
ATOM 3576 O O . PRO B 1 111 ? 5.558 33.142 -20.187 1.00 51.93 109 PRO B O 1
ATOM 3580 N N . ARG B 1 112 ? 7.228 34.664 -20.123 1.00 53.34 110 ARG B N 1
ATOM 3581 C CA . ARG B 1 112 ? 6.635 35.453 -19.042 1.00 54.79 110 ARG B CA 1
ATOM 3582 C C . ARG B 1 112 ? 5.429 36.234 -19.561 1.00 55.99 110 ARG B C 1
ATOM 3583 O O . ARG B 1 112 ? 5.510 36.872 -20.622 1.00 56.24 110 ARG B O 1
ATOM 3585 N N . TYR B 1 113 ? 4.310 36.164 -18.835 1.00 57.27 111 TYR B N 1
ATOM 3586 C CA . TYR B 1 113 ? 3.093 36.901 -19.232 1.00 58.54 111 TYR B CA 1
ATOM 3587 C C . TYR B 1 113 ? 2.195 37.402 -18.102 1.00 59.03 111 TYR B C 1
ATOM 3588 O O . TYR B 1 113 ? 1.934 36.689 -17.124 1.00 59.50 111 TYR B O 1
ATOM 3597 N N . SER B 1 114 ? 1.716 38.633 -18.267 1.00 59.24 112 SER B N 1
ATOM 3598 C CA . SER B 1 114 ? 0.816 39.259 -17.300 1.00 59.60 112 SER B CA 1
ATOM 3599 C C . SER B 1 114 ? -0.638 38.815 -17.498 1.00 59.33 112 SER B C 1
ATOM 3600 O O . SER B 1 114 ? -1.369 38.604 -16.526 1.00 59.91 112 SER B O 1
ATOM 3603 N N . GLU B 1 115 ? -1.033 38.656 -18.759 1.00 58.67 113 GLU B N 1
ATOM 3604 C CA . GLU B 1 115 ? -2.441 38.541 -19.161 1.00 57.95 113 GLU B CA 1
ATOM 3605 C C . GLU B 1 115 ? -2.518 37.656 -20.394 1.00 56.86 113 GLU B C 1
ATOM 3606 O O . GLU B 1 115 ? -1.575 37.641 -21.191 1.00 56.81 113 GLU B O 1
ATOM 3612 N N . PHE B 1 116 ? -3.628 36.930 -20.571 1.00 55.35 114 PHE B N 1
ATOM 3613 C CA . PHE B 1 116 ? -3.768 36.072 -21.749 1.00 53.75 114 PHE B CA 1
ATOM 3614 C C . PHE B 1 116 ? -3.546 36.834 -23.050 1.00 53.10 114 PHE B C 1
ATOM 3615 O O . PHE B 1 116 ? -2.906 36.305 -23.956 1.00 53.06 114 PHE B O 1
ATOM 3629 N N . GLU B 1 117 ? -4.063 38.061 -23.144 1.00 51.74 115 GLU B N 1
ATOM 3630 C CA . GLU B 1 117 ? -3.838 38.883 -24.336 1.00 51.21 115 GLU B CA 1
ATOM 3631 C C . GLU B 1 117 ? -2.349 38.965 -24.686 1.00 49.57 115 GLU B C 1
ATOM 3632 O O . GLU B 1 117 ? -1.992 38.946 -25.859 1.00 49.27 115 GLU B O 1
ATOM 3638 N N . GLU B 1 118 ? -1.493 39.073 -23.669 1.00 47.79 116 GLU B N 1
ATOM 3639 C CA . GLU B 1 118 ? -0.051 39.168 -23.896 1.00 46.31 116 GLU B CA 1
ATOM 3640 C C . GLU B 1 118 ? 0.517 37.850 -24.405 1.00 44.60 116 GLU B C 1
ATOM 3641 O O . GLU B 1 118 ? 1.342 37.850 -25.320 1.00 44.60 116 GLU B O 1
ATOM 3647 N N . LEU B 1 119 ? 0.086 36.738 -23.806 1.00 42.86 117 LEU B N 1
ATOM 3648 C CA . LEU B 1 119 ? 0.511 35.418 -24.257 1.00 41.85 117 LEU B CA 1
ATOM 3649 C C . LEU B 1 119 ? -0.022 35.114 -25.659 1.00 41.07 117 LEU B C 1
ATOM 3650 O O . LEU B 1 119 ? 0.671 34.509 -26.489 1.00 39.96 117 LEU B O 1
ATOM 3655 N N . GLU B 1 120 ? -1.264 35.525 -25.911 1.00 39.92 118 GLU B N 1
ATOM 3656 C CA . GLU B 1 120 ? -1.843 35.401 -27.242 1.00 39.37 118 GLU B CA 1
ATOM 3657 C C . GLU B 1 120 ? -1.048 36.189 -28.273 1.00 38.89 118 GLU B C 1
ATOM 3658 O O . GLU B 1 120 ? -0.765 35.668 -29.355 1.00 38.57 118 GLU B O 1
ATOM 3664 N N . ARG B 1 121 ? -0.670 37.428 -27.933 1.00 38.95 119 ARG B N 1
ATOM 3665 C CA . ARG B 1 121 ? 0.194 38.229 -28.795 1.00 39.40 119 ARG B CA 1
ATOM 3666 C C . ARG B 1 121 ? 1.536 37.514 -29.044 1.00 38.48 119 ARG B C 1
ATOM 3667 O O . ARG B 1 121 ? 2.029 37.480 -30.177 1.00 37.82 119 ARG B O 1
ATOM 3675 N N . LYS B 1 122 ? 2.109 36.951 -27.980 1.00 37.99 120 LYS B N 1
ATOM 3676 C CA . LYS B 1 122 ? 3.384 36.232 -28.061 1.00 37.55 120 LYS B CA 1
ATOM 3677 C C . LYS B 1 122 ? 3.267 34.970 -28.935 1.00 36.70 120 LYS B C 1
ATOM 3678 O O . LYS B 1 122 ? 4.210 34.631 -29.661 1.00 36.14 120 LYS B O 1
ATOM 3684 N N . TYR B 1 123 ? 2.133 34.271 -28.855 1.00 36.14 121 TYR B N 1
ATOM 3685 C CA . TYR B 1 123 ? 1.873 33.122 -29.752 1.00 36.10 121 TYR B CA 1
ATOM 3686 C C . TYR B 1 123 ? 1.892 33.512 -31.245 1.00 35.92 121 TYR B C 1
ATOM 3687 O O . TYR B 1 123 ? 2.613 32.898 -32.034 1.00 35.61 121 TYR B O 1
ATOM 3696 N N . TRP B 1 124 ? 1.105 34.522 -31.626 1.00 35.27 122 TRP B N 1
ATOM 3697 C CA . TRP B 1 124 ? 0.984 34.915 -33.051 1.00 34.96 122 TRP B CA 1
ATOM 3698 C C . TRP B 1 124 ? 2.232 35.598 -33.626 1.00 35.41 122 TRP B C 1
ATOM 3699 O O . TRP B 1 124 ? 2.479 35.563 -34.838 1.00 35.97 122 TRP B O 1
ATOM 3710 N N . LYS B 1 125 ? 3.001 36.231 -32.744 1.00 34.87 123 LYS B N 1
ATOM 3711 C CA . LYS B 1 125 ? 4.301 36.807 -33.098 1.00 35.48 123 LYS B CA 1
ATOM 3712 C C . LYS B 1 125 ? 5.395 35.752 -33.266 1.00 33.91 123 LYS B C 1
ATOM 3713 O O . LYS B 1 125 ? 6.272 35.913 -34.107 1.00 33.63 123 LYS B O 1
ATOM 3719 N N . ASN B 1 126 ? 5.341 34.687 -32.474 1.00 33.60 124 ASN B N 1
ATOM 3720 C CA . ASN B 1 126 ? 6.441 33.703 -32.403 1.00 33.59 124 ASN B CA 1
ATOM 3721 C C . ASN B 1 126 ? 6.153 32.327 -32.990 1.00 33.45 124 ASN B C 1
ATOM 3722 O O . ASN B 1 126 ? 6.946 31.390 -32.867 1.00 32.50 124 ASN B O 1
ATOM 3727 N N . LEU B 1 127 ? 5.010 32.238 -33.666 1.00 33.55 125 LEU B N 1
ATOM 3728 C CA . LEU B 1 127 ? 4.483 31.015 -34.221 1.00 34.05 125 LEU B CA 1
ATOM 3729 C C . LEU B 1 127 ? 5.493 30.278 -35.106 1.00 33.01 125 LEU B C 1
ATOM 3730 O O . LEU B 1 127 ? 5.602 29.042 -35.065 1.00 33.03 125 LEU B O 1
ATOM 3735 N N . THR B 1 128 ? 6.202 31.038 -35.933 1.00 32.91 126 THR B N 1
ATOM 3736 C CA . THR B 1 128 ? 7.077 30.435 -36.941 1.00 32.31 126 THR B CA 1
ATOM 3737 C C . THR B 1 128 ? 8.492 30.136 -36.433 1.00 32.58 126 THR B C 1
ATOM 3738 O O . THR B 1 128 ? 9.305 29.606 -37.189 1.00 31.86 126 THR B O 1
ATOM 3742 N N . PHE B 1 129 ? 8.765 30.463 -35.163 1.00 33.52 127 PHE B N 1
ATOM 3743 C CA . PHE B 1 129 ? 10.110 30.319 -34.567 1.00 33.63 127 PHE B CA 1
ATOM 3744 C C . PHE B 1 129 ? 10.151 29.171 -33.566 1.00 34.43 127 PHE B C 1
ATOM 3745 O O . PHE B 1 129 ? 9.135 28.859 -32.931 1.00 34.81 127 PHE B O 1
ATOM 3753 N N . ASN B 1 130 ? 11.327 28.562 -33.405 1.00 35.15 128 ASN B N 1
ATOM 3754 C CA . ASN B 1 130 ? 11.554 27.544 -32.372 1.00 35.78 128 ASN B CA 1
ATOM 3755 C C . ASN B 1 130 ? 10.428 26.490 -32.345 1.00 35.85 128 ASN B C 1
ATOM 3756 O O . ASN B 1 130 ? 9.631 26.469 -31.407 1.00 36.71 128 ASN B O 1
ATOM 3764 N N . PRO B 1 131 ? 10.354 25.622 -33.377 1.00 35.75 129 PRO B N 1
ATOM 3765 C CA . PRO B 1 131 ? 9.206 24.718 -33.530 1.00 35.16 129 PRO B CA 1
ATOM 3766 C C . PRO B 1 131 ? 9.056 23.759 -32.356 1.00 34.72 129 PRO B C 1
ATOM 3767 O O . PRO B 1 131 ? 10.019 23.123 -31.971 1.00 33.86 129 PRO B O 1
ATOM 3771 N N . PRO B 1 132 ? 7.855 23.704 -31.748 1.00 34.26 130 PRO B N 1
ATOM 3772 C CA . PRO B 1 132 ? 7.696 22.834 -30.594 1.00 34.19 130 PRO B CA 1
ATOM 3773 C C . PRO B 1 132 ? 7.405 21.404 -31.011 1.00 35.21 130 PRO B C 1
ATOM 3774 O O . PRO B 1 132 ? 7.289 21.109 -32.206 1.00 34.43 130 PRO B O 1
ATOM 3778 N N . ILE B 1 133 ? 7.306 20.530 -30.006 1.00 35.56 131 ILE B N 1
ATOM 3779 C CA . ILE B 1 133 ? 6.967 19.127 -30.188 1.00 35.24 131 ILE B CA 1
ATOM 3780 C C . ILE B 1 133 ? 5.630 18.893 -29.498 1.00 35.09 131 ILE B C 1
ATOM 3781 O O . ILE B 1 133 ? 5.452 19.293 -28.352 1.00 34.34 131 ILE B O 1
ATOM 3786 N N . TYR B 1 134 ? 4.694 18.264 -30.211 1.00 35.59 132 TYR B N 1
ATOM 3787 C CA . TYR B 1 134 ? 3.351 17.980 -29.705 1.00 35.99 132 TYR B CA 1
ATOM 3788 C C . TYR B 1 134 ? 3.200 16.474 -29.594 1.00 36.43 132 TYR B C 1
ATOM 3789 O O . TYR B 1 134 ? 3.327 15.768 -30.596 1.00 36.07 132 TYR B O 1
ATOM 3798 N N . GLY B 1 135 ? 2.950 15.976 -28.386 1.00 36.46 133 GLY B N 1
ATOM 3799 C CA . GLY B 1 135 ? 2.714 14.544 -28.204 1.00 37.65 133 GLY B CA 1
ATOM 3800 C C . GLY B 1 135 ? 1.265 14.226 -28.531 1.00 38.94 133 GLY B C 1
ATOM 3801 O O . GLY B 1 135 ? 0.467 13.960 -27.630 1.00 38.70 133 GLY B O 1
ATOM 3802 N N . ALA B 1 136 ? 0.927 14.278 -29.821 1.00 39.02 134 ALA B N 1
ATOM 3803 C CA . ALA B 1 136 ? -0.473 14.249 -30.259 1.00 39.64 134 ALA B CA 1
ATOM 3804 C C . ALA B 1 136 ? -0.965 12.857 -30.626 1.00 39.74 134 ALA B C 1
ATOM 3805 O O . ALA B 1 136 ? -0.164 11.956 -30.908 1.00 39.25 134 ALA B O 1
ATOM 3807 N N . ASP B 1 137 ? -2.292 12.691 -30.622 1.00 40.36 135 ASP B N 1
ATOM 3808 C CA . ASP B 1 137 ? -2.937 11.498 -31.178 1.00 41.04 135 ASP B CA 1
ATOM 3809 C C . ASP B 1 137 ? -2.466 10.211 -30.504 1.00 40.52 135 ASP B C 1
ATOM 3810 O O . ASP B 1 137 ? -2.308 9.176 -31.180 1.00 40.91 135 ASP B O 1
ATOM 3815 N N . VAL B 1 138 ? -2.193 10.261 -29.197 1.00 39.43 136 VAL B N 1
ATOM 3816 C CA . VAL B 1 138 ? -1.785 9.051 -28.475 1.00 38.76 136 VAL B CA 1
ATOM 3817 C C . VAL B 1 138 ? -3.033 8.226 -28.166 1.00 38.93 136 VAL B C 1
ATOM 3818 O O . VAL B 1 138 ? -3.964 8.723 -27.553 1.00 38.90 136 VAL B O 1
ATOM 3822 N N . ASN B 1 139 ? -3.058 6.982 -28.623 1.00 38.77 137 ASN B N 1
ATOM 3823 C CA . ASN B 1 139 ? -4.141 6.048 -28.311 1.00 39.42 137 ASN B CA 1
ATOM 3824 C C . ASN B 1 139 ? -4.230 5.724 -26.830 1.00 39.32 137 ASN B C 1
ATOM 3825 O O . ASN B 1 139 ? -3.274 5.204 -26.259 1.00 39.24 137 ASN B O 1
ATOM 3830 N N . GLY B 1 140 ? -5.369 6.030 -26.207 1.00 39.15 138 GLY B N 1
ATOM 3831 C CA . GLY B 1 140 ? -5.537 5.729 -24.788 1.00 38.88 138 GLY B CA 1
ATOM 3832 C C . GLY B 1 140 ? -6.413 6.667 -23.990 1.00 38.49 138 GLY B C 1
ATOM 3833 O O . GLY B 1 140 ? -6.907 7.659 -24.505 1.00 38.50 138 GLY B O 1
ATOM 3834 N N . THR B 1 141 ? -6.585 6.331 -22.714 1.00 38.67 139 THR B N 1
ATOM 3835 C CA . THR B 1 141 ? -7.448 7.061 -21.784 1.00 38.38 139 THR B CA 1
ATOM 3836 C C . THR B 1 141 ? -6.716 7.198 -20.447 1.00 38.48 139 THR B C 1
ATOM 3837 O O . THR B 1 141 ? -5.959 6.295 -20.061 1.00 37.38 139 THR B O 1
ATOM 3841 N N . LEU B 1 142 ? -6.916 8.319 -19.752 1.00 38.27 140 LEU B N 1
ATOM 3842 C CA . LEU B 1 142 ? -6.419 8.446 -18.374 1.00 38.59 140 LEU B CA 1
ATOM 3843 C C . LEU B 1 142 ? -7.517 8.294 -17.322 1.00 38.61 140 LEU B C 1
ATOM 3844 O O . LEU B 1 142 ? -7.253 8.414 -16.123 1.00 38.99 140 LEU B O 1
ATOM 3849 N N . TYR B 1 143 ? -8.735 8.013 -17.771 1.00 38.50 141 TYR B N 1
ATOM 3850 C CA . TYR B 1 143 ? -9.848 7.754 -16.868 1.00 39.15 141 TYR B CA 1
ATOM 3851 C C . TYR B 1 143 ? -9.664 6.413 -16.170 1.00 39.72 141 TYR B C 1
ATOM 3852 O O . TYR B 1 143 ? -9.181 5.448 -16.776 1.00 40.02 141 TYR B O 1
ATOM 3861 N N . GLU B 1 144 ? -10.062 6.350 -14.904 1.00 40.57 142 GLU B N 1
ATOM 3862 C CA . GLU B 1 144 ? -10.109 5.088 -14.198 1.00 41.74 142 GLU B CA 1
ATOM 3863 C C . GLU B 1 144 ? -11.346 4.348 -14.707 1.00 42.02 142 GLU B C 1
ATOM 3864 O O . GLU B 1 144 ? -12.361 4.975 -15.038 1.00 41.37 142 GLU B O 1
ATOM 3870 N N . LYS B 1 145 ? -11.240 3.019 -14.766 1.00 42.52 143 LYS B N 1
ATOM 3871 C CA . LYS B 1 145 ? -12.284 2.125 -15.274 1.00 43.20 143 LYS B CA 1
ATOM 3872 C C . LYS B 1 145 ? -13.644 2.326 -14.623 1.00 43.13 143 LYS B C 1
ATOM 3873 O O . LYS B 1 145 ? -14.671 2.069 -15.241 1.00 43.28 143 LYS B O 1
ATOM 3879 N N . HIS B 1 146 ? -13.635 2.778 -13.372 1.00 43.41 144 HIS B N 1
ATOM 3880 C CA . HIS B 1 146 ? -14.842 2.853 -12.553 1.00 43.94 144 HIS B CA 1
ATOM 3881 C C . HIS B 1 146 ? -15.642 4.151 -12.749 1.00 43.25 144 HIS B C 1
ATOM 3882 O O . HIS B 1 146 ? -16.712 4.312 -12.162 1.00 43.29 144 HIS B O 1
ATOM 3889 N N . VAL B 1 147 ? -15.129 5.064 -13.572 1.00 42.65 145 VAL B N 1
ATOM 3890 C CA . VAL B 1 147 ? -15.755 6.378 -13.766 1.00 41.93 145 VAL B CA 1
ATOM 3891 C C . VAL B 1 147 ? -16.888 6.316 -14.798 1.00 41.77 145 VAL B C 1
ATOM 3892 O O . VAL B 1 147 ? -16.652 6.113 -15.991 1.00 41.37 145 VAL B O 1
ATOM 3896 N N . ASP B 1 148 ? -18.115 6.495 -14.321 1.00 41.21 146 ASP B N 1
ATOM 3897 C CA . ASP B 1 148 ? -19.293 6.347 -15.164 1.00 41.24 146 ASP B CA 1
ATOM 3898 C C . ASP B 1 148 ? -19.785 7.644 -15.814 1.00 41.03 146 ASP B C 1
ATOM 3899 O O . ASP B 1 148 ? -20.571 7.597 -16.756 1.00 41.17 146 ASP B O 1
ATOM 3904 N N . GLU B 1 149 ? -19.334 8.791 -15.310 1.00 40.75 147 GLU B N 1
ATOM 3905 C CA . GLU B 1 149 ? -19.818 10.084 -15.793 1.00 40.46 147 GLU B CA 1
ATOM 3906 C C . GLU B 1 149 ? -18.807 10.730 -16.731 1.00 39.94 147 GLU B C 1
ATOM 3907 O O . GLU B 1 149 ? -17.640 10.918 -16.369 1.00 39.63 147 GLU B O 1
ATOM 3913 N N . TRP B 1 150 ? -19.267 11.060 -17.936 1.00 39.38 148 TRP B N 1
ATOM 3914 C CA . TRP B 1 150 ? -18.469 11.778 -18.938 1.00 39.40 148 TRP B CA 1
ATOM 3915 C C . TRP B 1 150 ? -17.128 11.104 -19.215 1.00 39.45 148 TRP B C 1
ATOM 3916 O O . TRP B 1 150 ? -16.100 11.767 -19.399 1.00 38.81 148 TRP B O 1
ATOM 3927 N N . ASN B 1 151 ? -17.178 9.775 -19.256 1.00 40.17 149 ASN B N 1
ATOM 3928 C CA . ASN B 1 151 ? -16.032 8.948 -19.542 1.00 41.08 149 ASN B CA 1
ATOM 3929 C C . ASN B 1 151 ? -15.833 8.901 -21.044 1.00 41.86 149 ASN B C 1
ATOM 3930 O O . ASN B 1 151 ? -16.603 8.256 -21.771 1.00 42.52 149 ASN B O 1
ATOM 3935 N N . ILE B 1 152 ? -14.789 9.590 -21.486 1.00 41.61 150 ILE B N 1
ATOM 3936 C CA . ILE B 1 152 ? -14.475 9.783 -22.902 1.00 42.43 150 ILE B CA 1
ATOM 3937 C C . ILE B 1 152 ? -14.284 8.476 -23.679 1.00 42.90 150 ILE B C 1
ATOM 3938 O O . ILE B 1 152 ? -14.589 8.415 -24.878 1.00 43.17 150 ILE B O 1
ATOM 3943 N N . GLY B 1 153 ? -13.810 7.435 -22.992 1.00 43.42 151 GLY B N 1
ATOM 3944 C CA . GLY B 1 153 ? -13.649 6.110 -23.591 1.00 44.39 151 GLY B CA 1
ATOM 3945 C C . GLY B 1 153 ? -14.939 5.357 -23.867 1.00 45.11 151 GLY B C 1
ATOM 3946 O O . GLY B 1 153 ? -14.919 4.325 -24.543 1.00 45.50 151 GLY B O 1
ATOM 3947 N N . ARG B 1 154 ? -16.062 5.857 -23.347 1.00 45.67 152 ARG B N 1
ATOM 3948 C CA . ARG B 1 154 ? -17.346 5.138 -23.433 1.00 46.06 152 ARG B CA 1
ATOM 3949 C C . ARG B 1 154 ? -18.545 6.040 -23.112 1.00 46.23 152 ARG B C 1
ATOM 3950 O O . ARG B 1 154 ? -19.206 5.884 -22.081 1.00 46.46 152 ARG B O 1
ATOM 3958 N N . LEU B 1 155 ? -18.824 6.982 -24.005 1.00 46.15 153 LEU B N 1
ATOM 3959 C CA . LEU B 1 155 ? -19.864 7.981 -23.756 1.00 46.25 153 LEU B CA 1
ATOM 3960 C C . LEU B 1 155 ? -21.259 7.452 -24.056 1.00 46.38 153 LEU B C 1
ATOM 3961 O O . LEU B 1 155 ? -22.258 8.045 -23.621 1.00 46.69 153 LEU B O 1
ATOM 3966 N N . ARG B 1 156 ? -21.309 6.355 -24.814 1.00 46.52 154 ARG B N 1
ATOM 3967 C CA . ARG B 1 156 ? -22.550 5.643 -25.159 1.00 46.70 154 ARG B CA 1
ATOM 3968 C C . ARG B 1 156 ? -23.523 6.501 -25.994 1.00 46.02 154 ARG B C 1
ATOM 3969 O O . ARG B 1 156 ? -24.743 6.408 -25.837 1.00 46.50 154 ARG B O 1
ATOM 3977 N N . THR B 1 157 ? -22.979 7.335 -26.878 1.00 44.77 155 THR B N 1
ATOM 3978 C CA . THR B 1 157 ? -23.799 8.114 -27.810 1.00 43.13 155 THR B CA 1
ATOM 3979 C C . THR B 1 157 ? -24.214 7.211 -28.990 1.00 42.29 155 THR B C 1
ATOM 3980 O O . THR B 1 157 ? -23.765 6.069 -29.077 1.00 42.17 155 THR B O 1
ATOM 3984 N N . ILE B 1 158 ? -25.063 7.713 -29.888 1.00 41.37 156 ILE B N 1
ATOM 3985 C CA . ILE B 1 158 ? -25.408 6.980 -31.112 1.00 41.28 156 ILE B CA 1
ATOM 3986 C C . ILE B 1 158 ? -24.236 6.697 -32.075 1.00 41.13 156 ILE B C 1
ATOM 3987 O O . ILE B 1 158 ? -24.391 5.934 -33.010 1.00 41.06 156 ILE B O 1
ATOM 3992 N N . LEU B 1 159 ? -23.075 7.314 -31.859 1.00 41.34 157 LEU B N 1
ATOM 3993 C CA . LEU B 1 159 ? -21.893 7.012 -32.675 1.00 41.87 157 LEU B CA 1
ATOM 3994 C C . LEU B 1 159 ? -21.466 5.542 -32.544 1.00 41.93 157 LEU B C 1
ATOM 3995 O O . LEU B 1 159 ? -20.823 4.990 -33.437 1.00 41.59 157 LEU B O 1
ATOM 4000 N N . ASP B 1 160 ? -21.822 4.925 -31.421 1.00 43.08 158 ASP B N 1
ATOM 4001 C CA . ASP B 1 160 ? -21.573 3.497 -31.191 1.00 44.20 158 ASP B CA 1
ATOM 4002 C C . ASP B 1 160 ? -22.205 2.577 -32.241 1.00 44.88 158 ASP B C 1
ATOM 4003 O O . ASP B 1 160 ? -21.804 1.418 -32.358 1.00 44.85 158 ASP B O 1
ATOM 4008 N N . LEU B 1 161 ? -23.186 3.084 -32.995 1.00 45.67 159 LEU B N 1
ATOM 4009 C CA . LEU B 1 161 ? -23.805 2.320 -34.092 1.00 46.55 159 LEU B CA 1
ATOM 4010 C C . LEU B 1 161 ? -22.825 1.984 -35.215 1.00 47.62 159 LEU B C 1
ATOM 4011 O O . LEU B 1 161 ? -23.003 0.999 -35.922 1.00 47.44 159 LEU B O 1
ATOM 4016 N N . VAL B 1 162 ? -21.799 2.815 -35.377 1.00 49.30 160 VAL B N 1
ATOM 4017 C CA . VAL B 1 162 ? -20.703 2.533 -36.302 1.00 50.99 160 VAL B CA 1
ATOM 4018 C C . VAL B 1 162 ? -19.959 1.285 -35.822 1.00 52.34 160 VAL B C 1
ATOM 4019 O O . VAL B 1 162 ? -19.699 0.366 -36.603 1.00 52.52 160 VAL B O 1
ATOM 4023 N N . GLU B 1 163 ? -19.648 1.255 -34.526 1.00 54.05 161 GLU B N 1
ATOM 4024 C CA . GLU B 1 163 ? -19.015 0.101 -33.882 1.00 55.73 161 GLU B CA 1
ATOM 4025 C C . GLU B 1 163 ? -19.992 -1.075 -33.763 1.00 56.39 161 GLU B C 1
ATOM 4026 O O . GLU B 1 163 ? -19.735 -2.154 -34.295 1.00 56.56 161 GLU B O 1
ATOM 4032 N N . LYS B 1 164 ? -21.111 -0.845 -33.073 1.00 57.28 162 LYS B N 1
ATOM 4033 C CA . LYS B 1 164 ? -22.098 -1.884 -32.758 1.00 58.05 162 LYS B CA 1
ATOM 4034 C C . LYS B 1 164 ? -22.658 -2.625 -33.971 1.00 58.78 162 LYS B C 1
ATOM 4035 O O . LYS B 1 164 ? -22.771 -3.860 -33.954 1.00 58.69 162 LYS B O 1
ATOM 4036 N N . GLU B 1 165 ? -23.008 -1.879 -35.019 1.00 59.36 163 GLU B N 1
ATOM 4037 C CA . GLU B 1 165 ? -23.589 -2.486 -36.223 1.00 59.86 163 GLU B CA 1
ATOM 4038 C C . GLU B 1 165 ? -22.544 -2.965 -37.236 1.00 60.00 163 GLU B C 1
ATOM 4039 O O . GLU B 1 165 ? -22.661 -4.073 -37.765 1.00 60.20 163 GLU B O 1
ATOM 4045 N N . SER B 1 166 ? -21.539 -2.134 -37.516 1.00 60.23 164 SER B N 1
ATOM 4046 C CA . SER B 1 166 ? -20.579 -2.435 -38.590 1.00 60.49 164 SER B CA 1
ATOM 4047 C C . SER B 1 166 ? -19.219 -3.012 -38.149 1.00 60.41 164 SER B C 1
ATOM 4048 O O . SER B 1 166 ? -18.376 -3.338 -38.993 1.00 60.54 164 SER B O 1
ATOM 4051 N N . GLY B 1 167 ? -19.023 -3.155 -36.838 1.00 60.26 165 GLY B N 1
ATOM 4052 C CA . GLY B 1 167 ? -17.800 -3.750 -36.282 1.00 59.94 165 GLY B CA 1
ATOM 4053 C C . GLY B 1 167 ? -16.526 -3.009 -36.656 1.00 59.65 165 GLY B C 1
ATOM 4054 O O . GLY B 1 167 ? -15.474 -3.625 -36.839 1.00 59.90 165 GLY B O 1
ATOM 4055 N N . ILE B 1 168 ? -16.627 -1.683 -36.761 1.00 59.20 166 ILE B N 1
ATOM 4056 C CA . ILE B 1 168 ? -15.529 -0.835 -37.236 1.00 58.53 166 ILE B CA 1
ATOM 4057 C C . ILE B 1 168 ? -15.015 0.110 -36.146 1.00 57.72 166 ILE B C 1
ATOM 4058 O O . ILE B 1 168 ? -15.784 0.892 -35.566 1.00 57.97 166 ILE B O 1
ATOM 4063 N N . THR B 1 169 ? -13.714 0.021 -35.866 1.00 56.54 167 THR B N 1
ATOM 4064 C CA . THR B 1 169 ? -13.043 0.955 -34.949 1.00 55.22 167 THR B CA 1
ATOM 4065 C C . THR B 1 169 ? -12.256 2.012 -35.728 1.00 53.92 167 THR B C 1
ATOM 4066 O O . THR B 1 169 ? -11.434 1.679 -36.590 1.00 54.16 167 THR B O 1
ATOM 4070 N N . ILE B 1 170 ? -12.536 3.280 -35.439 1.00 52.08 168 ILE B N 1
ATOM 4071 C CA . ILE B 1 170 ? -11.792 4.398 -36.019 1.00 50.35 168 ILE B CA 1
ATOM 4072 C C . ILE B 1 170 ? -11.067 5.126 -34.893 1.00 49.25 168 ILE B C 1
ATOM 4073 O O . ILE B 1 170 ? -11.690 5.849 -34.101 1.00 48.72 168 ILE B O 1
ATOM 4078 N N . GLU B 1 171 ? -9.749 4.925 -34.829 1.00 48.09 169 GLU B N 1
ATOM 4079 C CA . GLU B 1 171 ? -8.930 5.465 -33.741 1.00 47.45 169 GLU B CA 1
ATOM 4080 C C . GLU B 1 171 ? -9.038 6.989 -33.662 1.00 46.11 169 GLU B C 1
ATOM 4081 O O . GLU B 1 171 ? -8.948 7.689 -34.683 1.00 45.59 169 GLU B O 1
ATOM 4087 N N . GLY B 1 172 ? -9.295 7.480 -32.449 1.00 45.28 170 GLY B N 1
ATOM 4088 C CA . GLY B 1 172 ? -9.490 8.910 -32.179 1.00 44.13 170 GLY B CA 1
ATOM 4089 C C . GLY B 1 172 ? -10.909 9.409 -32.413 1.00 43.73 170 GLY B C 1
ATOM 4090 O O . GLY B 1 172 ? -11.292 10.479 -31.922 1.00 43.23 170 GLY B O 1
ATOM 4091 N N . VAL B 1 173 ? -11.688 8.639 -33.170 1.00 43.32 171 VAL B N 1
ATOM 4092 C CA . VAL B 1 173 ? -13.064 9.010 -33.504 1.00 43.17 171 VAL B CA 1
ATOM 4093 C C . VAL B 1 173 ? -14.061 8.315 -32.583 1.00 43.41 171 VAL B C 1
ATOM 4094 O O . VAL B 1 173 ? -14.816 8.997 -31.885 1.00 43.66 171 VAL B O 1
ATOM 4098 N N . ASN B 1 174 ? -14.052 6.980 -32.568 1.00 43.41 172 ASN B N 1
ATOM 4099 C CA . ASN B 1 174 ? -14.841 6.218 -31.598 1.00 43.89 172 ASN B CA 1
ATOM 4100 C C . ASN B 1 174 ? -13.984 5.565 -30.506 1.00 43.53 172 ASN B C 1
ATOM 4101 O O . ASN B 1 174 ? -14.455 4.665 -29.794 1.00 43.93 172 ASN B O 1
ATOM 4106 N N . THR B 1 175 ? -12.721 5.994 -30.424 1.00 42.56 173 THR B N 1
ATOM 4107 C CA . THR B 1 175 ? -11.808 5.667 -29.316 1.00 41.65 173 THR B CA 1
ATOM 4108 C C . THR B 1 175 ? -11.118 6.965 -28.842 1.00 40.81 173 THR B C 1
ATOM 4109 O O . THR B 1 175 ? -11.105 7.972 -29.573 1.00 40.61 173 THR B O 1
ATOM 4113 N N . PRO B 1 176 ? -10.581 6.972 -27.607 1.00 40.12 174 PRO B N 1
ATOM 4114 C CA . PRO B 1 176 ? -9.966 8.207 -27.105 1.00 39.30 174 PRO B CA 1
ATOM 4115 C C . PRO B 1 176 ? -8.522 8.412 -27.558 1.00 38.66 174 PRO B C 1
ATOM 4116 O O . PRO B 1 176 ? -7.780 7.448 -27.751 1.00 38.62 174 PRO B O 1
ATOM 4120 N N . TYR B 1 177 ? -8.157 9.671 -27.737 1.00 38.25 175 TYR B N 1
ATOM 4121 C CA . TYR B 1 177 ? -6.792 10.091 -28.012 1.00 38.66 175 TYR B CA 1
ATOM 4122 C C . TYR B 1 177 ? -6.322 10.954 -26.853 1.00 38.02 175 TYR B C 1
ATOM 4123 O O . TYR B 1 177 ? -7.092 11.738 -26.311 1.00 37.66 175 TYR B O 1
ATOM 4132 N N . LEU B 1 178 ? -5.050 10.826 -26.502 1.00 37.81 176 LEU B N 1
ATOM 4133 C CA . LEU B 1 178 ? -4.420 11.747 -25.566 1.00 37.71 176 LEU B CA 1
ATOM 4134 C C . LEU B 1 178 ? -3.523 12.719 -26.331 1.00 37.72 176 LEU B C 1
ATOM 4135 O O . LEU B 1 178 ? -2.928 12.362 -27.359 1.00 37.22 176 LEU B O 1
ATOM 4140 N N . TYR B 1 179 ? -3.415 13.929 -25.802 1.00 37.64 177 TYR B N 1
ATOM 4141 C CA . TYR B 1 179 ? -2.615 14.993 -26.384 1.00 37.99 177 TYR B CA 1
ATOM 4142 C C . TYR B 1 179 ? -1.723 15.554 -25.301 1.00 37.57 177 TYR B C 1
ATOM 4143 O O . TYR B 1 179 ? -2.218 16.111 -24.324 1.00 37.13 177 TYR B O 1
ATOM 4152 N N . PHE B 1 180 ? -0.413 15.429 -25.479 1.00 36.52 178 PHE B N 1
ATOM 4153 C CA . PHE B 1 180 ? 0.524 16.028 -24.521 1.00 36.36 178 PHE B CA 1
ATOM 4154 C C . PHE B 1 180 ? 1.098 17.295 -25.142 1.00 36.26 178 PHE B C 1
ATOM 4155 O O . PHE B 1 180 ? 1.883 17.232 -26.082 1.00 37.17 178 PHE B O 1
ATOM 4163 N N . GLY B 1 181 ? 0.690 18.446 -24.616 1.00 36.14 179 GLY B N 1
ATOM 4164 C CA . GLY B 1 181 ? 1.072 19.737 -25.164 1.00 35.02 179 GLY B CA 1
ATOM 4165 C C . GLY B 1 181 ? 2.289 20.328 -24.497 1.00 35.83 179 GLY B C 1
ATOM 4166 O O . GLY B 1 181 ? 2.692 19.914 -23.380 1.00 35.41 179 GLY B O 1
ATOM 4167 N N . MET B 1 182 ? 2.903 21.273 -25.196 1.00 35.55 180 MET B N 1
ATOM 4168 C CA . MET B 1 182 ? 3.863 22.186 -24.579 1.00 35.96 180 MET B CA 1
ATOM 4169 C C . MET B 1 182 ? 3.554 23.572 -25.131 1.00 36.39 180 MET B C 1
ATOM 4170 O O . MET B 1 182 ? 2.710 23.701 -26.019 1.00 36.70 180 MET B O 1
ATOM 4175 N N . TRP B 1 183 ? 4.224 24.601 -24.621 1.00 35.79 181 TRP B N 1
ATOM 4176 C CA . TRP B 1 183 ? 4.003 25.961 -25.106 1.00 35.55 181 TRP B CA 1
ATOM 4177 C C . TRP B 1 183 ? 4.043 26.042 -26.626 1.00 35.76 181 TRP B C 1
ATOM 4178 O O . TRP B 1 183 ? 5.003 25.570 -27.266 1.00 34.37 181 TRP B O 1
ATOM 4189 N N . LYS B 1 184 ? 2.988 26.635 -27.199 1.00 36.35 182 LYS B N 1
ATOM 4190 C CA . LYS B 1 184 ? 2.985 27.030 -28.606 1.00 36.79 182 LYS B CA 1
ATOM 4191 C C . LYS B 1 184 ? 2.667 25.858 -29.552 1.00 36.32 182 LYS B C 1
ATOM 4192 O O . LYS B 1 184 ? 2.703 26.028 -30.769 1.00 37.05 182 LYS B O 1
ATOM 4198 N N . THR B 1 185 ? 2.371 24.667 -29.019 1.00 35.60 183 THR B N 1
ATOM 4199 C CA . THR B 1 185 ? 1.840 23.587 -29.851 1.00 35.45 183 THR B CA 1
ATOM 4200 C C . THR B 1 185 ? 0.419 23.998 -30.261 1.00 36.13 183 THR B C 1
ATOM 4201 O O . THR B 1 185 ? -0.311 24.593 -29.462 1.00 35.56 183 THR B O 1
ATOM 4205 N N . SER B 1 186 ? 0.063 23.717 -31.512 1.00 36.27 184 SER B N 1
ATOM 4206 C CA . SER B 1 186 ? -1.158 24.264 -32.146 1.00 36.70 184 SER B CA 1
ATOM 4207 C C . SER B 1 186 ? -2.055 23.203 -32.749 1.00 36.91 184 SER B C 1
ATOM 4208 O O . SER B 1 186 ? -1.589 22.161 -33.207 1.00 36.71 184 SER B O 1
ATOM 4211 N N . PHE B 1 187 ? -3.352 23.513 -32.798 1.00 36.88 185 PHE B N 1
ATOM 4212 C CA . PHE B 1 187 ? -4.241 22.767 -33.642 1.00 36.90 185 PHE B CA 1
ATOM 4213 C C . PHE B 1 187 ? -4.872 23.743 -34.656 1.00 36.11 185 PHE B C 1
ATOM 4214 O O . PHE B 1 187 ? -5.341 24.834 -34.315 1.00 35.66 185 PHE B O 1
ATOM 4222 N N . ALA B 1 188 ? -4.772 23.368 -35.927 1.00 35.08 186 ALA B N 1
ATOM 4223 C CA . ALA B 1 188 ? -5.133 24.225 -37.020 1.00 35.39 186 ALA B CA 1
ATOM 4224 C C . ALA B 1 188 ? -6.659 24.248 -37.152 1.00 34.75 186 ALA B C 1
ATOM 4225 O O . ALA B 1 188 ? -7.350 23.445 -36.504 1.00 34.92 186 ALA B O 1
ATOM 4227 N N . TRP B 1 189 ? -7.169 25.173 -37.964 1.00 34.84 187 TRP B N 1
ATOM 4228 C CA . TRP B 1 189 ? -8.621 25.331 -38.208 1.00 35.77 187 TRP B CA 1
ATOM 4229 C C . TRP B 1 189 ? -9.252 24.098 -38.844 1.00 35.56 187 TRP B C 1
ATOM 4230 O O . TRP B 1 189 ? -8.786 23.636 -39.879 1.00 35.92 187 TRP B O 1
ATOM 4241 N N . HIS B 1 190 ? -10.312 23.565 -38.230 1.00 35.57 188 HIS B N 1
ATOM 4242 C CA . HIS B 1 190 ? -10.966 22.366 -38.756 1.00 35.16 188 HIS B CA 1
ATOM 4243 C C . HIS B 1 190 ? -12.324 22.191 -38.118 1.00 35.48 188 HIS B C 1
ATOM 4244 O O . HIS B 1 190 ? -12.592 22.720 -37.028 1.00 34.53 188 HIS B O 1
ATOM 4251 N N . THR B 1 191 ? -13.153 21.397 -38.788 1.00 35.60 189 THR B N 1
ATOM 4252 C CA . THR B 1 191 ? -14.270 20.750 -38.117 1.00 35.85 189 THR B CA 1
ATOM 4253 C C . THR B 1 191 ? -13.878 19.280 -37.915 1.00 36.78 189 THR B C 1
ATOM 4254 O O . THR B 1 191 ? -12.901 18.793 -38.501 1.00 36.79 189 THR B O 1
ATOM 4258 N N . GLU B 1 192 ? -14.649 18.565 -37.098 1.00 36.90 190 GLU B N 1
ATOM 4259 C CA . GLU B 1 192 ? -14.430 17.145 -36.874 1.00 36.81 190 GLU B CA 1
ATOM 4260 C C . GLU B 1 192 ? -14.682 16.325 -38.135 1.00 37.21 190 GLU B C 1
ATOM 4261 O O . GLU B 1 192 ? -15.401 16.774 -39.049 1.00 36.46 190 GLU B O 1
ATOM 4267 N N . ASP B 1 193 ? -14.098 15.127 -38.185 1.00 36.89 191 ASP B N 1
ATOM 4268 C CA . ASP B 1 193 ? -14.409 14.180 -39.253 1.00 38.07 191 ASP B CA 1
ATOM 4269 C C . ASP B 1 193 ? -15.927 13.986 -39.304 1.00 37.51 191 ASP B C 1
ATOM 4270 O O . ASP B 1 193 ? -16.575 13.917 -38.254 1.00 37.13 191 ASP B O 1
ATOM 4275 N N . MET B 1 194 ? -16.481 13.926 -40.517 1.00 37.30 192 MET B N 1
ATOM 4276 C CA . MET B 1 194 ? -17.931 13.747 -40.737 1.00 36.32 192 MET B CA 1
ATOM 4277 C C . MET B 1 194 ? -18.758 14.841 -40.046 1.00 36.14 192 MET B C 1
ATOM 4278 O O . MET B 1 194 ? -19.961 14.665 -39.811 1.00 35.81 192 MET B O 1
ATOM 4283 N N . ASP B 1 195 ? -18.100 15.959 -39.724 1.00 35.57 193 ASP B N 1
ATOM 4284 C CA . ASP B 1 195 ? -18.664 17.072 -38.940 1.00 35.61 193 ASP B CA 1
ATOM 4285 C C . ASP B 1 195 ? -19.315 16.641 -37.626 1.00 35.29 193 ASP B C 1
ATOM 4286 O O . ASP B 1 195 ? -20.333 17.184 -37.198 1.00 34.58 193 ASP B O 1
ATOM 4291 N N . LEU B 1 196 ? -18.694 15.656 -36.994 1.00 35.50 194 LEU B N 1
ATOM 4292 C CA . LEU B 1 196 ? -19.121 15.166 -35.697 1.00 36.22 194 LEU B CA 1
ATOM 4293 C C . LEU B 1 196 ? -18.964 16.210 -34.574 1.00 36.66 194 LEU B C 1
ATOM 4294 O O . LEU B 1 196 ? -18.415 17.297 -34.781 1.00 36.75 194 LEU B O 1
ATOM 4299 N N . TYR B 1 197 ? -19.502 15.890 -33.399 1.00 37.30 195 TYR B N 1
ATOM 4300 C CA . TYR B 1 197 ? -19.169 16.612 -32.189 1.00 36.52 195 TYR B CA 1
ATOM 4301 C C . TYR B 1 197 ? -17.849 16.080 -31.721 1.00 36.83 195 TYR B C 1
ATOM 4302 O O . TYR B 1 197 ? -17.481 14.959 -32.059 1.00 36.71 195 TYR B O 1
ATOM 4311 N N . SER B 1 198 ? -17.154 16.859 -30.891 1.00 37.56 196 SER B N 1
ATOM 4312 C CA . SER B 1 198 ? -16.071 16.283 -30.129 1.00 37.85 196 SER B CA 1
ATOM 4313 C C . SER B 1 198 ? -16.162 16.738 -28.690 1.00 37.83 196 SER B C 1
ATOM 4314 O O . SER B 1 198 ? -16.849 17.706 -28.361 1.00 37.18 196 SER B O 1
ATOM 4317 N N . ILE B 1 199 ? -15.470 16.006 -27.827 1.00 38.05 197 ILE B N 1
ATOM 4318 C CA . ILE B 1 199 ? -15.388 16.355 -26.424 1.00 38.02 197 ILE B CA 1
ATOM 4319 C C . ILE B 1 199 ? -13.895 16.371 -26.103 1.00 38.87 197 ILE B C 1
ATOM 4320 O O . ILE B 1 199 ? -13.139 15.539 -26.618 1.00 39.26 197 ILE B O 1
ATOM 4325 N N . ASN B 1 200 ? -13.466 17.340 -25.306 1.00 38.60 198 ASN B N 1
ATOM 4326 C CA . ASN B 1 200 ? -12.056 17.488 -24.973 1.00 39.20 198 ASN B CA 1
ATOM 4327 C C . ASN B 1 200 ? -11.949 17.803 -23.494 1.00 38.50 198 ASN B C 1
ATOM 4328 O O . ASN B 1 200 ? -12.478 18.818 -23.037 1.00 39.36 198 ASN B O 1
ATOM 4333 N N . TYR B 1 201 ? -11.267 16.939 -22.750 1.00 37.25 199 TYR B N 1
ATOM 4334 C CA . TYR B 1 201 ? -11.048 17.163 -21.335 1.00 36.37 199 TYR B CA 1
ATOM 4335 C C . TYR B 1 201 ? -9.569 17.436 -21.060 1.00 36.45 199 TYR B C 1
ATOM 4336 O O . TYR B 1 201 ? -8.712 16.642 -21.469 1.00 36.10 199 TYR B O 1
ATOM 4345 N N . LEU B 1 202 ? -9.283 18.527 -20.341 1.00 35.66 200 LEU B N 1
ATOM 4346 C CA . LEU B 1 202 ? -7.920 18.861 -19.933 1.00 35.35 200 LEU B CA 1
ATOM 4347 C C . LEU B 1 202 ? -7.639 18.246 -18.563 1.00 35.12 200 LEU B C 1
ATOM 4348 O O . LEU B 1 202 ? -8.085 18.756 -17.540 1.00 34.26 200 LEU B O 1
ATOM 4353 N N . HIS B 1 203 ? -6.909 17.130 -18.569 1.00 35.33 201 HIS B N 1
ATOM 4354 C CA . HIS B 1 203 ? -6.602 16.369 -17.357 1.00 35.69 201 HIS B CA 1
ATOM 4355 C C . HIS B 1 203 ? -5.758 17.129 -16.348 1.00 35.67 201 HIS B C 1
ATOM 4356 O O . HIS B 1 203 ? -6.045 17.096 -15.159 1.00 35.42 201 HIS B O 1
ATOM 4363 N N . PHE B 1 204 ? -4.707 17.788 -16.826 1.00 35.84 202 PHE B N 1
ATOM 4364 C CA . PHE B 1 204 ? -3.787 18.520 -15.944 1.00 36.01 202 PHE B CA 1
ATOM 4365 C C . PHE B 1 204 ? -2.932 19.491 -16.724 1.00 36.10 202 PHE B C 1
ATOM 4366 O O . PHE B 1 204 ? -2.865 19.399 -17.947 1.00 36.00 202 PHE B O 1
ATOM 4374 N N . GLY B 1 205 ? -2.264 20.397 -16.007 1.00 35.71 203 GLY B N 1
ATOM 4375 C CA . GLY B 1 205 ? -1.224 21.248 -16.583 1.00 35.69 203 GLY B CA 1
ATOM 4376 C C . GLY B 1 205 ? -1.671 22.642 -16.979 1.00 35.44 203 GLY B C 1
ATOM 4377 O O . GLY B 1 205 ? -2.651 23.158 -16.448 1.00 35.29 203 GLY B O 1
ATOM 4378 N N . GLU B 1 206 ? -0.934 23.255 -17.901 1.00 34.99 204 GLU B N 1
ATOM 4379 C CA . GLU B 1 206 ? -1.186 24.625 -18.323 1.00 35.06 204 GLU B CA 1
ATOM 4380 C C . GLU B 1 206 ? -2.384 24.695 -19.309 1.00 34.60 204 GLU B C 1
ATOM 4381 O O . GLU B 1 206 ? -2.767 23.687 -19.890 1.00 33.91 204 GLU B O 1
ATOM 4387 N N . PRO B 1 207 ? -3.008 25.878 -19.438 1.00 34.52 205 PRO B N 1
ATOM 4388 C CA . PRO B 1 207 ? -4.258 25.964 -20.201 1.00 35.06 205 PRO B CA 1
ATOM 4389 C C . PRO B 1 207 ? -4.136 25.654 -21.704 1.00 35.88 205 PRO B C 1
ATOM 4390 O O . PRO B 1 207 ? -3.027 25.515 -22.253 1.00 34.77 205 PRO B O 1
ATOM 4394 N N . LYS B 1 208 ? -5.292 25.498 -22.337 1.00 36.64 206 LYS B N 1
ATOM 4395 C CA . LYS B 1 208 ? -5.381 25.372 -23.784 1.00 38.24 206 LYS B CA 1
ATOM 4396 C C . LYS B 1 208 ? -6.360 26.449 -24.268 1.00 38.26 206 LYS B C 1
ATOM 4397 O O . LYS B 1 208 ? -7.481 26.536 -23.758 1.00 38.18 206 LYS B O 1
ATOM 4403 N N . SER B 1 209 ? -5.937 27.290 -25.212 1.00 38.37 207 SER B N 1
ATOM 4404 C CA . SER B 1 209 ? -6.806 28.366 -25.721 1.00 38.15 207 SER B CA 1
ATOM 4405 C C . SER B 1 209 ? -7.409 28.000 -27.070 1.00 38.19 207 SER B C 1
ATOM 4406 O O . SER B 1 209 ? -6.754 27.346 -27.887 1.00 38.01 207 SER B O 1
ATOM 4409 N N . TRP B 1 210 ? -8.671 28.389 -27.266 1.00 37.22 208 TRP B N 1
ATOM 4410 C CA . TRP B 1 210 ? -9.466 27.943 -28.408 1.00 37.32 208 TRP B CA 1
ATOM 4411 C C . TRP B 1 210 ? -10.046 29.166 -29.113 1.00 37.40 208 TRP B C 1
ATOM 4412 O O . TRP B 1 210 ? -10.357 30.158 -28.461 1.00 37.16 208 TRP B O 1
ATOM 4423 N N . TYR B 1 211 ? -10.148 29.079 -30.439 1.00 36.73 209 TYR B N 1
ATOM 4424 C CA . TYR B 1 211 ? -10.914 29.999 -31.264 1.00 37.16 209 TYR B CA 1
ATOM 4425 C C . TYR B 1 211 ? -12.026 29.198 -31.931 1.00 37.54 209 TYR B C 1
ATOM 4426 O O . TYR B 1 211 ? -11.838 28.031 -32.241 1.00 37.59 209 TYR B O 1
ATOM 4435 N N . SER B 1 212 ? -13.179 29.823 -32.133 1.00 37.74 210 SER B N 1
ATOM 4436 C CA . SER B 1 212 ? -14.301 29.118 -32.735 1.00 38.83 210 SER B CA 1
ATOM 4437 C C . SER B 1 212 ? -15.073 30.043 -33.689 1.00 38.48 210 SER B C 1
ATOM 4438 O O . SER B 1 212 ? -15.184 31.240 -33.433 1.00 38.16 210 SER B O 1
ATOM 4441 N N . VAL B 1 213 ? -15.549 29.487 -34.804 1.00 38.01 211 VAL B N 1
ATOM 4442 C CA . VAL B 1 213 ? -16.413 30.213 -35.727 1.00 37.07 211 VAL B CA 1
ATOM 4443 C C . VAL B 1 213 ? -17.813 29.580 -35.682 1.00 36.75 211 VAL B C 1
ATOM 4444 O O . VAL B 1 213 ? -17.948 28.376 -35.775 1.00 37.38 211 VAL B O 1
ATOM 4448 N N . PRO B 1 214 ? -18.858 30.390 -35.487 1.00 36.98 212 PRO B N 1
ATOM 4449 C CA . PRO B 1 214 ? -20.195 29.774 -35.477 1.00 37.51 212 PRO B CA 1
ATOM 4450 C C . PRO B 1 214 ? -20.453 28.918 -36.719 1.00 37.10 212 PRO B C 1
ATOM 4451 O O . PRO B 1 214 ? -20.105 29.354 -37.818 1.00 36.38 212 PRO B O 1
ATOM 4455 N N . PRO B 1 215 ? -21.043 27.711 -36.551 1.00 37.70 213 PRO B N 1
ATOM 4456 C CA . PRO B 1 215 ? -21.505 26.933 -37.708 1.00 38.69 213 PRO B CA 1
ATOM 4457 C C . PRO B 1 215 ? -22.250 27.757 -38.774 1.00 39.83 213 PRO B C 1
ATOM 4458 O O . PRO B 1 215 ? -22.015 27.519 -39.955 1.00 40.20 213 PRO B O 1
ATOM 4462 N N . GLU B 1 216 ? -23.068 28.749 -38.376 1.00 40.90 214 GLU B N 1
ATOM 4463 C CA . GLU B 1 216 ? -23.799 29.609 -39.338 1.00 41.69 214 GLU B CA 1
ATOM 4464 C C . GLU B 1 216 ? -22.858 30.413 -40.207 1.00 41.42 214 GLU B C 1
ATOM 4465 O O . GLU B 1 216 ? -23.275 30.941 -41.237 1.00 39.93 214 GLU B O 1
ATOM 4471 N N . HIS B 1 217 ? -21.616 30.582 -39.745 1.00 40.68 215 HIS B N 1
ATOM 4472 C CA . HIS B 1 217 ? -20.623 31.359 -40.484 1.00 40.90 215 HIS B CA 1
ATOM 4473 C C . HIS B 1 217 ? -19.462 30.517 -41.005 1.00 40.22 215 HIS B C 1
ATOM 4474 O O . HIS B 1 217 ? -18.552 31.058 -41.614 1.00 39.51 215 HIS B O 1
ATOM 4481 N N . GLY B 1 218 ? -19.500 29.205 -40.769 1.00 40.16 216 GLY B N 1
ATOM 4482 C CA . GLY B 1 218 ? -18.441 28.301 -41.226 1.00 40.04 216 GLY B CA 1
ATOM 4483 C C . GLY B 1 218 ? -18.137 28.449 -42.708 1.00 40.52 216 GLY B C 1
ATOM 4484 O O . GLY B 1 218 ? -16.982 28.449 -43.114 1.00 39.37 216 GLY B O 1
ATOM 4485 N N . LYS B 1 219 ? -19.183 28.607 -43.519 1.00 40.70 217 LYS B N 1
ATOM 4486 C CA . LYS B 1 219 ? -19.033 28.667 -44.980 1.00 41.92 217 LYS B CA 1
ATOM 4487 C C . LYS B 1 219 ? -18.235 29.899 -45.416 1.00 42.17 217 LYS B C 1
ATOM 4488 O O . LYS B 1 219 ? -17.546 29.884 -46.434 1.00 41.68 217 LYS B O 1
ATOM 4494 N N . ARG B 1 220 ? -18.335 30.960 -44.621 1.00 42.31 218 ARG B N 1
ATOM 4495 C CA . ARG B 1 220 ? -17.634 32.202 -44.870 1.00 43.22 218 ARG B CA 1
ATOM 4496 C C . ARG B 1 220 ? -16.120 32.066 -44.597 1.00 41.97 218 ARG B C 1
ATOM 4497 O O . ARG B 1 220 ? -15.294 32.610 -45.327 1.00 41.52 218 ARG B O 1
ATOM 4505 N N . LEU B 1 221 ? -15.774 31.329 -43.548 1.00 40.55 219 LEU B N 1
ATOM 4506 C CA . LEU B 1 221 ? -14.388 30.955 -43.273 1.00 39.84 219 LEU B CA 1
ATOM 4507 C C . LEU B 1 221 ? -13.789 30.158 -44.426 1.00 39.09 219 LEU B C 1
ATOM 4508 O O . LEU B 1 221 ? -12.661 30.411 -44.831 1.00 37.94 219 LEU B O 1
ATOM 4513 N N . GLU B 1 222 ? -14.540 29.164 -44.901 1.00 39.44 220 GLU B N 1
ATOM 4514 C CA . GLU B 1 222 ? -14.174 28.362 -46.087 1.00 40.14 220 GLU B CA 1
ATOM 4515 C C . GLU B 1 222 ? -13.905 29.216 -47.332 1.00 40.26 220 GLU B C 1
ATOM 4516 O O . GLU B 1 222 ? -12.889 29.038 -48.003 1.00 38.75 220 GLU B O 1
ATOM 4522 N N . ARG B 1 223 ? -14.815 30.139 -47.636 1.00 41.01 221 ARG B N 1
ATOM 4523 C CA . ARG B 1 223 ? -14.609 31.051 -48.762 1.00 42.16 221 ARG B CA 1
ATOM 4524 C C . ARG B 1 223 ? -13.278 31.797 -48.607 1.00 41.93 221 ARG B C 1
ATOM 4525 O O . ARG B 1 223 ? -12.500 31.880 -49.556 1.00 41.13 221 ARG B O 1
ATOM 4533 N N . LEU B 1 224 ? -13.018 32.298 -47.401 1.00 42.07 222 LEU B N 1
ATOM 4534 C CA . LEU B 1 224 ? -11.792 33.041 -47.111 1.00 42.51 222 LEU B CA 1
ATOM 4535 C C . LEU B 1 224 ? -10.529 32.193 -47.333 1.00 42.53 222 LEU B C 1
ATOM 4536 O O . LEU B 1 224 ? -9.583 32.638 -47.997 1.00 42.00 222 LEU B O 1
ATOM 4541 N N . ALA B 1 225 ? -10.513 30.991 -46.747 1.00 42.75 223 ALA B N 1
ATOM 4542 C CA . ALA B 1 225 ? -9.378 30.074 -46.857 1.00 43.42 223 ALA B CA 1
ATOM 4543 C C . ALA B 1 225 ? -9.132 29.667 -48.304 1.00 44.06 223 ALA B C 1
ATOM 4544 O O . ALA B 1 225 ? -7.992 29.657 -48.768 1.00 43.16 223 ALA B O 1
ATOM 4546 N N . LYS B 1 226 ? -10.213 29.350 -49.016 1.00 44.85 224 LYS B N 1
ATOM 4547 C CA . LYS B 1 226 ? -10.138 29.027 -50.427 1.00 46.33 224 LYS B CA 1
ATOM 4548 C C . LYS B 1 226 ? -9.489 30.155 -51.229 1.00 46.47 224 LYS B C 1
ATOM 4549 O O . LYS B 1 226 ? -8.701 29.897 -52.127 1.00 46.40 224 LYS B O 1
ATOM 4555 N N . GLY B 1 227 ? -9.821 31.397 -50.888 1.00 47.21 225 GLY B N 1
ATOM 4556 C CA . GLY B 1 227 ? -9.278 32.573 -51.570 1.00 48.01 225 GLY B CA 1
ATOM 4557 C C . GLY B 1 227 ? -7.790 32.757 -51.343 1.00 48.98 225 GLY B C 1
ATOM 4558 O O . GLY B 1 227 ? -7.081 33.242 -52.226 1.00 48.53 225 GLY B O 1
ATOM 4559 N N . PHE B 1 228 ? -7.319 32.364 -50.159 1.00 49.99 226 PHE B N 1
ATOM 4560 C CA . PHE B 1 228 ? -5.898 32.462 -49.815 1.00 51.45 226 PHE B CA 1
ATOM 4561 C C . PHE B 1 228 ? -5.050 31.296 -50.306 1.00 52.24 226 PHE B C 1
ATOM 4562 O O . PHE B 1 228 ? -3.886 31.482 -50.662 1.00 52.73 226 PHE B O 1
ATOM 4570 N N . PHE B 1 229 ? -5.636 30.104 -50.346 1.00 52.61 227 PHE B N 1
ATOM 4571 C CA . PHE B 1 229 ? -4.948 28.928 -50.870 1.00 53.04 227 PHE B CA 1
ATOM 4572 C C . PHE B 1 229 ? -5.697 28.359 -52.074 1.00 53.70 227 PHE B C 1
ATOM 4573 O O . PHE B 1 229 ? -6.310 27.298 -51.966 1.00 54.04 227 PHE B O 1
ATOM 4581 N N . PRO B 1 230 ? -5.630 29.045 -53.237 1.00 54.40 228 PRO B N 1
ATOM 4582 C CA . PRO B 1 230 ? -6.426 28.604 -54.391 1.00 54.86 228 PRO B CA 1
ATOM 4583 C C . PRO B 1 230 ? -5.910 27.289 -54.970 1.00 55.43 228 PRO B C 1
ATOM 4584 O O . PRO B 1 230 ? -6.698 26.504 -55.503 1.00 55.65 228 PRO B O 1
ATOM 4588 N N . GLY B 1 231 ? -4.601 27.056 -54.849 1.00 56.00 229 GLY B N 1
ATOM 4589 C CA . GLY B 1 231 ? -3.975 25.801 -55.276 1.00 56.56 229 GLY B CA 1
ATOM 4590 C C . GLY B 1 231 ? -4.443 24.621 -54.441 1.00 56.88 229 GLY B C 1
ATOM 4591 O O . GLY B 1 231 ? -4.745 23.555 -54.984 1.00 56.93 229 GLY B O 1
ATOM 4592 N N . SER B 1 232 ? -4.505 24.823 -53.123 1.00 57.15 230 SER B N 1
ATOM 4593 C CA . SER B 1 232 ? -5.042 23.836 -52.179 1.00 57.44 230 SER B CA 1
ATOM 4594 C C . SER B 1 232 ? -6.525 23.525 -52.414 1.00 57.58 230 SER B C 1
ATOM 4595 O O . SER B 1 232 ? -6.957 22.372 -52.293 1.00 57.53 230 SER B O 1
ATOM 4598 N N . ALA B 1 233 ? -7.294 24.558 -52.748 1.00 57.64 231 ALA B N 1
ATOM 4599 C CA . ALA B 1 233 ? -8.732 24.422 -52.970 1.00 57.61 231 ALA B CA 1
ATOM 4600 C C . ALA B 1 233 ? -9.052 23.653 -54.249 1.00 57.62 231 ALA B C 1
ATOM 4601 O O . ALA B 1 233 ? -10.109 23.023 -54.352 1.00 57.80 231 ALA B O 1
ATOM 4603 N N . GLN B 1 234 ? -8.151 23.719 -55.228 1.00 57.58 232 GLN B N 1
ATOM 4604 C CA . GLN B 1 234 ? -8.367 23.015 -56.494 1.00 57.44 232 GLN B CA 1
ATOM 4605 C C . GLN B 1 234 ? -8.101 21.508 -56.371 1.00 56.96 232 GLN B C 1
ATOM 4606 O O . GLN B 1 234 ? -8.754 20.699 -57.043 1.00 56.99 232 GLN B O 1
ATOM 4612 N N . SER B 1 235 ? -7.151 21.138 -55.510 1.00 56.18 233 SER B N 1
ATOM 4613 C CA . SER B 1 235 ? -6.724 19.741 -55.404 1.00 55.52 233 SER B CA 1
ATOM 4614 C C . SER B 1 235 ? -7.399 18.981 -54.253 1.00 54.66 233 SER B C 1
ATOM 4615 O O . SER B 1 235 ? -7.187 17.769 -54.089 1.00 54.57 233 SER B O 1
ATOM 4618 N N . CYS B 1 236 ? -8.213 19.693 -53.472 1.00 53.13 234 CYS B N 1
ATOM 4619 C CA . CYS B 1 236 ? -9.059 19.065 -52.455 1.00 52.51 234 CYS B CA 1
ATOM 4620 C C . CYS B 1 236 ? -10.339 19.860 -52.186 1.00 52.00 234 CYS B C 1
ATOM 4621 O O . CYS B 1 236 ? -10.287 21.057 -51.883 1.00 51.83 234 CYS B O 1
ATOM 4624 N N . GLU B 1 237 ? -11.473 19.169 -52.285 1.00 51.24 235 GLU B N 1
ATOM 4625 C CA . GLU B 1 237 ? -12.803 19.710 -51.962 1.00 50.74 235 GLU B CA 1
ATOM 4626 C C . GLU B 1 237 ? -12.925 20.262 -50.532 1.00 49.19 235 GLU B C 1
ATOM 4627 O O . GLU B 1 237 ? -13.788 21.113 -50.253 1.00 49.71 235 GLU B O 1
ATOM 4633 N N . ALA B 1 238 ? -12.099 19.749 -49.625 1.00 46.75 236 ALA B N 1
ATOM 4634 C CA . ALA B 1 238 ? -12.163 20.128 -48.223 1.00 45.04 236 ALA B CA 1
ATOM 4635 C C . ALA B 1 238 ? -10.749 20.184 -47.606 1.00 43.63 236 ALA B C 1
ATOM 4636 O O . ALA B 1 238 ? -10.431 19.425 -46.683 1.00 42.66 236 ALA B O 1
ATOM 4638 N N . PHE B 1 239 ? -9.918 21.087 -48.126 1.00 42.41 237 PHE B N 1
ATOM 4639 C CA . PHE B 1 239 ? -8.498 21.151 -47.725 1.00 41.76 237 PHE B CA 1
ATOM 4640 C C . PHE B 1 239 ? -8.278 21.497 -46.250 1.00 41.49 237 PHE B C 1
ATOM 4641 O O . PHE B 1 239 ? -7.260 21.074 -45.663 1.00 41.13 237 PHE B O 1
ATOM 4649 N N . LEU B 1 240 ? -9.226 22.210 -45.626 1.00 40.27 238 LEU B N 1
ATOM 4650 C CA . LEU B 1 240 ? -9.092 22.485 -44.183 1.00 40.32 238 LEU B CA 1
ATOM 4651 C C . LEU B 1 240 ? -9.064 21.211 -43.356 1.00 40.49 238 LEU B C 1
ATOM 4652 O O . LEU B 1 240 ? -8.538 21.202 -42.238 1.00 40.40 238 LEU B O 1
ATOM 4657 N N . ARG B 1 241 ? -9.595 20.122 -43.916 1.00 40.03 239 ARG B N 1
ATOM 4658 C CA . ARG B 1 241 ? -9.522 18.816 -43.236 1.00 40.30 239 ARG B CA 1
ATOM 4659 C C . ARG B 1 241 ? -8.086 18.268 -43.086 1.00 40.56 239 ARG B C 1
ATOM 4660 O O . ARG B 1 241 ? -7.832 17.386 -42.245 1.00 40.24 239 ARG B O 1
ATOM 4668 N N . HIS B 1 242 ? -7.152 18.806 -43.873 1.00 40.64 240 HIS B N 1
ATOM 4669 C CA . HIS B 1 242 ? -5.729 18.436 -43.738 1.00 41.13 240 HIS B CA 1
ATOM 4670 C C . HIS B 1 242 ? -5.120 18.940 -42.444 1.00 41.57 240 HIS B C 1
ATOM 4671 O O . HIS B 1 242 ? -4.014 18.525 -42.060 1.00 41.64 240 HIS B O 1
ATOM 4678 N N . LYS B 1 243 ? -5.848 19.838 -41.779 1.00 41.27 241 LYS B N 1
ATOM 4679 C CA . LYS B 1 243 ? -5.462 20.391 -40.486 1.00 41.48 241 LYS B CA 1
ATOM 4680 C C . LYS B 1 243 ? -4.077 21.016 -40.521 1.00 41.03 241 LYS B C 1
ATOM 4681 O O . LYS B 1 243 ? -3.269 20.807 -39.620 1.00 41.25 241 LYS B O 1
ATOM 4687 N N . MET B 1 244 ? -3.835 21.819 -41.552 1.00 40.54 242 MET B N 1
ATOM 4688 C CA . MET B 1 244 ? -2.553 22.489 -41.721 1.00 40.64 242 MET B CA 1
ATOM 4689 C C . MET B 1 244 ? -2.654 24.004 -41.751 1.00 39.61 242 MET B C 1
ATOM 4690 O O . MET B 1 244 ? -1.638 24.682 -41.848 1.00 39.26 242 MET B O 1
ATOM 4695 N N . THR B 1 245 ? -3.867 24.538 -41.664 1.00 38.05 243 THR B N 1
ATOM 4696 C CA . THR B 1 245 ? -4.068 25.963 -41.933 1.00 37.12 243 THR B CA 1
ATOM 4697 C C . THR B 1 245 ? -4.289 26.752 -40.637 1.00 36.73 243 THR B C 1
ATOM 4698 O O . THR B 1 245 ? -5.220 26.467 -39.872 1.00 36.97 243 THR B O 1
ATOM 4702 N N . LEU B 1 246 ? -3.440 27.748 -40.401 1.00 35.69 244 LEU B N 1
ATOM 4703 C CA . LEU B 1 246 ? -3.546 28.595 -39.207 1.00 36.30 244 LEU B CA 1
ATOM 4704 C C . LEU B 1 246 ? -3.916 30.003 -39.613 1.00 35.68 244 LEU B C 1
ATOM 4705 O O . LEU B 1 246 ? -3.351 30.542 -40.544 1.00 35.38 244 LEU B O 1
ATOM 4710 N N . ILE B 1 247 ? -4.872 30.599 -38.915 1.00 35.65 245 ILE B N 1
ATOM 4711 C CA . ILE B 1 247 ? -5.346 31.928 -39.272 1.00 36.95 245 ILE B CA 1
ATOM 4712 C C . ILE B 1 247 ? -5.518 32.717 -37.991 1.00 37.22 245 ILE B C 1
ATOM 4713 O O . ILE B 1 247 ? -6.228 32.273 -37.084 1.00 38.27 245 ILE B O 1
ATOM 4718 N N . SER B 1 248 ? -4.852 33.867 -37.922 1.00 37.82 246 SER B N 1
ATOM 4719 C CA . SER B 1 248 ? -4.853 34.706 -36.726 1.00 38.28 246 SER B CA 1
ATOM 4720 C C . SER B 1 248 ? -6.203 35.398 -36.561 1.00 38.45 246 SER B C 1
ATOM 4721 O O . SER B 1 248 ? -6.885 35.640 -37.561 1.00 37.62 246 SER B O 1
ATOM 4724 N N . PRO B 1 249 ? -6.578 35.714 -35.299 1.00 38.91 247 PRO B N 1
ATOM 4725 C CA . PRO B 1 249 ? -7.779 36.488 -34.983 1.00 38.92 247 PRO B CA 1
ATOM 4726 C C . PRO B 1 249 ? -7.778 37.862 -35.635 1.00 39.08 247 PRO B C 1
ATOM 4727 O O . PRO B 1 249 ? -8.843 38.370 -35.960 1.00 37.92 247 PRO B O 1
ATOM 4731 N N . LEU B 1 250 ? -6.601 38.465 -35.809 1.00 39.10 248 LEU B N 1
ATOM 4732 C CA . LEU B 1 250 ? -6.507 39.742 -36.503 1.00 40.43 248 LEU B CA 1
ATOM 4733 C C . LEU B 1 250 ? -6.949 39.618 -37.964 1.00 40.48 248 LEU B C 1
ATOM 4734 O O . LEU B 1 250 ? -7.626 40.486 -38.487 1.00 39.62 248 LEU B O 1
ATOM 4739 N N . MET B 1 251 ? -6.568 38.523 -38.609 1.00 40.56 249 MET B N 1
ATOM 4740 C CA . MET B 1 251 ? -7.004 38.269 -39.970 1.00 41.92 249 MET B CA 1
ATOM 4741 C C . MET B 1 251 ? -8.505 37.973 -40.055 1.00 39.56 249 MET B C 1
ATOM 4742 O O . MET B 1 251 ? -9.189 38.498 -40.932 1.00 38.28 249 MET B O 1
ATOM 4747 N N . LEU B 1 252 ? -9.017 37.147 -39.141 1.00 38.34 250 LEU B N 1
ATOM 4748 C CA . LEU B 1 252 ? -10.475 36.910 -39.068 1.00 38.57 250 LEU B CA 1
ATOM 4749 C C . LEU B 1 252 ? -11.239 38.229 -38.901 1.00 38.26 250 LEU B C 1
ATOM 4750 O O . LEU B 1 252 ? -12.249 38.451 -39.569 1.00 38.56 250 LEU B O 1
ATOM 4755 N N . LYS B 1 253 ? -10.744 39.109 -38.037 1.00 38.24 251 LYS B N 1
ATOM 4756 C CA . LYS B 1 253 ? -11.393 40.400 -37.817 1.00 39.28 251 LYS B CA 1
ATOM 4757 C C . LYS B 1 253 ? -11.320 41.280 -39.076 1.00 39.12 251 LYS B C 1
ATOM 4758 O O . LYS B 1 253 ? -12.311 41.868 -39.498 1.00 39.12 251 LYS B O 1
ATOM 4764 N N . LYS B 1 254 ? -10.140 41.354 -39.684 1.00 38.94 252 LYS B N 1
ATOM 4765 C CA . LYS B 1 254 ? -9.938 42.128 -40.919 1.00 39.01 252 LYS B CA 1
ATOM 4766 C C . LYS B 1 254 ? -10.937 41.764 -42.025 1.00 38.77 2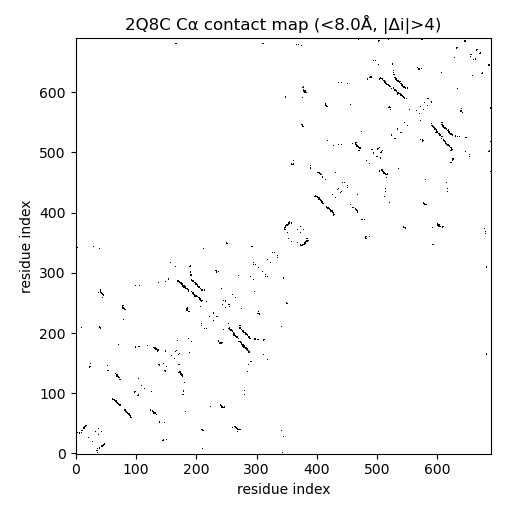52 LYS B C 1
ATOM 4767 O O . LYS B 1 254 ? -11.477 42.639 -42.704 1.00 38.54 252 LYS B O 1
ATOM 4773 N N . TYR B 1 255 ? -11.151 40.468 -42.197 1.00 39.15 253 TYR B N 1
ATOM 4774 C CA . TYR B 1 255 ? -12.003 39.928 -43.249 1.00 39.84 253 TYR B CA 1
ATOM 4775 C C . TYR B 1 255 ? -13.465 39.739 -42.843 1.00 39.78 253 TYR B C 1
ATOM 4776 O O . TYR B 1 255 ? -14.244 39.168 -43.603 1.00 40.40 253 TYR B O 1
ATOM 4785 N N . GLY B 1 256 ? -13.826 40.218 -41.655 1.00 39.70 254 GLY B N 1
ATOM 4786 C CA . GLY B 1 256 ? -15.210 40.184 -41.178 1.00 39.72 254 GLY B CA 1
ATOM 4787 C C . GLY B 1 256 ? -15.768 38.807 -40.876 1.00 39.68 254 GLY B C 1
ATOM 4788 O O . GLY B 1 256 ? -16.970 38.575 -41.022 1.00 39.95 254 GLY B O 1
ATOM 4789 N N . ILE B 1 257 ? -14.918 37.880 -40.445 1.00 39.00 255 ILE B N 1
ATOM 4790 C CA . ILE B 1 257 ? -15.429 36.580 -40.016 1.00 39.58 255 ILE B CA 1
ATOM 4791 C C . ILE B 1 257 ? -15.687 36.550 -38.500 1.00 38.86 255 ILE B C 1
ATOM 4792 O O . ILE B 1 257 ? -14.751 36.717 -37.710 1.00 39.07 255 ILE B O 1
ATOM 4797 N N . PRO B 1 258 ? -16.952 36.309 -38.096 1.00 38.81 256 PRO B N 1
ATOM 4798 C CA . PRO B 1 258 ? -17.300 36.261 -36.667 1.00 38.18 256 PRO B CA 1
ATOM 4799 C C . PRO B 1 258 ? -16.625 35.103 -35.977 1.00 37.42 256 PRO B C 1
ATOM 4800 O O . PRO B 1 258 ? -16.621 33.974 -36.484 1.00 37.13 256 PRO B O 1
ATOM 4804 N N . PHE B 1 259 ? -16.064 35.374 -34.812 1.00 36.70 257 PHE B N 1
ATOM 4805 C CA . PHE B 1 259 ? -15.428 34.318 -34.029 1.00 36.44 257 PHE B CA 1
ATOM 4806 C C . PHE B 1 259 ? -15.408 34.694 -32.554 1.00 36.65 257 PHE B C 1
ATOM 4807 O O . PHE B 1 259 ? -15.645 35.843 -32.196 1.00 35.33 257 PHE B O 1
ATOM 4815 N N . ASP B 1 260 ? -15.084 33.718 -31.704 1.00 37.07 258 ASP B N 1
ATOM 4816 C CA . ASP B 1 260 ? -14.970 34.004 -30.292 1.00 38.41 258 ASP B CA 1
ATOM 4817 C C . ASP B 1 260 ? -13.754 33.230 -29.807 1.00 38.62 258 ASP B C 1
ATOM 4818 O O . ASP B 1 260 ? -13.256 32.357 -30.513 1.00 38.15 258 ASP B O 1
ATOM 4823 N N . LYS B 1 261 ? -13.270 33.572 -28.617 1.00 38.18 259 LYS B N 1
ATOM 4824 C CA . LYS B 1 261 ? -12.171 32.845 -28.019 1.00 39.09 259 LYS B CA 1
ATOM 4825 C C . LYS B 1 261 ? -12.466 32.475 -26.569 1.00 38.36 259 LYS B C 1
ATOM 4826 O O . LYS B 1 261 ? -13.290 33.118 -25.905 1.00 38.49 259 LYS B O 1
ATOM 4832 N N . VAL B 1 262 ? -11.806 31.430 -26.087 1.00 37.17 260 VAL B N 1
ATOM 4833 C CA . VAL B 1 262 ? -12.023 30.953 -24.717 1.00 37.43 260 VAL B CA 1
ATOM 4834 C C . VAL B 1 262 ? -10.783 30.186 -24.303 1.00 37.51 260 VAL B C 1
ATOM 4835 O O . VAL B 1 262 ? -10.108 29.580 -25.141 1.00 37.60 260 VAL B O 1
ATOM 4839 N N . THR B 1 263 ? -10.472 30.216 -23.018 1.00 37.61 261 THR B N 1
ATOM 4840 C CA . THR B 1 263 ? -9.344 29.441 -22.506 1.00 38.09 261 THR B CA 1
ATOM 4841 C C . THR B 1 263 ? -9.866 28.323 -21.585 1.00 38.00 261 THR B C 1
ATOM 4842 O O . THR B 1 263 ? -10.605 28.575 -20.629 1.00 37.55 261 THR B O 1
ATOM 4846 N N . GLN B 1 264 ? -9.462 27.097 -21.891 1.00 37.41 262 GLN B N 1
ATOM 4847 C CA . GLN B 1 264 ? -9.793 25.937 -21.097 1.00 37.77 262 GLN B CA 1
ATOM 4848 C C . GLN B 1 264 ? -8.678 25.687 -20.057 1.00 38.56 262 GLN B C 1
ATOM 4849 O O . GLN B 1 264 ? -7.508 25.608 -20.421 1.00 37.36 262 GLN B O 1
ATOM 4855 N N . GLU B 1 265 ? -9.055 25.564 -18.784 1.00 38.95 263 GLU B N 1
ATOM 4856 C CA . GLU B 1 265 ? -8.104 25.303 -17.714 1.00 40.58 263 GLU B CA 1
ATOM 4857 C C . GLU B 1 265 ? -8.223 23.838 -17.311 1.00 40.07 263 GLU B C 1
ATOM 4858 O O . GLU B 1 265 ? -9.210 23.177 -17.652 1.00 39.74 263 GLU B O 1
ATOM 4864 N N . ALA B 1 266 ? -7.217 23.352 -16.581 1.00 39.44 264 ALA B N 1
ATOM 4865 C CA . ALA B 1 266 ? -7.175 21.956 -16.132 1.00 39.36 264 ALA B CA 1
ATOM 4866 C C . ALA B 1 266 ? -8.474 21.621 -15.409 1.00 39.17 264 ALA B C 1
ATOM 4867 O O . ALA B 1 266 ? -8.978 22.417 -14.618 1.00 38.73 264 ALA B O 1
ATOM 4869 N N . GLY B 1 267 ? -9.043 20.463 -15.725 1.00 39.09 265 GLY B N 1
ATOM 4870 C CA . GLY B 1 267 ? -10.260 20.013 -15.059 1.00 38.94 265 GLY B CA 1
ATOM 4871 C C . GLY B 1 267 ? -11.541 20.459 -15.752 1.00 38.74 265 GLY B C 1
ATOM 4872 O O . GLY B 1 267 ? -12.628 20.233 -15.233 1.00 38.44 265 GLY B O 1
ATOM 4873 N N . GLU B 1 268 ? -11.415 21.076 -16.922 1.00 38.43 266 GLU B N 1
ATOM 4874 C CA . GLU B 1 268 ? -12.568 21.549 -17.680 1.00 38.45 266 GLU B CA 1
ATOM 4875 C C . GLU B 1 268 ? -12.728 20.834 -19.026 1.00 38.57 266 GLU B C 1
ATOM 4876 O O . GLU B 1 268 ? -11.743 20.432 -19.654 1.00 38.59 266 GLU B O 1
ATOM 4882 N N . PHE B 1 269 ? -13.986 20.676 -19.442 1.00 38.19 267 PHE B N 1
ATOM 4883 C CA . PHE B 1 269 ? -14.347 20.078 -20.716 1.00 38.14 267 PHE B CA 1
ATOM 4884 C C . PHE B 1 269 ? -14.643 21.173 -21.730 1.00 38.87 267 PHE B C 1
ATOM 4885 O O . PHE B 1 269 ? -15.238 22.214 -21.396 1.00 38.38 267 PHE B O 1
ATOM 4893 N N . MET B 1 270 ? -14.269 20.908 -22.977 1.00 39.00 268 MET B N 1
ATOM 4894 C CA . MET B 1 270 ? -14.768 21.682 -24.113 1.00 39.01 268 MET B CA 1
ATOM 4895 C C . MET B 1 270 ? -15.581 20.740 -25.000 1.00 39.39 268 MET B C 1
ATOM 4896 O O . MET B 1 270 ? -15.198 19.578 -25.194 1.00 39.41 268 MET B O 1
ATOM 4901 N N . ILE B 1 271 ? -16.704 21.244 -25.516 1.00 38.26 269 ILE B N 1
ATOM 4902 C CA . ILE B 1 271 ? -17.536 20.515 -26.473 1.00 37.62 269 ILE B CA 1
ATOM 4903 C C . ILE B 1 271 ? -17.520 21.301 -27.770 1.00 37.29 269 ILE B C 1
ATOM 4904 O O . ILE B 1 271 ? -17.753 22.489 -27.765 1.00 36.71 269 ILE B O 1
ATOM 4909 N N . THR B 1 272 ? -17.222 20.629 -28.877 1.00 37.34 270 THR B N 1
ATOM 4910 C CA . THR B 1 272 ? -17.378 21.270 -30.160 1.00 37.94 270 THR B CA 1
ATOM 4911 C C . THR B 1 272 ? -18.578 20.646 -30.860 1.00 36.42 270 THR B C 1
ATOM 4912 O O . THR B 1 272 ? -18.881 19.478 -30.666 1.00 36.92 270 THR B O 1
ATOM 4916 N N . PHE B 1 273 ? -19.242 21.444 -31.681 1.00 36.37 271 PHE B N 1
ATOM 4917 C CA . PHE B 1 273 ? -20.526 21.077 -32.250 1.00 36.46 271 PHE B CA 1
ATOM 4918 C C . PHE B 1 273 ? -20.402 20.836 -33.742 1.00 36.59 271 PHE B C 1
ATOM 4919 O O . PHE B 1 273 ? -19.476 21.355 -34.378 1.00 36.86 271 PHE B O 1
ATOM 4927 N N . PRO B 1 274 ? -21.345 20.066 -34.319 1.00 36.69 272 PRO B N 1
ATOM 4928 C CA . PRO B 1 274 ? -21.266 19.798 -35.753 1.00 36.04 272 PRO B CA 1
ATOM 4929 C C . PRO B 1 274 ? -20.997 21.058 -36.580 1.00 36.01 272 PRO B C 1
ATOM 4930 O O . PRO B 1 274 ? -21.715 22.069 -36.469 1.00 35.72 272 PRO B O 1
ATOM 4934 N N . TYR B 1 275 ? -19.929 20.998 -37.381 1.00 35.51 273 TYR B N 1
ATOM 4935 C CA . TYR B 1 275 ? -19.580 22.067 -38.309 1.00 35.48 273 TYR B CA 1
ATOM 4936 C C . TYR B 1 275 ? -19.130 23.338 -37.576 1.00 35.47 273 TYR B C 1
ATOM 4937 O O . TYR B 1 275 ? -19.156 24.442 -38.116 1.00 35.41 273 TYR B O 1
ATOM 4946 N N . GLY B 1 276 ? -18.695 23.170 -36.334 1.00 35.66 274 GLY B N 1
ATOM 4947 C CA . GLY B 1 276 ? -18.088 24.287 -35.602 1.00 36.03 274 GLY B CA 1
ATOM 4948 C C . GLY B 1 276 ? -16.604 24.270 -35.916 1.00 35.41 274 GLY B C 1
ATOM 4949 O O . GLY B 1 276 ? -15.900 23.367 -35.475 1.00 36.49 274 GLY B O 1
ATOM 4950 N N . TYR B 1 277 ? -16.136 25.237 -36.702 1.00 34.96 275 TYR B N 1
ATOM 4951 C CA . TYR B 1 277 ? -14.683 25.394 -36.968 1.00 34.73 275 TYR B CA 1
ATOM 4952 C C . TYR B 1 277 ? -13.955 25.877 -35.727 1.00 33.90 275 TYR B C 1
ATOM 4953 O O . TYR B 1 277 ? -14.416 26.795 -35.066 1.00 32.54 275 TYR B O 1
ATOM 4962 N N . HIS B 1 278 ? -12.821 25.253 -35.414 1.00 33.78 276 HIS B N 1
ATOM 4963 C CA . HIS B 1 278 ? -12.063 25.607 -34.228 1.00 34.43 276 HIS B CA 1
ATOM 4964 C C . HIS B 1 278 ? -10.567 25.396 -34.470 1.00 34.21 276 HIS B C 1
ATOM 4965 O O . HIS B 1 278 ? -10.156 24.606 -35.316 1.00 34.27 276 HIS B O 1
ATOM 4972 N N . ALA B 1 279 ? -9.788 26.139 -33.708 1.00 34.52 277 ALA B N 1
ATOM 4973 C CA . ALA B 1 279 ? -8.318 26.113 -33.770 1.00 33.67 277 ALA B CA 1
ATOM 4974 C C . ALA B 1 279 ? -7.851 26.578 -32.412 1.00 33.72 277 ALA B C 1
ATOM 4975 O O . ALA B 1 279 ? -8.653 27.068 -31.623 1.00 33.60 277 ALA B O 1
ATOM 4977 N N . GLY B 1 280 ? -6.556 26.440 -32.121 1.00 34.25 278 GLY B N 1
ATOM 4978 C CA . GLY B 1 280 ? -6.066 26.934 -30.839 1.00 34.43 278 GLY B CA 1
ATOM 4979 C C . GLY B 1 280 ? -4.634 26.541 -30.561 1.00 34.70 278 GLY B C 1
ATOM 4980 O O . GLY B 1 280 ? -3.927 26.055 -31.442 1.00 33.82 278 GLY B O 1
ATOM 4981 N N . PHE B 1 281 ? -4.228 26.729 -29.317 1.00 35.06 279 PHE B N 1
ATOM 4982 C CA . PHE B 1 281 ? -2.844 26.458 -28.920 1.00 35.63 279 PHE B CA 1
ATOM 4983 C C . PHE B 1 281 ? -2.757 26.161 -27.431 1.00 35.19 279 PHE B C 1
ATOM 4984 O O . PHE B 1 281 ? -3.625 26.568 -26.639 1.00 34.78 279 PHE B O 1
ATOM 4992 N N . ASN B 1 282 ? -1.697 25.458 -27.057 1.00 34.76 280 ASN B N 1
ATOM 4993 C CA . ASN B 1 282 ? -1.413 25.180 -25.652 1.00 34.24 280 ASN B CA 1
ATOM 4994 C C . ASN B 1 282 ? -0.486 26.198 -25.015 1.00 33.61 280 ASN B C 1
ATOM 4995 O O . ASN B 1 282 ? 0.456 26.666 -25.645 1.00 33.14 280 ASN B O 1
ATOM 5000 N N . HIS B 1 283 ? -0.760 26.537 -23.756 1.00 33.92 281 HIS B N 1
ATOM 5001 C CA . HIS B 1 283 ? 0.014 27.549 -23.027 1.00 34.48 281 HIS B CA 1
ATOM 5002 C C . HIS B 1 283 ? 1.302 26.967 -22.499 1.00 34.59 281 HIS B C 1
ATOM 5003 O O . HIS B 1 283 ? 2.235 27.701 -22.214 1.00 35.24 281 HIS B O 1
ATOM 5010 N N . GLY B 1 284 ? 1.333 25.653 -22.310 1.00 35.21 282 GLY B N 1
ATOM 5011 C CA . GLY B 1 284 ? 2.464 25.001 -21.645 1.00 35.23 282 GLY B CA 1
ATOM 5012 C C . GLY B 1 284 ? 2.212 23.520 -21.548 1.00 35.76 282 GLY B C 1
ATOM 5013 O O . GLY B 1 284 ? 1.294 22.990 -22.210 1.00 36.31 282 GLY B O 1
ATOM 5014 N N . PHE B 1 285 ? 3.006 22.846 -20.717 1.00 35.43 283 PHE B N 1
ATOM 5015 C CA . PHE B 1 285 ? 2.907 21.398 -20.547 1.00 35.55 283 PHE B CA 1
ATOM 5016 C C . PHE B 1 285 ? 1.544 21.042 -19.971 1.00 36.11 283 PHE B C 1
ATOM 5017 O O . PHE B 1 285 ? 1.134 21.574 -18.927 1.00 35.38 283 PHE B O 1
ATOM 5025 N N . ASN B 1 286 ? 0.832 20.175 -20.688 1.00 36.62 284 ASN B N 1
ATOM 5026 C CA . ASN B 1 286 ? -0.517 19.759 -20.310 1.00 37.51 284 ASN B CA 1
ATOM 5027 C C . ASN B 1 286 ? -0.859 18.446 -20.965 1.00 38.41 284 ASN B C 1
ATOM 5028 O O . ASN B 1 286 ? -0.054 17.890 -21.727 1.00 38.36 284 ASN B O 1
ATOM 5033 N N . CYS B 1 287 ? -2.050 17.948 -20.654 1.00 39.36 285 CYS B N 1
ATOM 5034 C CA . CYS B 1 287 ? -2.537 16.706 -21.219 1.00 39.15 285 CYS B CA 1
ATOM 5035 C C . CYS B 1 287 ? -4.044 16.773 -21.347 1.00 38.77 285 CYS B C 1
ATOM 5036 O O . CYS B 1 287 ? -4.747 17.067 -20.360 1.00 38.43 285 CYS B O 1
ATOM 5039 N N . ALA B 1 288 ? -4.515 16.504 -22.566 1.00 38.11 286 ALA B N 1
ATOM 5040 C CA . ALA B 1 288 ? -5.928 16.547 -22.914 1.00 37.91 286 ALA B CA 1
ATOM 5041 C C . ALA B 1 288 ? -6.335 15.206 -23.469 1.00 38.43 286 ALA B C 1
ATOM 5042 O O . ALA B 1 288 ? -5.549 14.561 -24.151 1.00 38.34 286 ALA B O 1
ATOM 5044 N N . GLU B 1 289 ? -7.577 14.814 -23.208 1.00 37.98 287 GLU B N 1
ATOM 5045 C CA . GLU B 1 289 ? -8.134 13.588 -23.731 1.00 38.21 287 GLU B CA 1
ATOM 5046 C C . GLU B 1 289 ? -9.361 13.945 -24.544 1.00 38.31 287 GLU B C 1
ATOM 5047 O O . GLU B 1 289 ? -10.182 14.765 -24.118 1.00 37.41 287 GLU B O 1
ATOM 5053 N N . SER B 1 290 ? -9.475 13.366 -25.736 1.00 39.21 288 SER B N 1
ATOM 5054 C CA . SER B 1 290 ? -10.632 13.664 -26.586 1.00 39.97 288 SER B CA 1
ATOM 5055 C C . SER B 1 290 ? -11.060 12.540 -27.504 1.00 39.17 288 SER B C 1
ATOM 5056 O O . SER B 1 290 ? -10.336 11.547 -27.705 1.00 38.78 288 SER B O 1
ATOM 5059 N N . THR B 1 291 ? -12.274 12.689 -28.022 1.00 38.38 289 THR B N 1
ATOM 5060 C CA . THR B 1 291 ? -12.865 11.741 -28.969 1.00 38.13 289 THR B CA 1
ATOM 5061 C C . THR B 1 291 ? -14.047 12.437 -29.612 1.00 37.82 289 THR B C 1
ATOM 5062 O O . THR B 1 291 ? -14.416 13.549 -29.223 1.00 37.89 289 THR B O 1
ATOM 5066 N N . ASN B 1 292 ? -14.656 11.784 -30.587 1.00 37.57 290 ASN B N 1
ATOM 5067 C CA . ASN B 1 292 ? -15.855 12.330 -31.206 1.00 36.76 290 ASN B CA 1
ATOM 5068 C C . ASN B 1 292 ? -17.086 11.653 -30.629 1.00 37.07 290 ASN B C 1
ATOM 5069 O O . ASN B 1 292 ? -16.985 10.612 -29.963 1.00 36.32 290 ASN B O 1
ATOM 5074 N N . PHE B 1 293 ? -18.242 12.252 -30.868 1.00 36.77 291 PHE B N 1
ATOM 5075 C CA . PHE B 1 293 ? -19.498 11.635 -30.477 1.00 36.83 291 PHE B CA 1
ATOM 5076 C C . PHE B 1 293 ? -20.602 12.194 -31.352 1.00 37.22 291 PHE B C 1
ATOM 5077 O O . PHE B 1 293 ? -20.381 13.149 -32.098 1.00 37.06 291 PHE B O 1
ATOM 5085 N N . ALA B 1 294 ? -21.788 11.604 -31.254 1.00 37.37 292 ALA B N 1
ATOM 5086 C CA . ALA B 1 294 ? -22.893 11.982 -32.111 1.00 37.59 292 ALA B CA 1
ATOM 5087 C C . ALA B 1 294 ? -24.175 12.113 -31.296 1.00 37.85 292 ALA B C 1
ATOM 5088 O O . ALA B 1 294 ? -24.312 11.515 -30.227 1.00 38.38 292 ALA B O 1
ATOM 5090 N N . THR B 1 295 ? -25.094 12.924 -31.809 1.00 37.88 293 THR B N 1
ATOM 5091 C CA . THR B 1 295 ? -26.482 12.965 -31.331 1.00 37.61 293 THR B CA 1
ATOM 5092 C C . THR B 1 295 ? -27.382 12.845 -32.559 1.00 37.40 293 THR B C 1
ATOM 5093 O O . THR B 1 295 ? -26.884 12.799 -33.697 1.00 36.72 293 THR B O 1
ATOM 5097 N N . ARG B 1 296 ? -28.699 12.808 -32.346 1.00 36.89 294 ARG B N 1
ATOM 5098 C CA . ARG B 1 296 ? -29.638 12.771 -33.465 1.00 36.79 294 ARG B CA 1
ATOM 5099 C C . ARG B 1 296 ? -29.516 14.007 -34.347 1.00 36.33 294 ARG B C 1
ATOM 5100 O O . ARG B 1 296 ? -29.660 13.925 -35.581 1.00 35.72 294 ARG B O 1
ATOM 5108 N N . ARG B 1 297 ? -29.230 15.142 -33.713 1.00 36.02 295 ARG B N 1
ATOM 5109 C CA . ARG B 1 297 ? -29.094 16.408 -34.439 1.00 35.95 295 ARG B CA 1
ATOM 5110 C C . ARG B 1 297 ? -27.897 16.402 -35.408 1.00 35.00 295 ARG B C 1
ATOM 5111 O O . ARG B 1 297 ? -27.914 17.101 -36.429 1.00 34.96 295 ARG B O 1
ATOM 5119 N N . TRP B 1 298 ? -26.888 15.591 -35.105 1.00 33.71 296 TRP B N 1
ATOM 5120 C CA . TRP B 1 298 ? -25.712 15.476 -35.971 1.00 33.21 296 TRP B CA 1
ATOM 5121 C C . TRP B 1 298 ? -25.996 14.824 -37.325 1.00 32.79 296 TRP B C 1
ATOM 5122 O O . TRP B 1 298 ? -25.354 15.165 -38.315 1.00 32.52 296 TRP B O 1
ATOM 5133 N N . ILE B 1 299 ? -26.974 13.916 -37.372 1.00 31.98 297 ILE B N 1
ATOM 5134 C CA . ILE B 1 299 ? -27.209 13.075 -38.552 1.00 32.13 297 ILE B CA 1
ATOM 5135 C C . ILE B 1 299 ? -27.250 13.843 -39.884 1.00 32.40 297 ILE B C 1
ATOM 5136 O O . ILE B 1 299 ? -26.584 13.461 -40.847 1.00 32.26 297 ILE B O 1
ATOM 5141 N N . GLU B 1 300 ? -28.019 14.923 -39.932 1.00 32.74 298 GLU B N 1
ATOM 5142 C CA . GLU B 1 300 ? -28.130 15.717 -41.144 1.00 33.61 298 GLU B CA 1
ATOM 5143 C C . GLU B 1 300 ? -26.776 16.330 -41.573 1.00 33.63 298 GLU B C 1
ATOM 5144 O O . GLU B 1 300 ? -26.491 16.415 -42.770 1.00 33.15 298 GLU B O 1
ATOM 5150 N N . TYR B 1 301 ? -25.979 16.768 -40.596 1.00 33.85 299 TYR B N 1
ATOM 5151 C CA . TYR B 1 301 ? -24.599 17.255 -40.843 1.00 34.59 299 TYR B CA 1
ATOM 5152 C C . TYR B 1 301 ? -23.746 16.141 -41.426 1.00 34.78 299 TYR B C 1
ATOM 5153 O O . TYR B 1 301 ? -23.001 16.356 -42.385 1.00 35.26 299 TYR B O 1
ATOM 5162 N N . GLY B 1 302 ? -23.849 14.957 -40.814 1.00 34.90 300 GLY B N 1
ATOM 5163 C CA . GLY B 1 302 ? -23.210 13.745 -41.304 1.00 34.05 300 GLY B CA 1
ATOM 5164 C C . GLY B 1 302 ? -23.541 13.516 -42.754 1.00 34.26 300 GLY B C 1
ATOM 5165 O O . GLY B 1 302 ? -22.651 13.240 -43.560 1.00 33.50 300 GLY B O 1
ATOM 5166 N N . LYS B 1 303 ? -24.834 13.617 -43.090 1.00 34.24 301 LYS B N 1
ATOM 5167 C CA . LYS B 1 303 ? -25.301 13.366 -44.452 1.00 34.25 301 LYS B CA 1
ATOM 5168 C C . LYS B 1 303 ? -24.753 14.375 -45.456 1.00 34.61 301 LYS B C 1
ATOM 5169 O O . LYS B 1 303 ? -24.584 14.055 -46.625 1.00 33.11 301 LYS B O 1
ATOM 5175 N N . GLN B 1 304 ? -24.485 15.587 -44.979 1.00 35.74 302 GLN B N 1
ATOM 5176 C CA . GLN B 1 304 ? -24.053 16.687 -45.838 1.00 37.66 302 GLN B CA 1
ATOM 5177 C C . GLN B 1 304 ? -22.554 17.012 -45.731 1.00 38.50 302 GLN B C 1
ATOM 5178 O O . GLN B 1 304 ? -22.050 17.861 -46.473 1.00 39.06 302 GLN B O 1
ATOM 5184 N N . ALA B 1 305 ? -21.840 16.354 -44.819 1.00 38.80 303 ALA B N 1
ATOM 5185 C CA . ALA B 1 305 ? -20.418 16.661 -44.641 1.00 39.79 303 ALA B CA 1
ATOM 5186 C C . ALA B 1 305 ? -19.675 16.558 -45.984 1.00 40.67 303 ALA B C 1
ATOM 5187 O O . ALA B 1 305 ? -19.897 15.614 -46.745 1.00 39.43 303 ALA B O 1
ATOM 5189 N N . VAL B 1 306 ? -18.842 17.561 -46.288 1.00 41.98 304 VAL B N 1
ATOM 5190 C CA . VAL B 1 306 ? -17.985 17.530 -47.485 1.00 43.36 304 VAL B CA 1
ATOM 5191 C C . VAL B 1 306 ? -16.617 17.000 -47.066 1.00 44.82 304 VAL B C 1
ATOM 5192 O O . VAL B 1 306 ? -15.975 17.564 -46.163 1.00 44.23 304 VAL B O 1
ATOM 5196 N N . LEU B 1 307 ? -16.174 15.917 -47.703 1.00 46.13 305 LEU B N 1
ATOM 5197 C CA . LEU B 1 307 ? -14.984 15.196 -47.220 1.00 48.22 305 LEU B CA 1
ATOM 5198 C C . LEU B 1 307 ? -13.725 15.475 -48.044 1.00 49.28 305 LEU B C 1
ATOM 5199 O O . LEU B 1 307 ? -13.818 16.013 -49.146 1.00 48.89 305 LEU B O 1
ATOM 5204 N N . CYS B 1 308 ? -12.556 15.114 -47.507 1.00 51.23 306 CYS B N 1
ATOM 5205 C CA . CYS B 1 308 ? -11.300 15.227 -48.264 1.00 52.70 306 CYS B CA 1
ATOM 5206 C C . CYS B 1 308 ? -11.316 14.260 -49.455 1.00 53.71 306 CYS B C 1
ATOM 5207 O O . CYS B 1 308 ? -11.780 13.119 -49.338 1.00 53.90 306 CYS B O 1
ATOM 5210 N N . SER B 1 309 ? -10.841 14.734 -50.605 1.00 54.79 307 SER B N 1
ATOM 5211 C CA . SER B 1 309 ? -10.880 13.942 -51.842 1.00 55.77 307 SER B CA 1
ATOM 5212 C C . SER B 1 309 ? -9.498 13.531 -52.373 1.00 56.53 307 SER B C 1
ATOM 5213 O O . SER B 1 309 ? -9.406 12.781 -53.349 1.00 56.51 307 SER B O 1
ATOM 5216 N N . CYS B 1 310 ? -8.433 14.015 -51.729 1.00 57.41 308 CYS B N 1
ATOM 5217 C CA . CYS B 1 310 ? -7.068 13.763 -52.203 1.00 58.30 308 CYS B CA 1
ATOM 5218 C C . CYS B 1 310 ? -6.313 12.693 -51.395 1.00 59.04 308 CYS B C 1
ATOM 5219 O O . CYS B 1 310 ? -5.242 12.240 -51.814 1.00 59.09 308 CYS B O 1
ATOM 5222 N N . ARG B 1 311 ? -6.856 12.299 -50.243 1.00 59.87 309 ARG B N 1
ATOM 5223 C CA . ARG B 1 311 ? -6.272 11.191 -49.479 1.00 60.68 309 ARG B CA 1
ATOM 5224 C C . ARG B 1 311 ? -7.231 10.001 -49.398 1.00 61.21 309 ARG B C 1
ATOM 5225 O O . ARG B 1 311 ? -8.454 10.178 -49.385 1.00 61.52 309 ARG B O 1
ATOM 5240 N N . LYS B 1 312 ? -6.659 8.795 -49.357 1.00 61.84 310 LYS B N 1
ATOM 5241 C CA . LYS B 1 312 ? -7.416 7.553 -49.168 1.00 62.33 310 LYS B CA 1
ATOM 5242 C C . LYS B 1 312 ? -7.623 7.183 -47.689 1.00 62.65 310 LYS B C 1
ATOM 5243 O O . LYS B 1 312 ? -8.687 6.679 -47.315 1.00 63.04 310 LYS B O 1
ATOM 5244 N N . ASP B 1 313 ? -6.619 7.447 -46.850 1.00 62.61 311 ASP B N 1
ATOM 5245 C CA . ASP B 1 313 ? -6.677 7.083 -45.428 1.00 62.47 311 ASP B CA 1
ATOM 5246 C C . ASP B 1 313 ? -7.540 8.052 -44.583 1.00 62.01 311 ASP B C 1
ATOM 5247 O O . ASP B 1 313 ? -7.366 8.153 -43.356 1.00 62.22 311 ASP B O 1
ATOM 5252 N N . MET B 1 314 ? -8.467 8.758 -45.236 1.00 61.02 312 MET B N 1
ATOM 5253 C CA . MET B 1 314 ? -9.349 9.703 -44.542 1.00 59.83 312 MET B CA 1
ATOM 5254 C C . MET B 1 314 ? -10.523 8.973 -43.887 1.00 58.19 312 MET B C 1
ATOM 5255 O O . MET B 1 314 ? -10.857 7.843 -44.275 1.00 57.76 312 MET B O 1
ATOM 5260 N N . VAL B 1 315 ? -11.130 9.624 -42.891 1.00 55.99 313 VAL B N 1
ATOM 5261 C CA . VAL B 1 315 ? -12.286 9.072 -42.177 1.00 53.98 313 VAL B CA 1
ATOM 5262 C C . VAL B 1 315 ? -13.588 9.321 -42.943 1.00 52.63 313 VAL B C 1
ATOM 5263 O O . VAL B 1 315 ? -13.962 10.463 -43.229 1.00 52.45 313 VAL B O 1
ATOM 5267 N N . LYS B 1 316 ? -14.261 8.225 -43.262 1.00 51.05 314 LYS B N 1
ATOM 5268 C CA . LYS B 1 316 ? -15.505 8.246 -44.008 1.00 49.56 314 LYS B CA 1
ATOM 5269 C C . LYS B 1 316 ? -16.442 7.263 -43.326 1.00 48.02 314 LYS B C 1
ATOM 5270 O O . LYS B 1 316 ? -16.197 6.058 -43.335 1.00 48.12 314 LYS B O 1
ATOM 5276 N N . ILE B 1 317 ? -17.501 7.781 -42.719 1.00 45.86 315 ILE B N 1
ATOM 5277 C CA . ILE B 1 317 ? -18.498 6.942 -42.073 1.00 43.98 315 ILE B CA 1
ATOM 5278 C C . ILE B 1 317 ? -19.727 6.809 -42.978 1.00 42.84 315 ILE B C 1
ATOM 5279 O O . ILE B 1 317 ? -20.239 7.805 -43.500 1.00 42.50 315 ILE B O 1
ATOM 5284 N N . SER B 1 318 ? -20.179 5.574 -43.177 1.00 41.38 316 SER B N 1
ATOM 5285 C CA . SER B 1 318 ? -21.431 5.326 -43.886 1.00 40.38 316 SER B CA 1
ATOM 5286 C C . SER B 1 318 ? -22.618 5.850 -43.069 1.00 39.25 316 SER B C 1
ATOM 5287 O O . SER B 1 318 ? -22.783 5.500 -41.892 1.00 38.74 316 SER B O 1
ATOM 5290 N N . MET B 1 319 ? -23.441 6.684 -43.703 1.00 37.63 317 MET B N 1
ATOM 5291 C CA . MET B 1 319 ? -24.585 7.276 -43.012 1.00 36.55 317 MET B CA 1
ATOM 5292 C C . MET B 1 319 ? -25.802 6.369 -43.033 1.00 36.02 317 MET B C 1
ATOM 5293 O O . MET B 1 319 ? -26.797 6.646 -42.371 1.00 35.47 317 MET B O 1
ATOM 5298 N N . ASP B 1 320 ? -25.696 5.280 -43.787 1.00 35.27 318 ASP B N 1
ATOM 5299 C CA . ASP B 1 320 ? -26.811 4.395 -44.056 1.00 35.26 318 ASP B CA 1
ATOM 5300 C C . ASP B 1 320 ? -27.532 3.952 -42.780 1.00 34.79 318 ASP B C 1
ATOM 5301 O O . ASP B 1 320 ? -28.756 4.040 -42.708 1.00 34.73 318 ASP B O 1
ATOM 5306 N N . VAL B 1 321 ? -26.768 3.515 -41.775 1.00 34.00 319 VAL B N 1
ATOM 5307 C CA . VAL B 1 321 ? -27.346 3.010 -40.530 1.00 33.58 319 VAL B CA 1
ATOM 5308 C C . VAL B 1 321 ? -28.134 4.093 -39.772 1.00 33.27 319 VAL B C 1
ATOM 5309 O O . VAL B 1 321 ? -29.183 3.798 -39.192 1.00 33.10 319 VAL B O 1
ATOM 5313 N N . PHE B 1 322 ? -27.644 5.335 -39.813 1.00 32.44 320 PHE B N 1
ATOM 5314 C CA . PHE B 1 322 ? -28.295 6.465 -39.139 1.00 32.70 320 PHE B CA 1
ATOM 5315 C C . PHE B 1 322 ? -29.580 6.949 -39.809 1.00 32.84 320 PHE B C 1
ATOM 5316 O O . PHE B 1 322 ? -30.545 7.275 -39.113 1.00 33.46 320 PHE B O 1
ATOM 5324 N N . VAL B 1 323 ? -29.575 7.017 -41.140 1.00 32.49 321 VAL B N 1
ATOM 5325 C CA . VAL B 1 323 ? -30.757 7.390 -41.916 1.00 32.56 321 VAL B CA 1
ATOM 5326 C C . VAL B 1 323 ? -31.817 6.286 -41.820 1.00 32.88 321 VAL B C 1
ATOM 5327 O O . VAL B 1 323 ? -33.016 6.564 -41.682 1.00 32.77 321 VAL B O 1
ATOM 5331 N N . ARG B 1 324 ? -31.369 5.033 -41.905 1.00 33.10 322 ARG B N 1
ATOM 5332 C CA . ARG B 1 324 ? -32.246 3.874 -41.805 1.00 33.64 322 ARG B CA 1
ATOM 5333 C C . ARG B 1 324 ? -32.964 3.836 -40.454 1.00 33.60 322 ARG B C 1
ATOM 5334 O O . ARG B 1 324 ? -34.178 3.657 -40.404 1.00 33.56 322 ARG B O 1
ATOM 5342 N N . LYS B 1 325 ? -32.202 4.008 -39.377 1.00 33.66 323 LYS B N 1
ATOM 5343 C CA . LYS B 1 325 ? -32.715 3.972 -38.007 1.00 34.71 323 LYS B CA 1
ATOM 5344 C C . LYS B 1 325 ? -33.500 5.226 -37.564 1.00 34.40 323 LYS B C 1
ATOM 5345 O O . LYS B 1 325 ? -34.616 5.101 -37.058 1.00 34.21 323 LYS B O 1
ATOM 5351 N N . PHE B 1 326 ? -32.914 6.415 -37.738 1.00 34.16 324 PHE B N 1
ATOM 5352 C CA . PHE B 1 326 ? -33.486 7.656 -37.172 1.00 34.24 324 PHE B CA 1
ATOM 5353 C C . PHE B 1 326 ? -34.273 8.531 -38.140 1.00 33.53 324 PHE B C 1
ATOM 5354 O O . PHE B 1 326 ? -34.911 9.500 -37.732 1.00 33.14 324 PHE B O 1
ATOM 5362 N N . GLN B 1 327 ? -34.205 8.194 -39.421 1.00 33.40 325 GLN B N 1
ATOM 5363 C CA . GLN B 1 327 ? -34.975 8.893 -40.445 1.00 33.09 325 GLN B CA 1
ATOM 5364 C C . GLN B 1 327 ? -35.649 7.925 -41.415 1.00 33.03 325 GLN B C 1
ATOM 5365 O O . GLN B 1 327 ? -35.535 8.117 -42.627 1.00 32.53 325 GLN B O 1
ATOM 5371 N N . PRO B 1 328 ? -36.380 6.892 -40.902 1.00 33.85 326 PRO B N 1
ATOM 5372 C CA . PRO B 1 328 ? -36.971 5.892 -41.796 1.00 34.17 326 PRO B CA 1
ATOM 5373 C C . PRO B 1 328 ? -37.880 6.438 -42.917 1.00 35.02 326 PRO B C 1
ATOM 5374 O O . PRO B 1 328 ? -37.987 5.805 -43.975 1.00 34.16 326 PRO B O 1
ATOM 5378 N N . GLU B 1 329 ? -38.509 7.594 -42.689 1.00 36.09 327 GLU B N 1
ATOM 5379 C CA . GLU B 1 329 ? -39.423 8.200 -43.683 1.00 37.28 327 GLU B CA 1
ATOM 5380 C C . GLU B 1 329 ? -38.649 8.780 -44.851 1.00 37.14 327 GLU B C 1
ATOM 5381 O O . GLU B 1 329 ? -39.214 9.025 -45.915 1.00 37.31 327 GLU B O 1
ATOM 5387 N N . ARG B 1 330 ? -37.364 9.024 -44.637 1.00 37.02 328 ARG B N 1
ATOM 5388 C CA . ARG B 1 330 ? -36.532 9.682 -45.639 1.00 37.39 328 ARG B CA 1
ATOM 5389 C C . ARG B 1 330 ? -35.567 8.737 -46.346 1.00 36.66 328 ARG B C 1
ATOM 5390 O O . ARG B 1 330 ? -34.991 9.098 -47.373 1.00 36.52 328 ARG B O 1
ATOM 5398 N N . TYR B 1 331 ? -35.420 7.525 -45.808 1.00 35.93 329 TYR B N 1
ATOM 5399 C CA . TYR B 1 331 ? -34.420 6.579 -46.295 1.00 35.22 329 TYR B CA 1
ATOM 5400 C C . TYR B 1 331 ? -34.548 6.295 -47.792 1.00 35.10 329 TYR B C 1
ATOM 5401 O O . TYR B 1 331 ? -33.548 6.230 -48.495 1.00 34.96 329 TYR B O 1
ATOM 5410 N N . LYS B 1 332 ? -35.776 6.136 -48.276 1.00 35.15 330 LYS B N 1
ATOM 5411 C CA . LYS B 1 332 ? -36.007 5.843 -49.692 1.00 35.44 330 LYS B CA 1
ATOM 5412 C C . LYS B 1 332 ? -35.633 7.022 -50.600 1.00 35.82 330 LYS B C 1
ATOM 5413 O O . LYS B 1 332 ? -35.012 6.804 -51.672 1.00 36.17 330 LYS B O 1
ATOM 5419 N N . LEU B 1 333 ? -36.017 8.260 -50.164 1.00 36.21 331 LEU B N 1
ATOM 5420 C CA . LEU B 1 333 ? -35.623 9.490 -50.870 1.00 36.64 331 LEU B CA 1
ATOM 5421 C C . LEU B 1 333 ? -34.104 9.684 -50.873 1.00 36.21 331 LEU B C 1
ATOM 5422 O O . LEU B 1 333 ? -33.501 9.913 -51.922 1.00 36.21 331 LEU B O 1
ATOM 5427 N N . TRP B 1 334 ? -33.502 9.555 -49.696 1.00 36.03 332 TRP B N 1
ATOM 5428 C CA . TRP B 1 334 ? -32.061 9.761 -49.500 1.00 36.13 332 TRP B CA 1
ATOM 5429 C C . TRP B 1 334 ? -31.208 8.759 -50.286 1.00 36.62 332 TRP B C 1
ATOM 5430 O O . TRP B 1 334 ? -30.174 9.135 -50.832 1.00 36.86 332 TRP B O 1
ATOM 5441 N N . LYS B 1 335 ? -31.646 7.498 -50.332 1.00 37.27 333 LYS B N 1
ATOM 5442 C CA . LYS B 1 335 ? -30.945 6.444 -51.069 1.00 38.27 333 LYS B CA 1
ATOM 5443 C C . LYS B 1 335 ? -30.982 6.706 -52.574 1.00 39.23 333 LYS B C 1
ATOM 5444 O O . LYS B 1 335 ? -30.060 6.326 -53.295 1.00 39.34 333 LYS B O 1
ATOM 5446 N N . ALA B 1 336 ? -32.049 7.356 -53.035 1.00 40.10 334 ALA B N 1
ATOM 5447 C CA . ALA B 1 336 ? -32.168 7.771 -54.428 1.00 41.66 334 ALA B CA 1
ATOM 5448 C C . ALA B 1 336 ? -31.445 9.097 -54.700 1.00 42.76 334 ALA B C 1
ATOM 5449 O O . ALA B 1 336 ? -31.385 9.554 -55.842 1.00 43.35 334 ALA B O 1
ATOM 5451 N N . GLY B 1 337 ? -30.893 9.699 -53.649 1.00 44.01 335 GLY B N 1
ATOM 5452 C CA . GLY B 1 337 ? -30.205 10.990 -53.746 1.00 45.43 335 GLY B CA 1
ATOM 5453 C C . GLY B 1 337 ? -31.128 12.174 -54.003 1.00 46.36 335 GLY B C 1
ATOM 5454 O O . GLY B 1 337 ? -30.704 13.185 -54.566 1.00 46.83 335 GLY B O 1
ATOM 5455 N N . LYS B 1 338 ? -32.385 12.054 -53.579 1.00 46.93 336 LYS B N 1
ATOM 5456 C CA . LYS B 1 338 ? -33.378 13.116 -53.755 1.00 47.46 336 LYS B CA 1
ATOM 5457 C C . LYS B 1 338 ? -33.735 13.872 -52.453 1.00 47.92 336 LYS B C 1
ATOM 5458 O O . LYS B 1 338 ? -34.680 14.662 -52.433 1.00 48.23 336 LYS B O 1
ATOM 5460 N N . ASP B 1 339 ? -32.978 13.637 -51.380 1.00 48.31 337 ASP B N 1
ATOM 5461 C CA . ASP B 1 339 ? -33.215 14.303 -50.091 1.00 48.83 337 ASP B CA 1
ATOM 5462 C C . ASP B 1 339 ? -32.685 15.747 -50.114 1.00 49.39 337 ASP B C 1
ATOM 5463 O O . ASP B 1 339 ? -31.472 15.972 -50.076 1.00 48.94 337 ASP B O 1
ATOM 5468 N N . ASN B 1 340 ? -33.613 16.707 -50.159 1.00 50.09 338 ASN B N 1
ATOM 5469 C CA . ASN B 1 340 ? -33.296 18.134 -50.339 1.00 50.79 338 ASN B CA 1
ATOM 5470 C C . ASN B 1 340 ? -33.146 18.938 -49.045 1.00 50.90 338 ASN B C 1
ATOM 5471 O O . ASN B 1 340 ? -33.044 20.170 -49.096 1.00 51.11 338 ASN B O 1
ATOM 5476 N N . THR B 1 341 ? -33.127 18.245 -47.902 1.00 50.85 339 THR B N 1
ATOM 5477 C CA . THR B 1 341 ? -33.084 18.876 -46.570 1.00 50.56 339 THR B CA 1
ATOM 5478 C C . THR B 1 341 ? -31.990 19.943 -46.414 1.00 50.58 339 THR B C 1
ATOM 5479 O O . THR B 1 341 ? -30.813 19.696 -46.702 1.00 50.61 339 THR B O 1
ATOM 5483 N N . VAL B 1 342 ? -32.392 21.125 -45.949 1.00 50.41 340 VAL B N 1
ATOM 5484 C CA . VAL B 1 342 ? -31.465 22.238 -45.744 1.00 50.68 340 VAL B CA 1
ATOM 5485 C C . VAL B 1 342 ? -31.216 22.431 -44.244 1.00 50.55 340 VAL B C 1
ATOM 5486 O O . VAL B 1 342 ? -32.158 22.502 -43.450 1.00 50.56 340 VAL B O 1
ATOM 5490 N N . ILE B 1 343 ? -29.946 22.492 -43.858 1.00 50.53 341 ILE B N 1
ATOM 5491 C CA . ILE B 1 343 ? -29.593 22.606 -42.449 1.00 50.05 341 ILE B CA 1
ATOM 5492 C C . ILE B 1 343 ? -29.756 24.050 -41.977 1.00 50.61 341 ILE B C 1
ATOM 5493 O O . ILE B 1 343 ? -29.273 24.977 -42.627 1.00 50.76 341 ILE B O 1
ATOM 5498 N N . ASP B 1 344 ? -30.471 24.219 -40.864 1.00 51.40 342 ASP B N 1
ATOM 5499 C CA . ASP B 1 344 ? -30.544 25.484 -40.133 1.00 52.05 342 ASP B CA 1
ATOM 5500 C C . ASP B 1 344 ? -29.705 25.338 -38.861 1.00 52.14 342 ASP B C 1
ATOM 5501 O O . ASP B 1 344 ? -30.077 24.617 -37.922 1.00 52.16 342 ASP B O 1
ATOM 5506 N N . HIS B 1 345 ? -28.574 26.036 -38.840 1.00 52.07 343 HIS B N 1
ATOM 5507 C CA . HIS B 1 345 ? -27.572 25.876 -37.789 1.00 51.93 343 HIS B CA 1
ATOM 5508 C C . HIS B 1 345 ? -27.995 26.368 -36.400 1.00 52.78 343 HIS B C 1
ATOM 5509 O O . HIS B 1 345 ? -27.279 26.141 -35.418 1.00 52.26 343 HIS B O 1
ATOM 5516 N N . THR B 1 346 ? -29.155 27.025 -36.318 1.00 53.54 344 THR B N 1
ATOM 5517 C CA . THR B 1 346 ? -29.594 27.653 -35.067 1.00 54.65 344 THR B CA 1
ATOM 5518 C C . THR B 1 346 ? -30.492 26.785 -34.178 1.00 55.59 344 THR B C 1
ATOM 5519 O O . THR B 1 346 ? -30.721 27.119 -33.015 1.00 55.97 344 THR B O 1
ATOM 5523 N N . LEU B 1 347 ? -30.988 25.669 -34.708 1.00 56.52 345 LEU B N 1
ATOM 5524 C CA . LEU B 1 347 ? -31.942 24.830 -33.962 1.00 57.58 345 LEU B CA 1
ATOM 5525 C C . LEU B 1 347 ? -31.239 23.794 -33.067 1.00 58.24 345 LEU B C 1
ATOM 5526 O O . LEU B 1 347 ? -30.168 23.291 -33.434 1.00 58.78 345 LEU B O 1
ATOM 5531 N N . PRO B 1 348 ? -31.829 23.498 -31.884 1.00 58.83 346 PRO B N 1
ATOM 5532 C CA . PRO B 1 348 ? -31.382 22.484 -30.914 1.00 59.10 346 PRO B CA 1
ATOM 5533 C C . PRO B 1 348 ? -31.851 21.030 -31.172 1.00 59.53 346 PRO B C 1
ATOM 5534 O O . PRO B 1 348 ? -32.806 20.750 -31.908 1.00 59.41 346 PRO B O 1
ATOM 5538 N N . ALA C 2 7 ? -21.743 67.579 -14.433 1.00 65.49 7 ALA F N 1
ATOM 5539 C CA . ALA C 2 7 ? -22.616 68.490 -13.636 1.00 65.48 7 ALA F CA 1
ATOM 5540 C C . ALA C 2 7 ? -22.910 67.903 -12.257 1.00 65.30 7 ALA F C 1
ATOM 5541 O O . ALA C 2 7 ? -22.681 68.564 -11.248 1.00 65.29 7 ALA F O 1
ATOM 5543 N N . ARG C 2 8 ? -23.418 66.670 -12.221 1.00 65.13 8 ARG F N 1
ATOM 5544 C CA . ARG C 2 8 ? -23.610 65.933 -10.959 1.00 65.22 8 ARG F CA 1
ATOM 5545 C C . ARG C 2 8 ? -23.633 64.422 -11.186 1.00 64.45 8 ARG F C 1
ATOM 5546 O O . ARG C 2 8 ? -23.942 63.952 -12.287 1.00 64.38 8 ARG F O 1
ATOM 5566 N N . SER C 2 10 ? -25.362 60.848 -10.708 1.00 63.57 10 SER F N 1
ATOM 5567 C CA . SER C 2 10 ? -26.766 60.427 -10.699 1.00 64.13 10 SER F CA 1
ATOM 5568 C C . SER C 2 10 ? -26.873 58.916 -10.504 1.00 64.19 10 SER F C 1
ATOM 5569 O O . SER C 2 10 ? -26.089 58.154 -11.082 1.00 64.53 10 SER F O 1
ATOM 5572 N N . THR D 2 6 ? -4.806 2.351 -40.756 1.00 74.39 6 THR G N 1
ATOM 5573 C CA . THR D 2 6 ? -6.009 2.281 -41.647 1.00 74.33 6 THR G CA 1
ATOM 5574 C C . THR D 2 6 ? -7.245 2.967 -41.021 1.00 73.83 6 THR G C 1
ATOM 5575 O O . THR D 2 6 ? -7.766 2.507 -39.996 1.00 74.12 6 THR G O 1
ATOM 5579 N N . ALA D 2 7 ? -7.696 4.055 -41.657 1.00 72.93 7 ALA G N 1
ATOM 5580 C CA . ALA D 2 7 ? -8.799 4.915 -41.166 1.00 71.95 7 ALA G CA 1
ATOM 5581 C C . ALA D 2 7 ? -8.609 5.399 -39.725 1.00 71.06 7 ALA G C 1
ATOM 5582 O O . ALA D 2 7 ? -8.937 4.688 -38.765 1.00 70.85 7 ALA G O 1
ATOM 5584 N N . ARG D 2 8 ? -8.090 6.618 -39.593 1.00 69.93 8 ARG G N 1
ATOM 5585 C CA . ARG D 2 8 ? -7.738 7.193 -38.293 1.00 69.12 8 ARG G CA 1
ATOM 5586 C C . ARG D 2 8 ? -7.998 8.697 -38.205 1.00 68.18 8 ARG G C 1
ATOM 5587 O O . ARG D 2 8 ? -7.918 9.411 -39.205 1.00 67.74 8 ARG G O 1
ATOM 5611 N N . SER D 2 10 ? -6.267 12.047 -37.185 1.00 67.84 10 SER G N 1
ATOM 5612 C CA . SER D 2 10 ? -4.915 12.604 -37.077 1.00 68.77 10 SER G CA 1
ATOM 5613 C C . SER D 2 10 ? -5.006 14.124 -37.220 1.00 69.14 10 SER G C 1
ATOM 5614 O O . SER D 2 10 ? -6.008 14.639 -37.723 1.00 69.10 10 SER G O 1
ATOM 5617 N N . THR D 2 11 ? -3.980 14.844 -36.778 0.50 69.67 11 THR G N 1
ATOM 5618 C CA . THR D 2 11 ? -4.011 16.300 -36.894 0.50 70.52 11 THR G CA 1
ATOM 5619 C C . THR D 2 11 ? -2.647 16.973 -36.928 0.50 70.93 11 THR G C 1
ATOM 5620 O O . THR D 2 11 ? -2.209 17.520 -35.913 1.00 71.49 11 THR G O 1
ATOM 5621 N N . GLY D 2 12 ? -1.980 16.976 -38.083 1.00 71.20 12 GLY G N 1
ATOM 5622 C CA . GLY D 2 12 ? -2.481 16.428 -39.352 1.00 71.43 12 GLY G CA 1
ATOM 5623 C C . GLY D 2 12 ? -1.623 16.888 -40.529 1.00 71.51 12 GLY G C 1
ATOM 5624 O O . GLY D 2 12 ? -1.836 16.465 -41.674 1.00 71.76 12 GLY G O 1
ATOM 5625 N N . GLY D 2 13 ? -0.645 17.750 -40.237 1.00 71.57 13 GLY G N 1
ATOM 5626 C CA . GLY D 2 13 ? 0.246 18.349 -41.244 1.00 71.43 13 GLY G CA 1
ATOM 5627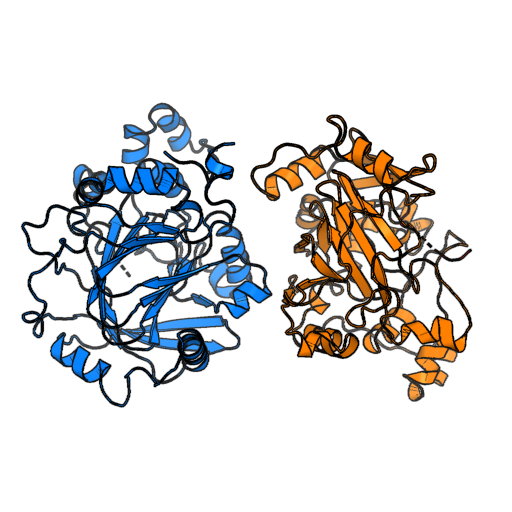 C C . GLY D 2 13 ? 1.195 17.386 -41.931 1.00 71.47 13 GLY G C 1
ATOM 5628 O O . GLY D 2 13 ? 2.114 17.805 -42.641 1.00 71.37 13 GLY G O 1
#

B-factor: mean 41.45, std 7.35, range [12.75, 75.51]

GO terms:
  GO:0010507 negative regulation of autophagy (P, IMP)
  GO:0010629 negative regulation of gene expression (P, IMP)
  GO:0008270 zinc ion binding (F, IDA)
  GO:0140005 histone H4K20me2 reader activity (F, IDA)
  GO:0005634 nucleus (C, EXP)
  GO:0140681 histone H3K36me2/H3K36me3 demethylase activity (F, EXP)
  GO:0140684 histone H3K9me2/H3K9me3 demethylase activity (F, EXP)
  GO:0005515 protein binding (F, IPI)
  GO:0031625 ubiquitin protein ligase binding (F, IPI)
  GO:0005654 nucleoplasm (C, TAS)
  GO:0032452 histone demethylase activity (F, TAS)
  GO:0001650 fibrillar center (C, IDA)
  GO:0005654 nucleoplasm (C, IDA)
  GO:0051864 histone H3K36 demethylase activity (F, IDA)
  GO:0005634 nucleus (C, IDA)
  GO:0045892 negative regulation of DNA-templated transcription (P, IDA)
  GO:0005634 nucleus (C, IMP)
  GO:0140684 histone H3K9me2/H3K9me3 demethylase activity (F, IMP)

Nearest PDB structures (foldseek):
  3pdq-assembly1_A  TM=1.002E+00  e=1.843E-73  Homo sapiens
  6hgt-assembly4_D  TM=9.994E-01  e=9.384E-71  Homo sapiens
  2q8c-assembly2_B  TM=1.002E+00  e=4.733E-70  Homo sapiens
  9gp1-assembly1_A  TM=1.000E+00  e=3.420E-69  Homo sapiens
  5a7w-assembly2_B  TM=9.945E-01  e=6.227E-69  Homo sapiens

CATH classification: 2.60.120.650

InterPro domains:
  IPR001965 Zinc finger, PHD-type [SM00249] (709-767)
  IPR001965 Zinc finger, PHD-type [SM00249] (829-885)
  IPR002999 Tudor domain [SM00333] (897-954)
  IPR002999 Tudor domain [SM00333] (955-1011)
  IPR003347 JmjC domain [PF02373] (175-291)
  IPR003347 JmjC domain [PS51184] (142-308)
  IPR003347 JmjC domain [SM00558] (142-308)
  IPR003349 JmjN domain [PF02375] (15-49)
  IPR003349 JmjN domain [PS51183] (14-56)
  IPR003349 JmjN domain [SM00545] (13-55)
  IPR011011 Zinc finger, FYVE/PHD-type [SSF57903] (732-768)
  IPR013083 Zinc finger, RING/FYVE/PHD-type [G3DSA:3.30.40.10] (727-770)
  IPR013083 Zinc finger, RING/FYVE/PHD-type [G3DSA:3.30.40.10] (771-886)
  IPR019787 Zinc finger, PHD-finger [PF13831] (732-766)
  IPR034732 Extended PHD (ePHD) domain [PS51805] (772-885)
  IPR040477 Lysine-specific demethylase 4-like, Tudor domain [PF18104] (902-936)
  IPR040477 Lysine-specific demethylase 4-like, Tudor domain [PF18104] (960-994)
  IPR047479 Lysine-specific demethylase 4A, first Tudor domain [cd20463] (899-953)
  IPR047481 Lysine-specific demethylase 4A, second Tudor domain [cd20466] (956-1011)
  IPR047482 Lysine-specific demethylase 4A, extended PHD finger [cd15713] (775-884)

Organism: Homo sapiens (NCBI:txid9606)

Secondary structure (DSSP, 8-state):
-HHHHSSTT-PPEEE---HHHHT-HHHHHHHHHHTTGGGGSEEEEPPPTT--S-S-STT-TT-EESS-EEEEEEEETTEEEEEEEE---EEHHHHHHHHHSTTTSPPP-SSHHHHHHHHHHHTTSS--EEEEEEE---S-TT--SS-TT----GGGHHHHHH----TTTTS-EEEEE-TT-EEEEEPPGGG-EEEEEEEEES-EEEEEE-GGGHHHHHHHHHHH-HHHHHH-TTGGGG--EEE-HHHHHHTT---EEEEEPTT-EEEE-TT-EEEEEE-SSEEEEEEEE--TTHHHHHHHPPPPSS-TTS-----HHHHHHH-TTTHHHHHTT-------TT---/---EEE---HHHHT-HHHHHHHHHHTTGGGGSEEEEPPPTT--S-S-SSS-TT-EESS-EEEEEEEETTEEEEEEEE---EEHHHHHHHHTSTTTSPPP-SSHHHHHHHHHHHTTSS--EEEEEEE---S-TT--SS-TT----TTHHHHHHH----TTTTS-EEEEE-TT-EEEEEPPGGG-EEEEEEEEES-EEEEEE-GGGHHHHHHHHHHH-HHHHHH-TTGGGG--EEE-HHHHHHTT---EEEEE-TT-EEEE-TT-EEEEEESSSEEEEEEEE--TTHHHHHHHPPPPSS-SSS-----HHHHHHH-TTTHHHHHTT-------TT--/---/-------

Solvent-accessible surface area: 30603 Å² total

Foldseek 3Di:
DQLCPAPVLLAAEEEEDDPVLQLQDQSVVLVVLNNQNLQQLKYKYFYPPPDDQAPDPPPFQAPKLAWKWFWAWDDDDFKIFTDTHTDGMDGNNVQQCLQCDPLFAFDDDDDVVRSLVVLRVDLNDSTHIKSWQAFDDNGDPPDNGPGQQPNPFCVVVQCVVPVDDDRQANGKIKIWAFFNDKFAKDADALLFKKKKAWADDFKKKKKKAGLVQLVVVVVVVCVVCVPQVVQWVGSCLVRGIGGRPVRCVVSVGDMYMDIGHHSMMMMGGGSMIMMTTTRGTTMMMMYTHHHLLSLVSSLPPGFTDNDPPGDRGDSLVSCVVPPVVCNVCVVVVNPPDDDDSSDRD/DAEEEEEDDPVLQLQDQSVVVVVVVVQNQQQQKYKYFYDPVDAQAPDPPPQQQPKLAWKWWWAWDDDPQKIFIDTHTDGMDGNNVLQCLQPDPLHAFDDDDDVVVSLVVLSVCLRDSTHIKSWFAFDAPGDPPDNGPGQQPSPFPVCCLCVVVVDDDRQANGKGKIWAFANAKWAKDADALLFKKKKAWADDFKKKKKKAGLVQLVVVVVVVCVVCVVQVVQWVCSCHVRTMGGRPVRCVVSVGDMYMDIGHHNMMMMGGRSIIMMTHTSGTTMMMMYTHHHLLSLVSSLVPGFTDNDDPGDRGDSLVSCVPVVVVCNVCVVVVNDPDDDDSRHD/DDDDDDD

Sequence (690 aa):
SESETLNPSARIMTFYPTMEEFRNFSRYIAYIESQGAHRAGLAKVVPPKEWKPRASYDDIDDLVIPAPIQQLVTGQSGLFTQYNIQKKAMTVREFRKIANSDKYCTPRYSEFEELERKYWKNLTFNPPIYGADVNGTLYEKHVDEWNIGRLRTILDLVEKESGITIEGVNTPYLYFGMWKTSFAWHTEDMDLYSINYLHFGEPKSWYSVPPEHGKRLERLAKGFFPGSAQSCEAFLRHKMTLISPLMLKKYGIPFDKVTQEAGEFMITFPYGYHAGFNHGFNCAESTNFATRRWIEYGKQAVLCSCRKDMVKISMDVFVRKFQPERYKLWKAGKDNTVIDHTLPTARIMTFYPTMEEFRNFSRYIAYIESQGAHRAGLAKVVPPKEWKPRASYDDIDDLVIPAPIQQLVTGQSGLFTQYNIQKKAMTVREFRKIANSDKYCTPRYSEFEELERKYWKNLTFNPPIYGADVNGTLYEKHVDEWNIGRLRTILDLVEKESGITIEGVNTPYLYFGMWKTSFAWHTEDMDLYSINYLHFGEPKSWYSVPPEHGKRLERLAKGFFPGSAQSCEAFLRHKMTLISPLMLKKYGIPFDKVTQEAGEFMITFPYGYHAGFNHGFNCAESTNFATRRWIEYGKQAVLCSCRKDMVKISMDVFVRKFQPERYKLWKAGKDNTVIDHTLPARSTARSTGG

Radius of gyration: 29.02 Å; Cα contacts (8 Å, |Δi|>4): 1465; chains: 4; bounding box: 61×80×75 Å